Protein AF-A0A6J4PG79-F1 (afdb_monomer)

Structure (mmCIF, N/CA/C/O backbone):
data_AF-A0A6J4PG79-F1
#
_entry.id   AF-A0A6J4PG79-F1
#
loop_
_atom_site.group_PDB
_atom_site.id
_atom_site.type_symbol
_atom_site.label_atom_id
_atom_site.label_alt_id
_atom_site.label_comp_id
_atom_site.label_asym_id
_atom_site.label_entity_id
_atom_site.label_seq_id
_atom_site.pdbx_PDB_ins_code
_atom_site.Cartn_x
_atom_site.Cartn_y
_atom_site.Cartn_z
_atom_site.occupancy
_atom_site.B_iso_or_equiv
_atom_site.auth_seq_id
_atom_site.auth_comp_id
_atom_site.auth_asym_id
_atom_site.auth_atom_id
_atom_site.pdbx_PDB_model_num
ATOM 1 N N . GLU A 1 1 ? -14.116 16.304 6.952 1.00 68.00 1 GLU A N 1
ATOM 2 C CA . GLU A 1 1 ? -13.891 16.355 8.417 1.00 68.00 1 GLU A CA 1
ATOM 3 C C . GLU A 1 1 ? -13.817 17.784 8.965 1.00 68.00 1 GLU A C 1
ATOM 5 O O . GLU A 1 1 ? -14.620 18.102 9.831 1.00 68.00 1 GLU A O 1
ATOM 10 N N . VAL A 1 2 ? -12.944 18.665 8.447 1.00 74.56 2 VAL A N 1
ATOM 11 C CA . VAL A 1 2 ? -12.868 20.085 8.880 1.00 74.56 2 VAL A CA 1
ATOM 12 C C . VAL A 1 2 ? -14.231 20.779 8.802 1.00 74.56 2 VAL A C 1
ATOM 14 O O . VAL A 1 2 ? -14.690 21.340 9.788 1.00 74.56 2 VAL A O 1
ATOM 17 N N . VAL A 1 3 ? -14.932 20.634 7.675 1.00 68.50 3 VAL A N 1
ATOM 18 C CA . VAL A 1 3 ? -16.308 21.125 7.494 1.00 68.50 3 VAL A CA 1
ATOM 19 C C . VAL A 1 3 ? -17.244 20.593 8.594 1.00 68.50 3 VAL A C 1
ATOM 21 O O . VAL A 1 3 ? -17.924 21.368 9.254 1.00 68.50 3 VAL A O 1
ATOM 24 N N . CYS A 1 4 ? -17.232 19.287 8.882 1.00 71.94 4 CYS A N 1
ATOM 25 C CA . CYS A 1 4 ? -18.079 18.694 9.925 1.00 71.94 4 CYS A CA 1
ATOM 26 C C . CYS A 1 4 ? -17.757 19.216 11.338 1.00 71.94 4 CYS A C 1
ATOM 28 O O . CYS A 1 4 ? -18.662 19.294 12.168 1.00 71.94 4 CYS A O 1
ATOM 30 N N . LEU A 1 5 ? -16.496 19.572 11.618 1.00 72.19 5 LEU A N 1
ATOM 31 C CA . LEU A 1 5 ? -16.098 20.211 12.878 1.00 72.19 5 LEU A CA 1
ATOM 32 C C . LEU A 1 5 ? -16.609 21.646 12.973 1.00 72.19 5 LEU A C 1
ATOM 34 O O . LEU A 1 5 ? -17.167 22.014 14.003 1.00 72.19 5 LEU A O 1
ATOM 38 N N . VAL A 1 6 ? -16.448 22.423 11.899 1.00 71.69 6 VAL A N 1
ATOM 39 C CA . VAL A 1 6 ? -16.896 23.821 11.825 1.00 71.69 6 VAL A CA 1
ATOM 40 C C . VAL A 1 6 ? -18.415 23.906 11.986 1.00 71.69 6 VAL A C 1
ATOM 42 O O . VAL A 1 6 ? -18.905 24.688 12.793 1.00 71.69 6 VAL A O 1
ATOM 45 N N . PHE A 1 7 ? -19.163 23.041 11.299 1.00 71.75 7 PHE A N 1
ATOM 46 C CA . PHE A 1 7 ? -20.629 23.045 11.324 1.00 71.75 7 PHE A CA 1
ATOM 47 C C . PHE A 1 7 ? -21.247 22.174 12.428 1.00 71.75 7 PHE A C 1
ATOM 49 O O . PHE A 1 7 ? -22.456 21.954 12.419 1.00 71.75 7 PHE A O 1
ATOM 56 N N . ARG A 1 8 ? -20.438 21.658 13.370 1.00 76.00 8 ARG A N 1
ATOM 57 C CA . ARG A 1 8 ? -20.876 20.801 14.493 1.00 76.00 8 ARG A CA 1
ATOM 58 C C . ARG A 1 8 ? -21.843 19.684 14.072 1.00 76.00 8 ARG A C 1
ATOM 60 O O . ARG A 1 8 ? -22.784 19.357 14.790 1.00 76.00 8 ARG A O 1
ATOM 67 N N . GLN A 1 9 ? -21.621 19.075 12.907 1.00 66.81 9 GLN A N 1
ATOM 68 C CA . GLN A 1 9 ? -22.487 17.990 12.454 1.00 66.81 9 GLN A CA 1
ATOM 69 C C . GLN A 1 9 ? -22.227 16.727 13.285 1.00 66.81 9 GLN A C 1
ATOM 71 O O . GLN A 1 9 ? -21.107 16.206 13.345 1.00 66.81 9 GLN A O 1
ATOM 76 N N . HIS A 1 10 ? -23.281 16.229 13.930 1.00 73.94 10 HIS A N 1
ATOM 77 C CA . HIS A 1 10 ? -23.285 14.971 14.671 1.00 73.94 10 HIS A CA 1
ATOM 78 C C . HIS A 1 10 ? -23.882 13.848 13.801 1.00 73.94 10 HIS A C 1
ATOM 80 O O . HIS A 1 10 ? -24.747 14.100 12.968 1.00 73.94 10 HIS A O 1
ATOM 86 N N . GLY A 1 11 ? -23.420 12.602 13.977 1.00 81.88 11 GLY A N 1
ATOM 87 C CA . GLY A 1 11 ? -24.023 11.419 13.340 1.00 81.88 11 GLY A CA 1
ATOM 88 C C . GLY A 1 11 ? -23.209 10.761 12.215 1.00 81.88 11 GLY A C 1
ATOM 89 O O . GLY A 1 11 ? -21.974 10.794 12.209 1.00 81.88 11 GLY A O 1
ATOM 90 N N . SER A 1 12 ? -23.920 10.114 11.283 1.00 77.75 12 SER A N 1
ATOM 91 C CA . SER A 1 12 ? -23.381 9.244 10.220 1.00 77.75 12 SER A CA 1
ATOM 92 C C . SER A 1 12 ? -22.429 9.959 9.257 1.00 77.75 12 SER A C 1
ATOM 94 O O . SER A 1 12 ? -21.429 9.372 8.849 1.00 77.75 12 SER A O 1
ATOM 96 N N . VAL A 1 13 ? -22.669 11.240 8.961 1.00 76.44 13 VAL A N 1
ATOM 97 C CA . VAL A 1 13 ? -21.819 12.056 8.072 1.00 76.44 13 VAL A CA 1
ATOM 98 C C . VAL A 1 13 ? -20.400 12.192 8.625 1.00 76.44 13 VAL A C 1
ATOM 100 O O . VAL A 1 13 ? -19.424 12.009 7.900 1.00 76.44 13 VAL A O 1
ATOM 103 N N . ARG A 1 14 ? -20.257 12.440 9.931 1.00 80.06 14 ARG A N 1
ATOM 104 C CA . ARG A 1 14 ? -18.940 12.535 10.579 1.00 80.06 14 ARG A CA 1
ATOM 105 C C . ARG A 1 14 ? -18.230 11.183 10.612 1.00 80.06 14 ARG A C 1
ATOM 107 O O . ARG A 1 14 ? -17.013 11.118 10.466 1.00 80.06 14 ARG A O 1
ATOM 114 N N . ALA A 1 15 ? -18.975 10.095 10.799 1.00 81.69 15 ALA A N 1
ATOM 115 C CA . ALA A 1 15 ? -18.408 8.753 10.712 1.00 81.69 15 ALA A CA 1
ATOM 116 C C . ALA A 1 15 ? -17.885 8.469 9.295 1.00 81.69 15 ALA A C 1
ATOM 118 O O . ALA A 1 15 ? -16.743 8.035 9.152 1.00 81.69 15 ALA A O 1
ATOM 119 N N . ALA A 1 16 ? -18.671 8.786 8.263 1.00 82.00 16 ALA A N 1
ATOM 120 C CA . ALA A 1 16 ? -18.262 8.659 6.869 1.00 82.00 16 ALA A CA 1
ATOM 121 C C . ALA A 1 16 ? -17.016 9.504 6.566 1.00 82.00 16 ALA A C 1
ATOM 123 O O . ALA A 1 16 ? -16.038 8.976 6.047 1.00 82.00 16 ALA A O 1
ATOM 124 N N . ALA A 1 17 ? -16.990 10.774 6.978 1.00 82.88 17 ALA A N 1
ATOM 125 C CA . ALA A 1 17 ? -15.844 11.659 6.772 1.00 82.88 17 ALA A CA 1
ATOM 126 C C . ALA A 1 17 ? -14.548 11.122 7.410 1.00 82.88 17 ALA A C 1
ATOM 128 O O . ALA A 1 17 ? -13.485 11.193 6.796 1.00 82.88 17 ALA A O 1
ATOM 129 N N . ARG A 1 18 ? -14.621 10.530 8.608 1.00 87.25 18 ARG A N 1
ATOM 130 C CA . ARG A 1 18 ? -13.469 9.872 9.250 1.00 87.25 18 ARG A CA 1
ATOM 131 C C . ARG A 1 18 ? -12.991 8.654 8.473 1.00 87.25 18 ARG A C 1
ATOM 133 O O . ARG A 1 18 ? -11.788 8.469 8.320 1.00 87.25 18 ARG A O 1
ATOM 140 N N . TRP A 1 19 ? -13.919 7.846 7.970 1.00 88.25 19 TRP A N 1
ATOM 141 C CA . TRP A 1 19 ? -13.576 6.710 7.121 1.00 88.25 19 TRP A CA 1
ATOM 142 C C . TRP A 1 19 ? -12.958 7.152 5.797 1.00 88.25 19 TRP A C 1
ATOM 144 O O . TRP A 1 19 ? -11.973 6.558 5.380 1.00 88.25 19 TRP A O 1
ATOM 154 N N . MET A 1 20 ? -13.442 8.236 5.186 1.00 89.94 20 MET A N 1
ATOM 155 C CA . MET A 1 20 ? -12.823 8.809 3.986 1.00 89.94 20 MET A CA 1
ATOM 156 C C . MET A 1 20 ? -11.378 9.251 4.239 1.00 89.94 20 MET A C 1
ATOM 158 O O . MET A 1 20 ? -10.530 9.019 3.389 1.00 89.94 20 MET A O 1
ATOM 162 N N . VAL A 1 21 ? -11.071 9.829 5.406 1.00 89.31 21 VAL A N 1
ATOM 163 C CA . VAL A 1 21 ? -9.686 10.173 5.783 1.00 89.31 21 VAL A CA 1
ATOM 164 C C . VAL A 1 21 ? -8.812 8.921 5.880 1.00 89.31 21 VAL A C 1
ATOM 166 O O . VAL A 1 21 ? -7.706 8.905 5.347 1.00 89.31 21 VAL A O 1
ATOM 169 N N . VAL A 1 22 ? -9.315 7.859 6.517 1.00 88.50 22 VAL A N 1
ATOM 170 C CA . VAL A 1 22 ? -8.603 6.575 6.612 1.00 88.50 22 VAL A CA 1
ATOM 171 C C . VAL A 1 22 ? -8.367 5.982 5.222 1.00 88.50 22 VAL A C 1
ATOM 173 O O . VAL A 1 22 ? -7.238 5.625 4.901 1.00 88.50 22 VAL A O 1
ATOM 176 N N . PHE A 1 23 ? -9.401 5.916 4.380 1.00 87.75 23 PHE A N 1
ATOM 177 C CA . PHE A 1 23 ? -9.288 5.369 3.028 1.00 87.75 23 PHE A CA 1
ATOM 178 C C . PHE A 1 23 ? -8.399 6.215 2.121 1.00 87.75 23 PHE A C 1
ATOM 180 O O . PHE A 1 23 ? -7.628 5.646 1.361 1.00 87.75 23 PHE A O 1
ATOM 187 N N . GLY A 1 24 ? -8.452 7.544 2.222 1.00 88.12 24 GLY A N 1
ATOM 188 C CA . GLY A 1 24 ? -7.584 8.436 1.457 1.00 88.12 24 GLY A CA 1
ATOM 189 C C . GLY A 1 24 ? -6.112 8.264 1.829 1.00 88.12 24 GLY A C 1
ATOM 190 O O . GLY A 1 24 ? -5.278 8.062 0.954 1.00 88.12 24 GLY A O 1
ATOM 191 N N . ALA A 1 25 ? -5.793 8.262 3.128 1.00 91.25 25 ALA A N 1
ATOM 192 C CA . ALA A 1 25 ? -4.419 8.081 3.595 1.00 91.25 25 ALA A CA 1
ATOM 193 C C . ALA A 1 25 ? -3.857 6.696 3.237 1.00 91.25 25 ALA A C 1
ATOM 195 O O . ALA A 1 25 ? -2.733 6.590 2.756 1.00 91.25 25 ALA A O 1
ATOM 196 N N . LEU A 1 26 ? -4.647 5.635 3.423 1.00 87.06 26 LEU A N 1
ATOM 197 C CA . LEU A 1 26 ? -4.241 4.275 3.065 1.00 87.06 26 LEU A CA 1
ATOM 198 C C . LEU A 1 26 ? -4.181 4.061 1.544 1.00 87.06 26 LEU A C 1
ATOM 200 O O . LEU A 1 26 ? -3.287 3.375 1.059 1.00 87.06 26 LEU A O 1
ATOM 204 N N . GLY A 1 27 ? -5.087 4.683 0.786 1.00 88.50 27 GLY A N 1
ATOM 205 C CA . GLY A 1 27 ? -5.088 4.680 -0.679 1.00 88.50 27 GLY A CA 1
ATOM 206 C C . GLY A 1 27 ? -3.874 5.385 -1.291 1.00 88.50 27 GLY A C 1
ATOM 207 O O . GLY A 1 27 ? -3.516 5.099 -2.432 1.00 88.50 27 GLY A O 1
ATOM 208 N N . GLY A 1 28 ? -3.185 6.230 -0.518 1.00 88.44 28 GLY A N 1
ATOM 209 C CA . GLY A 1 28 ? -1.904 6.814 -0.902 1.00 88.44 28 GLY A CA 1
ATOM 210 C C . GLY A 1 28 ? -0.775 5.788 -1.060 1.00 88.44 28 GLY A C 1
ATOM 211 O O . GLY A 1 28 ? 0.146 6.042 -1.825 1.00 88.44 28 GLY A O 1
ATOM 212 N N . LEU A 1 29 ? -0.836 4.621 -0.404 1.00 87.50 29 LEU A N 1
ATOM 213 C CA . LEU A 1 29 ? 0.217 3.598 -0.510 1.00 87.50 29 LEU A CA 1
ATOM 214 C C . LEU A 1 29 ? 0.289 2.948 -1.906 1.00 87.50 29 LEU A C 1
ATOM 216 O O . LEU A 1 29 ? 1.371 2.971 -2.489 1.00 87.50 29 LEU A O 1
ATOM 220 N N . PRO A 1 30 ? -0.813 2.430 -2.498 1.00 84.50 30 PRO A N 1
ATOM 221 C CA . PRO A 1 30 ? -0.811 2.010 -3.901 1.00 84.50 30 PRO A CA 1
ATOM 222 C C . PRO A 1 30 ? -0.305 3.097 -4.852 1.00 84.50 30 PRO A C 1
ATOM 224 O O . PRO A 1 30 ? 0.487 2.804 -5.743 1.00 84.50 30 PRO A O 1
ATOM 227 N N . ALA A 1 31 ? -0.727 4.349 -4.643 1.00 84.31 31 ALA A N 1
ATOM 228 C CA . ALA A 1 31 ? -0.301 5.474 -5.470 1.00 84.31 31 ALA A CA 1
ATOM 229 C C . ALA A 1 31 ? 1.208 5.748 -5.341 1.00 84.31 31 ALA A C 1
ATOM 231 O O . ALA A 1 31 ? 1.876 5.951 -6.349 1.00 84.31 31 ALA A O 1
ATOM 232 N N . ALA A 1 32 ? 1.762 5.688 -4.128 1.00 88.50 32 ALA A N 1
ATOM 233 C CA . ALA A 1 32 ? 3.192 5.842 -3.876 1.00 88.50 32 ALA A CA 1
ATOM 234 C C . ALA A 1 32 ? 4.015 4.734 -4.550 1.00 88.50 32 ALA A C 1
ATOM 236 O O . ALA A 1 32 ? 5.019 5.015 -5.202 1.00 88.50 32 ALA A O 1
ATOM 237 N N . CYS A 1 33 ? 3.567 3.481 -4.437 1.00 85.31 33 CYS A N 1
ATOM 238 C CA . CYS A 1 33 ? 4.206 2.348 -5.099 1.00 85.31 33 CYS A CA 1
ATOM 239 C C . CYS A 1 33 ? 4.164 2.501 -6.631 1.00 85.31 33 CYS A C 1
ATOM 241 O O . CYS A 1 33 ? 5.188 2.335 -7.292 1.00 85.31 33 CYS A O 1
ATOM 243 N N . ALA A 1 34 ? 3.013 2.886 -7.194 1.00 82.62 34 ALA A N 1
ATOM 244 C CA . ALA A 1 34 ? 2.877 3.157 -8.626 1.00 82.62 34 ALA A CA 1
ATOM 245 C C . ALA A 1 34 ? 3.742 4.345 -9.089 1.00 82.62 34 ALA A C 1
ATOM 247 O O . ALA A 1 34 ? 4.310 4.294 -10.175 1.00 82.62 34 ALA A O 1
ATOM 248 N N . GLY A 1 35 ? 3.890 5.385 -8.264 1.00 84.62 35 GLY A N 1
ATOM 249 C CA . GLY A 1 35 ? 4.759 6.530 -8.543 1.00 84.62 35 GLY A CA 1
ATOM 250 C C . GLY A 1 35 ? 6.240 6.153 -8.604 1.00 84.62 35 GLY A C 1
ATOM 251 O O . GLY A 1 35 ? 6.945 6.595 -9.508 1.00 84.62 35 GLY A O 1
ATOM 252 N N . ALA A 1 36 ? 6.707 5.278 -7.706 1.00 86.38 36 ALA A N 1
ATOM 253 C CA . ALA A 1 36 ? 8.071 4.749 -7.767 1.00 86.38 36 ALA A CA 1
ATOM 254 C C . ALA A 1 36 ? 8.318 3.967 -9.069 1.00 86.38 36 ALA A C 1
ATOM 256 O O . ALA A 1 36 ? 9.370 4.112 -9.688 1.00 86.38 36 ALA A O 1
ATOM 257 N N . TYR A 1 37 ? 7.333 3.179 -9.511 1.00 86.12 37 TYR A N 1
ATOM 258 C CA . TYR A 1 37 ? 7.395 2.506 -10.807 1.00 86.12 37 TYR A CA 1
ATOM 259 C C . TYR A 1 37 ? 7.443 3.494 -11.976 1.00 86.12 37 TYR A C 1
ATOM 261 O O . TYR A 1 37 ? 8.314 3.377 -12.835 1.00 86.12 37 TYR A O 1
ATOM 269 N N . ALA A 1 38 ? 6.567 4.500 -11.976 1.00 84.56 38 ALA A N 1
ATOM 270 C CA . ALA A 1 38 ? 6.534 5.519 -13.018 1.00 84.56 38 ALA A CA 1
ATOM 271 C C . ALA A 1 38 ? 7.870 6.276 -13.137 1.00 84.56 38 ALA A C 1
ATOM 273 O O . ALA A 1 38 ? 8.324 6.531 -14.247 1.00 84.56 38 ALA A O 1
ATOM 274 N N . LEU A 1 39 ? 8.532 6.579 -12.014 1.00 88.25 39 LEU A N 1
ATOM 275 C CA . LEU A 1 39 ? 9.869 7.181 -11.998 1.00 88.25 39 LEU A CA 1
ATOM 276 C C . LEU A 1 39 ? 10.901 6.301 -12.723 1.00 88.25 39 LEU A C 1
ATOM 278 O O . LEU A 1 39 ? 11.639 6.791 -13.576 1.00 88.25 39 LEU A O 1
ATOM 282 N N . SER A 1 40 ? 10.940 5.005 -12.397 1.00 88.12 40 SER A N 1
ATOM 283 C CA . SER A 1 40 ? 11.863 4.060 -13.034 1.00 88.12 40 SER A CA 1
ATOM 284 C C . SER A 1 40 ? 11.594 3.922 -14.535 1.00 88.12 40 SER A C 1
ATOM 286 O O . SER A 1 40 ? 12.525 3.981 -15.336 1.00 88.12 40 SER A O 1
ATOM 288 N N . ASP A 1 41 ? 10.322 3.798 -14.922 1.00 86.62 41 ASP A N 1
ATOM 289 C CA . ASP A 1 41 ? 9.898 3.677 -16.321 1.00 86.62 41 ASP A CA 1
ATOM 290 C C . ASP A 1 41 ? 10.266 4.924 -17.137 1.00 86.62 41 ASP A C 1
ATOM 292 O O . ASP A 1 41 ? 10.847 4.807 -18.214 1.00 86.62 41 ASP A O 1
ATOM 296 N N . VAL A 1 42 ? 10.015 6.125 -16.606 1.00 88.56 42 VAL A N 1
ATOM 297 C CA . VAL A 1 42 ? 10.385 7.385 -17.267 1.00 88.56 42 VAL A CA 1
ATOM 298 C C . VAL A 1 42 ? 11.893 7.483 -17.474 1.00 88.56 42 VAL A C 1
ATOM 300 O O . VAL A 1 42 ? 12.321 7.787 -18.582 1.00 88.56 42 VAL A O 1
ATOM 303 N N . ALA A 1 43 ? 12.691 7.201 -16.442 1.00 90.00 43 ALA A N 1
ATOM 304 C CA . ALA A 1 43 ? 14.148 7.284 -16.527 1.00 90.00 43 ALA A CA 1
ATOM 305 C C . ALA A 1 43 ? 14.740 6.304 -17.550 1.00 90.00 43 ALA A C 1
ATOM 307 O O . ALA A 1 43 ? 15.683 6.641 -18.260 1.00 90.00 43 ALA A O 1
ATOM 308 N N . ARG A 1 44 ? 14.179 5.092 -17.642 1.00 88.19 44 ARG A N 1
ATOM 309 C CA . ARG A 1 44 ? 14.612 4.087 -18.622 1.00 88.19 44 ARG A CA 1
ATOM 310 C C . ARG A 1 44 ? 14.198 4.461 -20.041 1.00 88.19 44 ARG A C 1
ATOM 312 O O . ARG A 1 44 ? 14.997 4.323 -20.954 1.00 88.19 44 ARG A O 1
ATOM 319 N N . ARG A 1 45 ? 12.987 4.993 -20.236 1.00 84.94 45 ARG A N 1
ATOM 320 C CA . ARG A 1 45 ? 12.500 5.424 -21.561 1.00 84.94 45 ARG A CA 1
ATOM 321 C C . ARG A 1 45 ? 13.247 6.618 -22.142 1.00 84.94 45 ARG A C 1
ATOM 323 O O . ARG A 1 45 ? 13.187 6.827 -23.348 1.00 84.94 45 ARG A O 1
ATOM 330 N N . THR A 1 46 ? 13.884 7.422 -21.299 1.00 86.62 46 THR A N 1
ATOM 331 C CA . THR A 1 46 ? 14.713 8.553 -21.728 1.00 86.62 46 THR A CA 1
ATOM 332 C C . THR A 1 46 ? 16.193 8.193 -21.830 1.00 86.62 46 THR A C 1
ATOM 334 O O . THR A 1 46 ? 16.984 9.036 -22.246 1.00 86.62 46 THR A O 1
ATOM 337 N N . ALA A 1 47 ? 16.594 6.973 -21.463 1.00 89.81 47 ALA A N 1
ATOM 338 C CA . ALA A 1 47 ? 17.947 6.481 -21.693 1.00 89.81 47 ALA A CA 1
ATOM 339 C C . ALA A 1 47 ? 18.134 6.021 -23.159 1.00 89.81 47 ALA A C 1
ATOM 341 O O . ALA A 1 47 ? 17.152 5.679 -23.823 1.00 89.81 47 ALA A O 1
ATOM 342 N N . PRO A 1 48 ? 19.377 6.011 -23.683 1.00 89.81 48 PRO A N 1
ATOM 343 C CA . PRO A 1 48 ? 19.690 5.485 -25.007 1.00 89.81 48 PRO A CA 1
ATOM 344 C C . PRO A 1 48 ? 19.283 4.017 -25.134 1.00 89.81 48 PRO A C 1
ATOM 346 O O . PRO A 1 48 ? 19.431 3.245 -24.184 1.00 89.81 48 PRO A O 1
ATOM 349 N N . ALA A 1 49 ? 18.812 3.624 -26.318 1.00 85.38 49 ALA A N 1
ATOM 350 C CA . ALA A 1 49 ? 18.345 2.262 -26.585 1.00 85.38 49 ALA A CA 1
ATOM 351 C C . ALA A 1 49 ? 19.467 1.211 -26.493 1.00 85.38 49 ALA A C 1
ATOM 353 O O . ALA A 1 49 ? 19.192 0.025 -26.345 1.00 85.38 49 ALA A O 1
ATOM 354 N N . GLU A 1 50 ? 20.731 1.633 -26.578 1.00 88.56 50 GLU A N 1
ATOM 355 C CA . GLU A 1 50 ? 21.899 0.765 -26.433 1.00 88.56 50 GLU A CA 1
ATOM 356 C C . GLU A 1 50 ? 22.180 0.383 -24.974 1.00 88.56 50 GLU A C 1
ATOM 358 O O . GLU A 1 50 ? 22.985 -0.521 -24.724 1.00 88.56 50 GLU A O 1
ATOM 363 N N . LEU A 1 51 ? 21.565 1.073 -24.005 1.00 85.12 51 LEU A N 1
ATOM 364 C CA . LEU A 1 51 ? 21.749 0.759 -22.597 1.00 85.12 51 LEU A CA 1
ATOM 365 C C . LEU A 1 51 ? 21.058 -0.582 -22.284 1.00 85.12 51 LEU A C 1
ATOM 367 O O . LEU A 1 51 ? 19.860 -0.710 -22.529 1.00 85.12 51 LEU A O 1
ATOM 371 N N . PRO A 1 52 ? 21.774 -1.576 -21.725 1.00 85.25 52 PRO A N 1
ATOM 372 C CA . PRO A 1 52 ? 21.167 -2.851 -21.355 1.00 85.25 52 PRO A CA 1
ATOM 373 C C . PRO A 1 52 ? 19.968 -2.679 -20.407 1.00 85.25 52 PRO A C 1
ATOM 375 O O . PRO A 1 52 ? 20.011 -1.849 -19.498 1.00 85.25 52 PRO A O 1
ATOM 378 N N . ASP A 1 53 ? 18.925 -3.500 -20.559 1.00 74.19 53 ASP A N 1
ATOM 379 C CA . ASP A 1 53 ? 17.727 -3.457 -19.695 1.00 74.19 53 ASP A CA 1
ATOM 380 C C . ASP A 1 53 ? 18.062 -3.689 -18.209 1.00 74.19 53 ASP A C 1
ATOM 382 O O . ASP A 1 53 ? 17.437 -3.136 -17.297 1.00 74.19 53 ASP A O 1
ATOM 386 N N . ASP A 1 54 ? 19.102 -4.480 -17.965 1.00 76.88 54 ASP A N 1
ATOM 387 C CA . ASP A 1 54 ? 19.649 -4.808 -16.654 1.00 76.88 54 ASP A CA 1
ATOM 388 C C . ASP A 1 54 ? 20.730 -3.825 -16.181 1.00 76.88 54 ASP A C 1
ATOM 390 O O . ASP A 1 54 ? 21.415 -4.085 -15.189 1.00 76.88 54 ASP A O 1
ATOM 394 N N . ALA A 1 55 ? 20.898 -2.692 -16.872 1.00 83.06 55 ALA A N 1
ATOM 395 C CA . ALA A 1 55 ? 21.860 -1.688 -16.467 1.00 83.06 55 ALA A CA 1
ATOM 396 C C . ALA A 1 55 ? 21.567 -1.229 -15.029 1.00 83.06 55 ALA A C 1
ATOM 398 O O . ALA A 1 55 ? 20.407 -0.973 -14.668 1.00 83.06 55 ALA A O 1
ATOM 399 N N . PRO A 1 56 ? 22.614 -1.101 -14.194 1.00 86.25 56 PRO A N 1
ATOM 400 C CA . PRO A 1 56 ? 22.442 -0.674 -12.818 1.00 86.25 56 PRO A CA 1
ATOM 401 C C . PRO A 1 56 ? 21.877 0.747 -12.785 1.00 86.25 56 PRO A C 1
ATOM 403 O O . PRO A 1 56 ? 22.183 1.565 -13.655 1.00 86.25 56 PRO A O 1
ATOM 406 N N . TRP A 1 57 ? 21.098 1.072 -11.750 1.00 88.56 57 TRP A N 1
ATOM 407 C CA . TRP A 1 57 ? 20.384 2.353 -11.671 1.00 88.56 57 TRP A CA 1
ATOM 408 C C . TRP A 1 57 ? 21.251 3.581 -11.954 1.00 88.56 57 TRP A C 1
ATOM 410 O O . TRP A 1 57 ? 20.826 4.464 -12.686 1.00 88.56 57 TRP A O 1
ATOM 420 N N . HIS A 1 58 ? 22.482 3.618 -11.432 1.00 87.44 58 HIS A N 1
ATOM 421 C CA . HIS A 1 58 ? 23.388 4.748 -11.646 1.00 87.44 58 HIS A CA 1
ATOM 422 C C . HIS A 1 58 ? 23.723 4.967 -13.133 1.00 87.44 58 HIS A C 1
ATOM 424 O O . HIS A 1 58 ? 23.845 6.112 -13.566 1.00 87.44 58 HIS A O 1
ATOM 430 N N . ALA A 1 59 ? 23.828 3.888 -13.917 1.00 90.12 59 ALA A N 1
ATOM 431 C CA . ALA A 1 59 ? 24.044 3.958 -15.356 1.00 90.12 59 ALA A CA 1
ATOM 432 C C . ALA A 1 59 ? 22.793 4.503 -16.058 1.00 90.12 59 ALA A C 1
ATOM 434 O O . ALA A 1 59 ? 22.912 5.441 -16.842 1.00 90.12 59 ALA A O 1
ATOM 435 N N . VAL A 1 60 ? 21.601 4.008 -15.694 1.00 90.56 60 VAL A N 1
ATOM 436 C CA . VAL A 1 60 ? 20.310 4.505 -16.211 1.00 90.56 60 VAL A CA 1
ATOM 437 C C . VAL A 1 60 ? 20.152 5.998 -15.940 1.00 90.56 60 VAL A C 1
ATOM 439 O O . VAL A 1 60 ? 19.903 6.766 -16.865 1.00 90.56 60 VAL A O 1
ATOM 442 N N . THR A 1 61 ? 20.363 6.437 -14.698 1.00 90.38 61 THR A N 1
ATOM 443 C CA . THR A 1 61 ? 20.246 7.856 -14.340 1.00 90.38 61 THR A CA 1
ATOM 444 C C . THR A 1 61 ? 21.257 8.716 -15.090 1.00 90.38 61 THR A C 1
ATOM 446 O O . THR A 1 61 ? 20.905 9.794 -15.560 1.00 90.38 61 THR A O 1
ATOM 449 N N . SER A 1 62 ? 22.496 8.231 -15.247 1.00 89.69 62 SER A N 1
ATOM 450 C CA . SER A 1 62 ? 23.558 8.973 -15.940 1.00 89.69 62 SER A CA 1
ATOM 451 C C . SER A 1 62 ? 23.360 9.052 -17.452 1.00 89.69 62 SER A C 1
ATOM 453 O O . SER A 1 62 ? 23.791 10.020 -18.071 1.00 89.69 62 SER A O 1
ATOM 455 N N . ALA A 1 63 ? 22.724 8.037 -18.038 1.00 93.00 63 ALA A N 1
ATOM 456 C CA . ALA A 1 63 ? 22.488 7.952 -19.469 1.00 93.00 63 ALA A CA 1
ATOM 457 C C . ALA A 1 63 ? 21.170 8.622 -19.879 1.00 93.00 63 ALA A C 1
ATOM 459 O O . ALA A 1 63 ? 21.031 9.011 -21.033 1.00 93.00 63 ALA A O 1
ATOM 460 N N . SER A 1 64 ? 20.210 8.763 -18.957 1.00 90.69 64 SER A N 1
ATOM 461 C CA . SER A 1 64 ? 18.923 9.398 -19.240 1.00 90.69 64 SER A CA 1
ATOM 462 C C . SER A 1 64 ? 19.090 10.798 -19.840 1.00 90.69 64 SER A C 1
ATOM 464 O O . SER A 1 64 ? 19.903 11.600 -19.382 1.00 90.69 64 SER A O 1
ATOM 466 N N . SER A 1 65 ? 18.265 11.130 -20.830 1.00 92.00 65 SER A N 1
ATOM 467 C CA . SER A 1 65 ? 18.239 12.454 -21.458 1.00 92.00 65 SER A CA 1
ATOM 468 C C . SER A 1 65 ? 17.538 13.521 -20.605 1.00 92.00 65 SER A C 1
ATOM 470 O O . SER A 1 65 ? 17.227 14.603 -21.105 1.00 92.00 65 SER A O 1
ATOM 472 N N . LEU A 1 66 ? 17.207 13.204 -19.350 1.00 89.81 66 LEU A N 1
ATOM 473 C CA . LEU A 1 66 ? 16.557 14.125 -18.427 1.00 89.81 66 LEU A CA 1
ATOM 474 C C . LEU A 1 66 ? 17.576 15.158 -17.947 1.00 89.81 66 LEU A C 1
ATOM 476 O O . LEU A 1 66 ? 18.670 14.814 -17.498 1.00 89.81 66 LEU A O 1
ATOM 480 N N . ASN A 1 67 ? 17.216 16.434 -18.026 1.00 92.44 67 ASN A N 1
ATOM 481 C CA . ASN A 1 67 ? 18.060 17.497 -17.491 1.00 92.44 67 ASN A CA 1
ATOM 482 C C . ASN A 1 67 ? 17.985 17.556 -15.951 1.00 92.44 67 ASN A C 1
ATOM 484 O O . ASN A 1 67 ? 17.159 16.891 -15.322 1.00 92.44 67 ASN A O 1
ATOM 488 N N . ALA A 1 68 ? 18.868 18.351 -15.338 1.00 91.94 68 ALA A N 1
ATOM 489 C CA . ALA A 1 68 ? 18.958 18.468 -13.881 1.00 91.94 68 ALA A CA 1
ATOM 490 C C . ALA A 1 68 ? 17.631 18.914 -13.240 1.00 91.94 68 ALA A C 1
ATOM 492 O O . ALA A 1 68 ? 17.200 18.309 -12.261 1.00 91.94 68 ALA A O 1
ATOM 493 N N . ASP A 1 69 ? 16.951 19.897 -13.836 1.00 91.94 69 ASP A N 1
ATOM 494 C CA . ASP A 1 69 ? 15.669 20.406 -13.335 1.00 91.94 69 ASP A CA 1
ATOM 495 C C . ASP A 1 69 ? 14.581 19.316 -13.359 1.00 91.94 69 ASP A C 1
ATOM 497 O O . ASP A 1 69 ? 13.831 19.149 -12.398 1.00 91.94 69 ASP A O 1
ATOM 501 N N . GLN A 1 70 ? 14.501 18.525 -14.437 1.00 90.62 70 GLN A N 1
ATOM 502 C CA . GLN A 1 70 ? 13.561 17.404 -14.548 1.00 90.62 70 GLN A CA 1
ATOM 503 C C . GLN A 1 70 ? 13.833 16.332 -13.489 1.00 90.62 70 GLN A C 1
ATOM 505 O O . GLN A 1 70 ? 12.885 15.800 -12.907 1.00 90.62 70 GLN A O 1
ATOM 510 N N . TRP A 1 71 ? 15.107 16.031 -13.224 1.00 93.06 71 TRP A N 1
ATOM 511 C CA . TRP A 1 71 ? 15.510 15.100 -12.171 1.00 93.06 71 TRP A CA 1
ATOM 512 C C . TRP A 1 71 ? 15.128 15.598 -10.780 1.00 93.06 71 TRP A C 1
ATOM 514 O O . TRP A 1 71 ? 14.533 14.844 -10.011 1.00 93.06 71 TRP A O 1
ATOM 524 N N . GLU A 1 72 ? 15.399 16.868 -10.478 1.00 91.62 72 GLU A N 1
ATOM 525 C CA . GLU A 1 72 ? 15.030 17.479 -9.201 1.00 91.62 72 GLU A CA 1
ATOM 526 C C . GLU A 1 72 ? 13.510 17.446 -8.985 1.00 91.62 72 GLU A C 1
ATOM 528 O O . GLU A 1 72 ? 13.040 17.115 -7.892 1.00 91.62 72 GLU A O 1
ATOM 533 N N . MET A 1 73 ? 12.720 17.725 -10.027 1.00 91.75 73 MET A N 1
ATOM 534 C CA . MET A 1 73 ? 11.260 17.646 -9.944 1.00 91.75 73 MET A CA 1
ATOM 535 C C . MET A 1 73 ? 10.760 16.211 -9.749 1.00 91.75 73 MET A C 1
ATOM 537 O O . MET A 1 73 ? 9.871 15.991 -8.923 1.00 91.75 73 MET A O 1
ATOM 541 N N . LEU A 1 74 ? 11.331 15.238 -10.466 1.00 90.06 74 LEU A N 1
ATOM 542 C CA . LEU A 1 74 ? 11.015 13.811 -10.324 1.00 90.06 74 LEU A CA 1
ATOM 543 C C . LEU A 1 74 ? 11.297 13.315 -8.903 1.00 90.06 74 LEU A C 1
ATOM 545 O O . LEU A 1 74 ? 10.441 12.680 -8.281 1.00 90.06 74 LEU A O 1
ATOM 549 N N . GLU A 1 75 ? 12.476 13.639 -8.374 1.00 90.00 75 GLU A N 1
ATOM 550 C CA . GLU A 1 75 ? 12.877 13.296 -7.013 1.00 90.00 75 GLU A CA 1
ATOM 551 C C . GLU A 1 75 ? 11.960 13.966 -5.982 1.00 90.00 75 GLU A C 1
ATOM 553 O O . GLU A 1 75 ? 11.426 13.299 -5.087 1.00 90.00 75 GLU A O 1
ATOM 558 N N . SER A 1 76 ? 11.705 15.265 -6.144 1.00 92.50 76 SER A N 1
ATOM 559 C CA . SER A 1 76 ? 10.825 16.029 -5.259 1.00 92.50 76 SER A CA 1
ATOM 560 C C . SER A 1 76 ? 9.405 15.471 -5.261 1.00 92.50 76 SER A C 1
ATOM 562 O O . SER A 1 76 ? 8.821 15.280 -4.192 1.00 92.50 76 SER A O 1
ATOM 564 N N . HIS A 1 77 ? 8.849 15.143 -6.431 1.00 92.19 77 HIS A N 1
ATOM 565 C CA . HIS A 1 77 ? 7.534 14.518 -6.567 1.00 92.19 77 HIS A CA 1
ATOM 566 C C . HIS A 1 77 ? 7.475 13.164 -5.849 1.00 92.19 77 HIS A C 1
ATOM 568 O O . HIS A 1 77 ? 6.539 12.917 -5.079 1.00 92.19 77 HIS A O 1
ATOM 574 N N . ALA A 1 78 ? 8.479 12.307 -6.062 1.00 89.12 78 ALA A N 1
ATOM 575 C CA . ALA A 1 78 ? 8.547 10.983 -5.456 1.00 89.12 78 ALA A CA 1
ATOM 576 C C . ALA A 1 78 ? 8.621 11.060 -3.921 1.00 89.12 78 ALA A C 1
ATOM 578 O O . ALA A 1 78 ? 7.864 10.370 -3.232 1.00 89.12 78 ALA A O 1
ATOM 579 N N . TRP A 1 79 ? 9.461 11.941 -3.370 1.00 89.69 79 TRP A N 1
ATOM 580 C CA . TRP A 1 79 ? 9.587 12.124 -1.922 1.00 89.69 79 TRP A CA 1
ATOM 581 C C . TRP A 1 79 ? 8.340 12.733 -1.286 1.00 89.69 79 TRP A C 1
ATOM 583 O O . TRP A 1 79 ? 7.825 12.209 -0.294 1.00 89.69 79 TRP A O 1
ATOM 593 N N . THR A 1 80 ? 7.839 13.831 -1.852 1.00 91.31 80 THR A N 1
ATOM 594 C CA . THR A 1 80 ? 6.704 14.570 -1.280 1.00 91.31 80 THR A CA 1
ATOM 595 C C . THR A 1 80 ? 5.381 13.830 -1.438 1.00 91.31 80 THR A C 1
ATOM 597 O O . THR A 1 80 ? 4.530 13.937 -0.562 1.00 91.31 80 THR A O 1
ATOM 600 N N . SER A 1 81 ? 5.202 13.031 -2.491 1.00 89.25 81 SER A N 1
ATOM 601 C CA . SER A 1 81 ? 3.987 12.226 -2.669 1.00 89.25 81 SER A CA 1
ATOM 602 C C . SER A 1 81 ? 4.107 10.878 -1.958 1.00 89.25 81 SER A C 1
ATOM 604 O O . SER A 1 81 ? 3.232 10.503 -1.176 1.00 89.25 81 SER A O 1
ATOM 606 N N . GLY A 1 82 ? 5.211 10.158 -2.180 1.00 89.75 82 GLY A N 1
ATOM 607 C CA . GLY A 1 82 ? 5.416 8.811 -1.654 1.00 89.75 82 GLY A CA 1
ATOM 608 C C . GLY A 1 82 ? 5.713 8.781 -0.156 1.00 89.75 82 GLY A C 1
ATOM 609 O O . GLY A 1 82 ? 5.033 8.086 0.601 1.00 89.75 82 GLY A O 1
ATOM 610 N N . GLY A 1 83 ? 6.684 9.577 0.301 1.00 90.44 83 GLY A N 1
ATOM 611 C CA . GLY A 1 83 ? 7.066 9.633 1.715 1.00 90.44 83 GLY A CA 1
ATOM 612 C C . GLY A 1 83 ? 5.922 10.117 2.609 1.00 90.44 83 GLY A C 1
ATOM 613 O O . GLY A 1 83 ? 5.641 9.531 3.657 1.00 90.44 83 GLY A O 1
ATOM 614 N N . ILE A 1 84 ? 5.190 11.138 2.162 1.00 94.44 84 ILE A N 1
ATOM 615 C CA . ILE A 1 84 ? 4.059 11.694 2.916 1.00 94.44 84 ILE A CA 1
ATOM 616 C C . ILE A 1 84 ? 2.858 10.746 2.924 1.00 94.44 84 ILE A C 1
ATOM 618 O O . ILE A 1 84 ? 2.160 10.678 3.936 1.00 94.44 84 ILE A O 1
ATOM 622 N N . ALA A 1 85 ? 2.634 9.961 1.863 1.00 92.44 85 ALA A N 1
ATOM 623 C CA . ALA A 1 85 ? 1.622 8.904 1.877 1.00 92.44 85 ALA A CA 1
ATOM 624 C C . ALA A 1 85 ? 1.894 7.860 2.967 1.00 92.44 85 ALA A C 1
ATOM 626 O O . ALA A 1 85 ? 0.976 7.491 3.702 1.00 92.44 85 ALA A O 1
ATOM 627 N N . VAL A 1 86 ? 3.154 7.445 3.140 1.00 92.06 86 VAL A N 1
ATOM 628 C CA . VAL A 1 86 ? 3.546 6.524 4.220 1.00 92.06 86 VAL A CA 1
ATOM 629 C C . VAL A 1 86 ? 3.289 7.148 5.593 1.00 92.06 86 VAL A C 1
ATOM 631 O O . VAL A 1 86 ? 2.680 6.509 6.453 1.00 92.06 86 VAL A O 1
ATOM 634 N N . ILE A 1 87 ? 3.684 8.408 5.800 1.00 94.94 87 ILE A N 1
ATOM 635 C CA . ILE A 1 87 ? 3.445 9.117 7.068 1.00 94.94 87 ILE A CA 1
ATOM 636 C C . ILE A 1 87 ? 1.941 9.221 7.356 1.00 94.94 87 ILE A C 1
ATOM 638 O O . ILE A 1 87 ? 1.502 8.889 8.459 1.00 94.94 87 ILE A O 1
ATOM 642 N N . ALA A 1 88 ? 1.133 9.613 6.368 1.00 93.94 88 ALA A N 1
ATOM 643 C CA . ALA A 1 88 ? -0.317 9.701 6.504 1.00 93.94 88 ALA A CA 1
ATOM 644 C C . ALA A 1 88 ? -0.936 8.341 6.865 1.00 93.94 88 ALA A C 1
ATOM 646 O O . ALA A 1 88 ? -1.756 8.268 7.784 1.00 93.94 88 ALA A O 1
ATOM 647 N N . ALA A 1 89 ? -0.511 7.259 6.202 1.00 92.75 89 ALA A N 1
ATOM 648 C CA . ALA A 1 89 ? -0.960 5.896 6.477 1.00 92.75 89 ALA A CA 1
ATOM 649 C C . ALA A 1 89 ? -0.628 5.449 7.915 1.00 92.75 89 ALA A C 1
ATOM 651 O O . ALA A 1 89 ? -1.480 4.879 8.609 1.00 92.75 89 ALA A O 1
ATOM 652 N N . VAL A 1 90 ? 0.581 5.752 8.404 1.00 93.69 90 VAL A N 1
ATOM 653 C CA . VAL A 1 90 ? 0.985 5.478 9.794 1.00 93.69 90 VAL A CA 1
ATOM 654 C C . VAL A 1 90 ? 0.118 6.270 10.770 1.00 93.69 90 VAL A C 1
ATOM 656 O O . VAL A 1 90 ? -0.429 5.690 11.711 1.00 93.69 90 VAL A O 1
ATOM 659 N N . LEU A 1 91 ? -0.079 7.568 10.526 1.00 94.62 91 LEU A N 1
ATOM 660 C CA . LEU A 1 91 ? -0.887 8.434 11.386 1.00 94.62 91 LEU A CA 1
ATOM 661 C C . LEU A 1 91 ? -2.331 7.947 11.509 1.00 94.62 91 LEU A C 1
ATOM 663 O O . LEU A 1 91 ? -2.838 7.837 12.628 1.00 94.62 91 LEU A O 1
ATOM 667 N N . VAL A 1 92 ? -2.995 7.610 10.397 1.00 93.69 92 VAL A N 1
ATOM 668 C CA . VAL A 1 92 ? -4.375 7.101 10.464 1.00 93.69 92 VAL A CA 1
ATOM 669 C C . VAL A 1 92 ? -4.447 5.737 11.142 1.00 93.69 92 VAL A C 1
ATOM 671 O O . VAL A 1 92 ? -5.399 5.473 11.873 1.00 93.69 92 VAL A O 1
ATOM 674 N N . THR A 1 93 ? -3.431 4.890 10.976 1.00 90.88 93 THR A N 1
ATOM 675 C CA . THR A 1 93 ? -3.373 3.576 11.630 1.00 90.88 93 THR A CA 1
ATOM 676 C C . THR A 1 93 ? -3.264 3.717 13.142 1.00 90.88 93 THR A C 1
ATOM 678 O O . THR A 1 93 ? -4.014 3.071 13.878 1.00 90.88 93 THR A O 1
ATOM 681 N N . LEU A 1 94 ? -2.398 4.618 13.615 1.00 92.00 94 LEU A N 1
ATOM 682 C CA . LEU A 1 94 ? -2.292 4.960 15.032 1.00 92.00 94 LEU A CA 1
ATOM 683 C C . LEU A 1 94 ? -3.602 5.563 15.555 1.00 92.00 94 LEU A C 1
ATOM 685 O O . LEU A 1 94 ? -4.095 5.140 16.599 1.00 92.00 94 LEU A O 1
ATOM 689 N N . ALA A 1 95 ? -4.219 6.479 14.804 1.00 90.69 95 ALA A N 1
ATOM 690 C CA . ALA A 1 95 ? -5.492 7.087 15.184 1.00 90.69 95 ALA A CA 1
ATOM 691 C C . ALA A 1 95 ? -6.638 6.059 15.297 1.00 90.69 95 ALA A C 1
ATOM 693 O O . ALA A 1 95 ? -7.486 6.179 16.187 1.00 90.69 95 ALA A O 1
ATOM 694 N N . VAL A 1 96 ? -6.660 5.038 14.429 1.00 90.75 96 VAL A N 1
ATOM 695 C CA . VAL A 1 96 ? -7.605 3.908 14.504 1.00 90.75 96 VAL A CA 1
ATOM 696 C C . VAL A 1 96 ? -7.290 2.998 15.694 1.00 90.75 96 VAL A C 1
ATOM 698 O O . VAL A 1 96 ? -8.221 2.538 16.357 1.00 90.75 96 VAL A O 1
ATOM 701 N N . ALA A 1 97 ? -6.007 2.762 15.986 1.00 88.94 97 ALA A N 1
ATOM 702 C CA . ALA A 1 97 ? -5.554 1.929 17.099 1.00 88.94 97 ALA A CA 1
ATOM 703 C C . ALA A 1 97 ? -5.831 2.550 18.480 1.00 88.94 97 ALA A C 1
ATOM 705 O O . ALA A 1 97 ? -6.002 1.822 19.462 1.00 88.94 97 ALA A O 1
ATOM 706 N N . CYS A 1 98 ? -5.871 3.883 18.579 1.00 89.81 98 CYS A N 1
ATOM 707 C CA . CYS A 1 98 ? -6.114 4.584 19.835 1.00 89.81 98 CYS A CA 1
ATOM 708 C C . CYS A 1 98 ? -7.498 4.272 20.433 1.00 89.81 98 CYS A C 1
ATOM 710 O O . CYS A 1 98 ? -8.528 4.320 19.756 1.00 89.81 98 CYS A O 1
ATOM 712 N N . SER A 1 99 ? -7.533 4.073 21.757 1.00 86.62 99 SER A N 1
ATOM 713 C CA . SER A 1 99 ? -8.788 4.036 22.524 1.00 86.62 99 SER A CA 1
ATOM 714 C C . SER A 1 99 ? -9.582 5.337 22.361 1.00 86.62 99 SER A C 1
ATOM 716 O O . SER A 1 99 ? -8.992 6.396 22.138 1.00 86.62 99 SER A O 1
ATOM 718 N N . ASP A 1 100 ? -10.898 5.301 22.574 1.00 83.25 100 ASP A N 1
ATOM 719 C CA . ASP A 1 100 ? -11.758 6.477 22.380 1.00 83.25 100 ASP A CA 1
ATOM 720 C C . ASP A 1 100 ? -11.344 7.690 23.233 1.00 83.25 100 ASP A C 1
ATOM 722 O O . ASP A 1 100 ? -11.423 8.821 22.756 1.00 83.25 100 ASP A O 1
ATOM 726 N N . ARG A 1 101 ? -10.825 7.467 24.453 1.00 85.44 101 ARG A N 1
ATOM 727 C CA . ARG A 1 101 ? -10.316 8.535 25.338 1.00 85.44 101 ARG A CA 1
ATOM 728 C C . ARG A 1 101 ? -9.104 9.238 24.731 1.00 85.44 101 ARG A C 1
ATOM 730 O O . ARG A 1 101 ? -9.090 10.460 24.621 1.00 85.44 101 ARG A O 1
ATOM 737 N N . TRP A 1 102 ? -8.099 8.459 24.334 1.00 89.12 102 TRP A N 1
ATOM 738 C CA . TRP A 1 102 ? -6.894 8.987 23.692 1.00 89.12 102 TRP A CA 1
ATOM 739 C C . TRP A 1 102 ? -7.223 9.633 22.354 1.00 89.12 102 TRP A C 1
ATOM 741 O O . TRP A 1 102 ? -6.739 10.721 22.074 1.00 89.12 102 TRP A O 1
ATOM 751 N N . ARG A 1 103 ? -8.106 9.015 21.562 1.00 86.88 103 ARG A N 1
ATOM 752 C CA . ARG A 1 103 ? -8.548 9.574 20.289 1.00 86.88 103 ARG A CA 1
ATOM 753 C C . ARG A 1 103 ? -9.229 10.920 20.491 1.00 86.88 103 ARG A C 1
ATOM 755 O O . ARG A 1 103 ? -8.918 11.828 19.745 1.00 86.88 103 ARG A O 1
ATOM 762 N N . ALA A 1 104 ? -10.102 11.080 21.486 1.00 87.06 104 ALA A N 1
ATOM 763 C CA . ALA A 1 104 ? -10.745 12.366 21.761 1.00 87.06 104 ALA A CA 1
ATOM 764 C C . ALA A 1 104 ? -9.730 13.469 22.115 1.00 87.06 104 ALA A C 1
ATOM 766 O O . ALA A 1 104 ? -9.853 14.578 21.604 1.00 87.06 104 ALA A O 1
ATOM 767 N N . GLY A 1 105 ? -8.715 13.154 22.929 1.00 90.50 105 GLY A N 1
ATOM 768 C CA . GLY A 1 105 ? -7.674 14.113 23.319 1.00 90.50 105 GLY A CA 1
ATOM 769 C C . GLY A 1 105 ? -6.655 14.422 22.216 1.00 90.50 105 GLY A C 1
ATOM 770 O O . GLY A 1 105 ? -6.263 15.571 22.048 1.00 90.50 105 GLY A O 1
ATOM 771 N N . LEU A 1 106 ? -6.250 13.416 21.436 1.00 92.81 106 LEU A N 1
ATOM 772 C CA . LEU A 1 106 ? -5.250 13.545 20.367 1.00 92.81 106 LEU A CA 1
ATOM 773 C C . LEU A 1 106 ? -5.849 13.920 19.010 1.00 92.81 106 LEU A C 1
ATOM 775 O O . LEU A 1 106 ? -5.112 14.212 18.073 1.00 92.81 106 LEU A O 1
ATOM 779 N N . TYR A 1 107 ? -7.174 13.922 18.877 1.00 90.81 107 TYR A N 1
ATOM 780 C CA . TYR A 1 107 ? -7.854 14.239 17.626 1.00 90.81 107 TYR A CA 1
ATOM 781 C C . TYR A 1 107 ? -7.382 15.545 16.958 1.00 90.81 107 TYR A C 1
ATOM 783 O O . TYR A 1 107 ? -7.087 15.483 15.764 1.00 90.81 107 TYR A O 1
ATOM 791 N N . PRO A 1 108 ? -7.271 16.703 17.650 1.00 92.31 108 PRO A N 1
ATOM 792 C CA . PRO A 1 108 ? -6.792 17.925 17.000 1.00 92.31 108 PRO A CA 1
ATOM 793 C C . PRO A 1 108 ? -5.347 17.795 16.500 1.00 92.31 108 PRO A C 1
ATOM 795 O O . PRO A 1 108 ? -5.030 18.325 15.440 1.00 92.31 108 PRO A O 1
ATOM 798 N N . VAL A 1 109 ? -4.498 17.040 17.207 1.00 94.75 109 VAL A N 1
ATOM 799 C CA . VAL A 1 109 ? -3.113 16.771 16.792 1.00 94.75 109 VAL A CA 1
ATOM 800 C C . VAL A 1 109 ? -3.097 15.912 15.529 1.00 94.75 109 VAL A C 1
ATOM 802 O O . VAL A 1 109 ? -2.506 16.315 14.532 1.00 94.75 109 VAL A O 1
ATOM 805 N N . PHE A 1 110 ? -3.805 14.776 15.527 1.00 92.75 110 PHE A N 1
ATOM 806 C CA . PHE A 1 110 ? -3.898 13.912 14.346 1.00 92.75 110 PHE A CA 1
ATOM 807 C C . PHE A 1 110 ? -4.459 14.658 13.137 1.00 92.75 110 PHE A C 1
ATOM 809 O O . PHE A 1 110 ? -3.928 14.533 12.038 1.00 92.75 110 PHE A O 1
ATOM 816 N N . LEU A 1 111 ? -5.510 15.457 13.334 1.00 92.31 111 LEU A N 1
ATOM 817 C CA . LEU A 1 111 ? -6.093 16.247 12.260 1.00 92.31 111 LEU A CA 1
ATOM 818 C C . LEU A 1 111 ? -5.106 17.288 11.724 1.00 92.31 111 LEU A C 1
ATOM 820 O O . LEU A 1 111 ? -4.970 17.403 10.511 1.00 92.31 111 LEU A O 1
ATOM 824 N N . GLY A 1 112 ? -4.403 18.012 12.599 1.00 94.88 112 GLY A N 1
ATOM 825 C CA . GLY A 1 112 ? -3.379 18.977 12.195 1.00 94.88 112 GLY A CA 1
ATOM 826 C C . GLY A 1 112 ? -2.258 18.327 11.382 1.00 94.88 112 GLY A C 1
ATOM 827 O O . GLY A 1 112 ? -1.909 18.822 10.313 1.00 94.88 112 GLY A O 1
ATOM 828 N N . MET A 1 113 ? -1.757 17.170 11.824 1.00 96.38 113 MET A N 1
ATOM 829 C CA . MET A 1 113 ? -0.734 16.419 11.089 1.00 96.38 113 MET A CA 1
ATOM 830 C C . MET A 1 113 ? -1.242 15.922 9.729 1.00 96.38 113 MET A C 1
ATOM 832 O O . MET A 1 113 ? -0.515 16.005 8.742 1.00 96.38 113 MET A O 1
ATOM 836 N N . LEU A 1 114 ? -2.489 15.446 9.645 1.00 93.06 114 LEU A N 1
ATOM 837 C CA . LEU A 1 114 ? -3.093 15.002 8.383 1.00 93.06 114 LEU A CA 1
ATOM 838 C C . LEU A 1 114 ? -3.343 16.159 7.410 1.00 93.06 114 LEU A C 1
ATOM 840 O O . LEU A 1 114 ? -3.168 15.982 6.209 1.00 93.06 114 LEU A O 1
ATOM 844 N N . LEU A 1 115 ? -3.707 17.343 7.909 1.00 93.50 115 LEU A N 1
ATOM 845 C CA . LEU A 1 115 ? -3.783 18.555 7.091 1.00 93.50 115 LEU A CA 1
ATOM 846 C C . LEU A 1 115 ? -2.401 18.963 6.573 1.00 93.50 115 LEU A C 1
ATOM 848 O O . LEU A 1 115 ? -2.276 19.306 5.401 1.00 93.50 115 LEU A O 1
ATOM 852 N N . GLY A 1 116 ? -1.363 18.849 7.407 1.00 95.44 116 GLY A N 1
ATOM 853 C CA . GLY A 1 116 ? 0.026 19.007 6.976 1.00 95.44 116 GLY A CA 1
ATOM 854 C C . GLY A 1 116 ? 0.392 18.025 5.860 1.00 95.44 116 GLY A C 1
ATOM 855 O O . GLY A 1 116 ? 0.897 18.443 4.822 1.00 95.44 116 GLY A O 1
ATOM 856 N N . CYS A 1 117 ? 0.053 16.741 6.022 1.00 94.75 117 CYS A N 1
ATOM 857 C CA . CYS A 1 117 ? 0.266 15.724 4.986 1.00 94.75 117 CYS A CA 1
ATOM 858 C C . CYS A 1 117 ? -0.466 16.077 3.684 1.00 94.75 117 CYS A C 1
ATOM 860 O O . CYS A 1 117 ? 0.126 16.001 2.615 1.00 94.75 117 CYS A O 1
ATOM 862 N N . ALA A 1 118 ? -1.728 16.510 3.759 1.00 91.06 118 ALA A N 1
ATOM 863 C CA . ALA A 1 118 ? -2.486 16.931 2.582 1.00 91.06 118 ALA A CA 1
ATOM 864 C C . ALA A 1 118 ? -1.846 18.142 1.878 1.00 91.06 118 ALA A C 1
ATOM 866 O O . ALA A 1 118 ? -1.776 18.175 0.650 1.00 91.06 118 ALA A O 1
ATOM 867 N N . GLY A 1 119 ? -1.337 19.114 2.643 1.00 93.69 119 GLY A N 1
ATOM 868 C CA . GLY A 1 119 ? -0.568 20.239 2.109 1.00 93.69 119 GLY A CA 1
ATOM 869 C C . GLY A 1 119 ? 0.690 19.791 1.360 1.00 93.69 119 GLY A C 1
ATOM 870 O O . GLY A 1 119 ? 0.876 20.162 0.205 1.00 93.69 119 GLY A O 1
ATOM 871 N N . PHE A 1 120 ? 1.511 18.927 1.964 1.00 94.44 120 PHE A N 1
ATOM 872 C CA . PHE A 1 120 ? 2.708 18.391 1.305 1.00 94.44 120 PHE A CA 1
ATOM 873 C C . PHE A 1 120 ? 2.391 17.513 0.083 1.00 94.44 120 PHE A C 1
ATOM 875 O O . PHE A 1 120 ? 3.080 17.616 -0.927 1.00 94.44 120 PHE A O 1
ATOM 882 N N . MET A 1 121 ? 1.324 16.708 0.118 1.00 91.62 121 MET A N 1
ATOM 883 C CA . MET A 1 121 ? 0.858 15.968 -1.065 1.00 91.62 121 MET A CA 1
ATOM 884 C C . MET A 1 121 ? 0.438 16.908 -2.200 1.00 91.62 121 MET A C 1
ATOM 886 O O . MET A 1 121 ? 0.620 16.579 -3.367 1.00 91.62 121 MET A O 1
ATOM 890 N N . SER A 1 122 ? -0.102 18.085 -1.871 1.00 91.44 122 SER A N 1
ATOM 891 C CA . SER A 1 122 ? -0.481 19.089 -2.870 1.00 91.44 122 SER A CA 1
ATOM 892 C C . SER A 1 122 ? 0.753 19.702 -3.541 1.00 91.44 122 SER A C 1
ATOM 894 O O . SER A 1 122 ? 0.737 19.940 -4.745 1.00 91.44 122 SER A O 1
ATOM 896 N N . VAL A 1 123 ? 1.846 19.884 -2.791 1.00 94.50 123 VAL A N 1
ATOM 897 C CA . VAL A 1 123 ? 3.162 20.263 -3.339 1.00 94.50 123 VAL A CA 1
ATOM 898 C C . VAL A 1 123 ? 3.706 19.165 -4.260 1.00 94.50 123 VAL A C 1
ATOM 900 O O . VAL A 1 123 ? 4.146 19.460 -5.367 1.00 94.50 123 VAL A O 1
ATOM 903 N N . GLY A 1 124 ? 3.608 17.893 -3.862 1.00 91.75 124 GLY A N 1
ATOM 904 C CA . GLY A 1 124 ? 3.978 16.772 -4.730 1.00 91.75 124 GLY A CA 1
ATOM 905 C C . GLY A 1 124 ? 3.169 16.726 -6.023 1.00 91.75 124 GLY A C 1
ATOM 906 O O . GLY A 1 124 ? 3.738 16.568 -7.103 1.00 91.75 124 GLY A O 1
ATOM 907 N N . ALA A 1 125 ? 1.857 16.949 -5.945 1.00 90.06 125 ALA A N 1
ATOM 908 C CA . ALA A 1 125 ? 0.999 17.056 -7.122 1.00 90.06 125 ALA A CA 1
ATOM 909 C C . ALA A 1 125 ? 1.395 18.232 -8.032 1.00 90.06 125 ALA A C 1
ATOM 911 O O . ALA A 1 125 ? 1.349 18.089 -9.252 1.00 90.06 125 ALA A O 1
ATOM 912 N N . TRP A 1 126 ? 1.828 19.361 -7.459 1.00 95.25 126 TRP A N 1
ATOM 913 C CA . TRP A 1 126 ? 2.353 20.491 -8.227 1.00 95.25 126 TRP A CA 1
ATOM 914 C C . TRP A 1 126 ? 3.627 20.118 -9.000 1.00 95.25 126 TRP A C 1
ATOM 916 O O . TRP A 1 126 ? 3.658 20.331 -10.209 1.00 95.25 126 TRP A O 1
ATOM 926 N N . TYR A 1 127 ? 4.613 19.469 -8.363 1.00 92.75 127 TYR A N 1
ATOM 927 C CA . TYR A 1 127 ? 5.816 18.979 -9.059 1.00 92.75 127 TYR A CA 1
ATOM 928 C C . TYR A 1 127 ? 5.475 18.013 -10.200 1.00 92.75 127 TYR A C 1
ATOM 930 O O . TYR A 1 127 ? 5.984 18.158 -11.309 1.00 92.75 127 TYR A O 1
ATOM 938 N N . GLY A 1 128 ? 4.561 17.067 -9.956 1.00 88.19 128 GLY A N 1
ATOM 939 C CA . GLY A 1 128 ? 4.101 16.140 -10.994 1.00 88.19 128 GLY A CA 1
ATOM 940 C C . GLY A 1 128 ? 3.400 16.856 -12.155 1.00 88.19 128 GLY A C 1
ATOM 941 O O . GLY A 1 128 ? 3.588 16.490 -13.313 1.00 88.19 128 GLY A O 1
ATOM 942 N N . GLY A 1 129 ? 2.634 17.910 -11.860 1.00 85.31 129 GLY A N 1
ATOM 943 C CA . GLY A 1 129 ? 2.013 18.772 -12.863 1.00 85.31 129 GLY A CA 1
ATOM 944 C C . GLY A 1 129 ? 3.037 19.530 -13.709 1.00 85.31 129 GLY A C 1
ATOM 945 O O . GLY A 1 129 ? 2.959 19.475 -14.934 1.00 85.31 129 GLY A O 1
ATOM 946 N N . GLU A 1 130 ? 4.018 20.191 -13.088 1.00 91.06 130 GLU A N 1
ATOM 947 C CA . GLU A 1 130 ? 5.087 20.903 -13.808 1.00 91.06 130 GLU A CA 1
ATOM 948 C C . GLU A 1 130 ? 5.891 19.950 -14.705 1.00 91.06 130 GLU A C 1
ATOM 950 O O . GLU A 1 130 ? 6.126 20.253 -15.875 1.00 91.06 130 GLU A O 1
ATOM 955 N N . MET A 1 131 ? 6.239 18.758 -14.212 1.00 90.38 131 MET A N 1
ATOM 956 C CA . MET A 1 131 ? 6.932 17.746 -15.012 1.00 90.38 131 MET A CA 1
ATOM 957 C C . MET A 1 131 ? 6.181 17.408 -16.306 1.00 90.38 131 MET A C 1
ATOM 959 O O . MET A 1 131 ? 6.787 17.357 -17.376 1.00 90.38 131 MET A O 1
ATOM 963 N N . VAL A 1 132 ? 4.864 17.201 -16.225 1.00 85.50 132 VAL A N 1
ATOM 964 C CA . VAL A 1 132 ? 4.044 16.837 -17.388 1.00 85.50 132 VAL A CA 1
ATOM 965 C C . VAL A 1 132 ? 3.803 18.043 -18.296 1.00 85.50 132 VAL A C 1
ATOM 967 O O . VAL A 1 132 ? 4.062 17.971 -19.495 1.00 85.50 132 VAL A O 1
ATOM 970 N N . TYR A 1 133 ? 3.315 19.158 -17.748 1.00 86.25 133 TYR A N 1
ATOM 971 C CA . TYR A 1 133 ? 2.829 20.282 -18.553 1.00 86.25 133 TYR A CA 1
ATOM 972 C C . TYR A 1 133 ? 3.937 21.207 -19.049 1.00 86.25 133 TYR A C 1
ATOM 974 O O . TYR A 1 133 ? 3.838 21.727 -20.159 1.00 86.25 133 TYR A O 1
ATOM 982 N N . ARG A 1 134 ? 4.981 21.429 -18.246 1.00 86.25 134 ARG A N 1
ATOM 983 C CA . ARG A 1 134 ? 6.082 22.330 -18.603 1.00 86.25 134 ARG A CA 1
ATOM 984 C C . ARG A 1 134 ? 7.236 21.589 -19.259 1.00 86.25 134 ARG A C 1
ATOM 986 O O . ARG A 1 134 ? 7.828 22.107 -20.200 1.00 86.25 134 ARG A O 1
ATOM 993 N N . HIS A 1 135 ? 7.550 20.394 -18.764 1.00 83.81 135 HIS A N 1
ATOM 994 C CA . HIS A 1 135 ? 8.729 19.645 -19.196 1.00 83.81 135 HIS A CA 1
ATOM 995 C C . HIS A 1 135 ? 8.421 18.466 -20.126 1.00 83.81 135 HIS A C 1
ATOM 997 O O . HIS A 1 135 ? 9.360 17.814 -20.581 1.00 83.81 135 HIS A O 1
ATOM 1003 N N . GLY A 1 136 ? 7.144 18.178 -20.409 1.00 85.25 136 GLY A N 1
ATOM 1004 C CA . GLY A 1 136 ? 6.741 17.078 -21.291 1.00 85.25 136 GLY A CA 1
ATOM 1005 C C . GLY A 1 136 ? 7.179 15.697 -20.795 1.00 85.25 136 GLY A C 1
ATOM 1006 O O . GLY A 1 136 ? 7.233 14.748 -21.576 1.00 85.25 136 GLY A O 1
ATOM 1007 N N . VAL A 1 137 ? 7.519 15.560 -19.511 1.00 84.62 137 VAL A N 1
ATOM 1008 C CA . VAL A 1 137 ? 7.983 14.294 -18.938 1.00 84.62 137 VAL A CA 1
ATOM 1009 C C . VAL A 1 137 ? 6.840 13.285 -18.990 1.00 84.62 137 VAL A C 1
ATOM 1011 O O . VAL A 1 137 ? 5.703 13.602 -18.645 1.00 84.62 137 VAL A O 1
ATOM 1014 N N . ALA A 1 138 ? 7.147 12.064 -19.434 1.00 77.44 138 ALA A N 1
ATOM 1015 C CA . ALA A 1 138 ? 6.186 10.981 -19.658 1.00 77.44 138 ALA A CA 1
ATOM 1016 C C . ALA A 1 138 ? 5.115 11.254 -20.737 1.00 77.44 138 ALA A C 1
ATOM 1018 O O . ALA A 1 138 ? 4.258 10.400 -20.977 1.00 77.44 138 ALA A O 1
ATOM 1019 N N . VAL A 1 139 ? 5.178 12.390 -21.438 1.00 79.69 139 VAL A N 1
ATOM 1020 C CA . VAL A 1 139 ? 4.371 12.623 -22.634 1.00 79.69 139 VAL A CA 1
ATOM 1021 C C . VAL A 1 139 ? 5.098 11.952 -23.791 1.00 79.69 139 VAL A C 1
ATOM 1023 O O . VAL A 1 139 ? 6.195 12.361 -24.166 1.00 79.69 139 VAL A O 1
ATOM 1026 N N . ARG A 1 140 ? 4.499 10.903 -24.370 1.00 59.25 140 ARG A N 1
ATOM 1027 C CA . ARG A 1 140 ? 4.941 10.412 -25.680 1.00 59.25 140 ARG A CA 1
ATOM 1028 C C . ARG A 1 140 ? 4.716 11.546 -26.669 1.00 59.25 140 ARG A C 1
ATOM 1030 O O . ARG A 1 140 ? 3.591 11.745 -27.124 1.00 59.25 140 ARG A O 1
ATOM 1037 N N . LEU A 1 141 ? 5.771 12.294 -26.974 1.00 48.72 141 LEU A N 1
ATOM 1038 C CA . LEU A 1 141 ? 5.763 13.134 -28.155 1.00 48.72 141 LEU A CA 1
ATOM 1039 C C . LEU A 1 141 ? 5.539 12.170 -29.327 1.00 48.72 141 LEU A C 1
ATOM 1041 O O . LEU A 1 141 ? 6.290 11.194 -29.436 1.00 48.72 141 LEU A O 1
ATOM 1045 N N . PRO A 1 142 ? 4.478 12.343 -30.138 1.00 48.78 142 PRO A N 1
ATOM 1046 C CA . PRO A 1 142 ? 4.394 11.624 -31.396 1.00 48.78 142 PRO A CA 1
ATOM 1047 C C . PRO A 1 142 ? 5.711 11.915 -32.096 1.00 48.78 142 PRO A C 1
ATOM 1049 O O . PRO A 1 142 ? 6.064 13.086 -32.243 1.00 48.78 142 PRO A O 1
ATOM 1052 N N . TYR A 1 143 ? 6.475 10.853 -32.366 1.00 51.28 143 TYR A N 1
ATOM 1053 C CA . TYR A 1 143 ? 7.761 10.939 -33.038 1.00 51.28 143 TYR A CA 1
ATOM 1054 C C . TYR A 1 143 ? 7.599 11.957 -34.159 1.00 51.28 143 TYR A C 1
ATOM 1056 O O . TYR A 1 143 ? 6.773 11.757 -35.050 1.00 51.28 143 TYR A O 1
ATOM 1064 N N . ALA A 1 144 ? 8.332 13.069 -34.066 1.00 45.06 144 ALA A N 1
ATOM 1065 C CA . ALA A 1 144 ? 8.650 13.818 -35.259 1.00 45.06 144 ALA A CA 1
ATOM 1066 C C . ALA A 1 144 ? 9.269 12.762 -36.166 1.00 45.06 144 ALA A C 1
ATOM 1068 O O . ALA A 1 144 ? 10.306 12.193 -35.808 1.00 45.06 144 ALA A O 1
ATOM 1069 N N . GLU A 1 145 ? 8.538 12.386 -37.218 1.00 51.78 145 GLU A N 1
ATOM 1070 C CA . GLU A 1 145 ? 9.065 11.563 -38.291 1.00 51.78 145 GLU A CA 1
ATOM 1071 C C . GLU A 1 145 ? 10.445 12.120 -38.565 1.00 51.78 145 GLU A C 1
ATOM 1073 O O . GLU A 1 145 ? 10.591 13.305 -38.872 1.00 51.78 145 GLU A O 1
ATOM 1078 N N . VAL A 1 146 ? 11.453 11.298 -38.276 1.00 49.38 146 VAL A N 1
ATOM 1079 C CA . VAL A 1 146 ? 12.832 11.631 -38.563 1.00 49.38 146 VAL A CA 1
ATOM 1080 C C . VAL A 1 146 ? 12.811 12.026 -40.022 1.00 49.38 146 VAL A C 1
ATOM 1082 O O . VAL A 1 146 ? 12.497 11.206 -40.882 1.00 49.38 146 VAL A O 1
ATOM 1085 N N . GLU A 1 147 ? 13.052 13.315 -40.241 1.00 48.50 147 GLU A N 1
ATOM 1086 C CA . GLU A 1 147 ? 13.134 14.017 -41.513 1.00 48.50 147 GLU A CA 1
ATOM 1087 C C . GLU A 1 147 ? 14.401 13.517 -42.227 1.00 48.50 147 GLU A C 1
ATOM 1089 O O . GLU A 1 147 ? 15.345 14.245 -42.513 1.00 48.50 147 GLU A O 1
ATOM 1094 N N . GLY A 1 148 ? 14.469 12.204 -42.422 1.00 59.22 148 GLY A N 1
ATOM 1095 C CA . GLY A 1 148 ? 15.349 11.552 -43.350 1.00 59.22 148 GLY A CA 1
ATOM 1096 C C . GLY A 1 148 ? 14.700 11.725 -44.703 1.00 59.22 148 GLY A C 1
ATOM 1097 O O . GLY A 1 148 ? 13.718 11.055 -45.001 1.00 59.22 148 GLY A O 1
ATOM 1098 N N . GLU A 1 149 ? 15.289 12.631 -45.481 1.00 52.41 149 GLU A N 1
ATOM 1099 C CA . GLU A 1 149 ? 15.130 12.775 -46.929 1.00 52.41 149 GLU A CA 1
ATOM 1100 C C . GLU A 1 149 ? 14.243 13.942 -47.390 1.00 52.41 149 GLU A C 1
ATOM 1102 O O . GLU A 1 149 ? 13.186 13.793 -48.001 1.00 52.41 149 GLU A O 1
ATOM 1107 N N . ARG A 1 150 ? 14.775 15.160 -47.213 1.00 50.66 150 ARG A N 1
ATOM 1108 C CA . ARG A 1 150 ? 14.598 16.204 -48.227 1.00 50.66 150 ARG A CA 1
ATOM 1109 C C . ARG A 1 150 ? 15.969 16.618 -48.780 1.00 50.66 150 ARG A C 1
ATOM 1111 O O . ARG A 1 150 ? 16.710 17.301 -48.076 1.00 50.66 150 ARG A O 1
ATOM 1118 N N . PRO A 1 151 ? 16.331 16.204 -50.007 1.00 56.12 151 PRO A N 1
ATOM 1119 C CA . PRO A 1 151 ? 17.538 16.680 -50.668 1.00 56.12 151 PRO A CA 1
ATOM 1120 C C . PRO A 1 151 ? 17.369 18.164 -51.036 1.00 56.12 151 PRO A C 1
ATOM 1122 O O . PRO A 1 151 ? 16.398 18.548 -51.686 1.00 56.12 151 PRO A O 1
ATOM 1125 N N . ASP A 1 152 ? 18.304 18.995 -50.576 1.00 59.88 152 ASP A N 1
ATOM 1126 C CA . ASP A 1 152 ? 18.706 20.280 -51.170 1.00 59.88 152 ASP A CA 1
ATOM 1127 C C . ASP A 1 152 ? 17.615 21.334 -51.467 1.00 59.88 152 ASP A C 1
ATOM 1129 O O . ASP A 1 152 ? 17.632 22.005 -52.501 1.00 59.88 152 ASP A O 1
ATOM 1133 N N . GLY A 1 153 ? 16.676 21.552 -50.542 1.00 59.28 153 GLY A N 1
ATOM 1134 C CA . GLY A 1 153 ? 15.759 22.698 -50.608 1.00 59.28 153 GLY A CA 1
ATOM 1135 C C . GLY A 1 153 ? 16.341 23.959 -49.941 1.00 59.28 153 GLY A C 1
ATOM 1136 O O . GLY A 1 153 ? 16.762 23.871 -48.787 1.00 59.28 153 GLY A O 1
ATOM 1137 N N . PRO A 1 154 ? 16.347 25.144 -50.590 1.00 61.34 154 PRO A N 1
ATOM 1138 C CA . PRO A 1 154 ? 16.860 26.371 -49.982 1.00 61.34 154 PRO A CA 1
ATOM 1139 C C . PRO A 1 154 ? 16.047 26.761 -48.740 1.00 61.34 154 PRO A C 1
ATOM 1141 O O . PRO A 1 154 ? 14.816 26.747 -48.754 1.00 61.34 154 PRO A O 1
ATOM 1144 N N . ALA A 1 155 ? 16.757 27.131 -47.671 1.00 49.47 155 ALA A N 1
ATOM 1145 C CA . ALA A 1 155 ? 16.192 27.554 -46.395 1.00 49.47 155 ALA A CA 1
ATOM 1146 C C . ALA A 1 155 ? 15.202 28.718 -46.582 1.00 49.47 155 ALA A C 1
ATOM 1148 O O . ALA A 1 155 ? 15.597 29.848 -46.872 1.00 49.47 155 ALA A O 1
ATOM 1149 N N . VAL A 1 156 ? 13.906 28.450 -46.405 1.00 52.66 156 VAL A N 1
ATOM 1150 C CA . VAL A 1 156 ? 12.877 29.496 -46.397 1.00 52.66 156 VAL A CA 1
ATOM 1151 C C . VAL A 1 156 ? 12.764 30.058 -44.971 1.00 52.66 156 VAL A C 1
ATOM 1153 O O . VAL A 1 156 ? 12.511 29.285 -44.044 1.00 52.66 156 VAL A O 1
ATOM 1156 N N . PRO A 1 157 ? 12.930 31.377 -44.757 1.00 53.44 157 PRO A N 1
ATOM 1157 C CA . PRO A 1 157 ? 12.821 31.986 -43.434 1.00 53.44 157 PRO A CA 1
ATOM 1158 C C . PRO A 1 157 ? 11.401 31.838 -42.861 1.00 53.44 157 PRO A C 1
ATOM 1160 O O . PRO A 1 157 ? 10.407 32.189 -43.498 1.00 53.44 157 PRO A O 1
ATOM 1163 N N . SER A 1 158 ? 11.311 31.296 -41.645 1.00 47.66 158 SER A N 1
ATOM 1164 C CA . SER A 1 158 ? 10.067 30.961 -40.951 1.00 47.66 158 SER A CA 1
ATOM 1165 C C . SER A 1 158 ? 9.509 32.151 -40.162 1.00 47.66 158 SER A C 1
ATOM 1167 O O . SER A 1 158 ? 9.956 32.473 -39.066 1.00 47.66 158 SER A O 1
ATOM 1169 N N . SER A 1 159 ? 8.473 32.795 -40.700 1.00 44.94 159 SER A N 1
ATOM 1170 C CA . SER A 1 159 ? 7.677 33.798 -39.971 1.00 44.94 159 SER A CA 1
ATOM 1171 C C . SER A 1 159 ? 6.170 33.509 -39.966 1.00 44.94 159 SER A C 1
ATOM 1173 O O . SER A 1 159 ? 5.382 34.364 -39.567 1.00 44.94 159 SER A O 1
ATOM 1175 N N . GLN A 1 160 ? 5.739 32.306 -40.366 1.00 45.00 160 GLN A N 1
ATOM 1176 C CA . GLN A 1 160 ? 4.316 31.946 -40.385 1.00 45.00 160 GLN A CA 1
ATOM 1177 C C . GLN A 1 160 ? 3.862 31.157 -39.138 1.00 45.00 160 GLN A C 1
ATOM 1179 O O . GLN A 1 160 ? 4.560 30.236 -38.709 1.00 45.00 160 GLN A O 1
ATOM 1184 N N . PRO A 1 161 ? 2.679 31.478 -38.572 1.00 51.69 161 PRO A N 1
ATOM 1185 C CA . PRO A 1 161 ? 2.140 30.838 -37.373 1.00 51.69 161 PRO A CA 1
ATOM 1186 C C . PRO A 1 161 ? 1.692 29.385 -37.618 1.00 51.69 161 PRO A C 1
ATOM 1188 O O . PRO A 1 161 ? 1.018 29.070 -38.599 1.00 51.69 161 PRO A O 1
ATOM 1191 N N . ALA A 1 162 ? 2.035 28.509 -36.667 1.00 54.25 162 ALA A N 1
ATOM 1192 C CA . ALA A 1 162 ? 1.944 27.045 -36.744 1.00 54.25 162 ALA A CA 1
ATOM 1193 C C . ALA A 1 162 ? 0.537 26.462 -36.999 1.00 54.25 162 ALA A C 1
ATOM 1195 O O . ALA A 1 162 ? 0.420 25.330 -37.460 1.00 54.25 162 ALA A O 1
ATOM 1196 N N . ALA A 1 163 ? -0.533 27.218 -36.743 1.00 53.03 163 ALA A N 1
ATOM 1197 C CA . ALA A 1 163 ? -1.905 26.718 -36.847 1.00 53.03 163 ALA A CA 1
ATOM 1198 C C . ALA A 1 163 ? -2.409 26.543 -38.295 1.00 53.03 163 ALA A C 1
ATOM 1200 O O . ALA A 1 163 ? -3.298 25.730 -38.523 1.00 53.03 163 ALA A O 1
ATOM 1201 N N . ALA A 1 164 ? -1.840 27.255 -39.276 1.00 49.38 164 ALA A N 1
ATOM 1202 C CA . ALA A 1 164 ? -2.274 27.151 -40.675 1.00 49.38 164 ALA A CA 1
ATOM 1203 C C . ALA A 1 164 ? -1.627 25.970 -41.428 1.00 49.38 164 ALA A C 1
ATOM 1205 O O . ALA A 1 164 ? -2.223 25.445 -42.361 1.00 49.38 164 ALA A O 1
ATOM 1206 N N . ARG A 1 165 ? -0.448 25.495 -40.995 1.00 52.94 165 ARG A N 1
ATOM 1207 C CA . ARG A 1 165 ? 0.241 24.362 -41.646 1.00 52.94 165 ARG A CA 1
ATOM 1208 C C . ARG A 1 165 ? -0.391 23.007 -41.353 1.00 52.94 165 ARG A C 1
ATOM 1210 O O . ARG A 1 165 ? -0.311 22.130 -42.196 1.00 52.94 165 ARG A O 1
ATOM 1217 N N . ALA A 1 166 ? -1.041 22.831 -40.203 1.00 54.88 166 ALA A N 1
ATOM 1218 C CA . ALA A 1 166 ? -1.616 21.535 -39.832 1.00 54.88 166 ALA A CA 1
ATOM 1219 C C . ALA A 1 166 ? -2.765 21.081 -40.758 1.00 54.88 166 ALA A C 1
ATOM 1221 O O . ALA A 1 166 ? -3.068 19.893 -40.804 1.00 54.88 166 ALA A O 1
ATOM 1222 N N . ALA A 1 167 ? -3.390 22.006 -41.496 1.00 51.47 167 ALA A N 1
ATOM 1223 C CA . ALA A 1 167 ? -4.495 21.699 -42.401 1.00 51.47 167 ALA A CA 1
ATOM 1224 C C . ALA A 1 167 ? -4.042 21.320 -43.824 1.00 51.47 167 ALA A C 1
ATOM 1226 O O . ALA A 1 167 ? -4.755 20.593 -44.504 1.00 51.47 167 ALA A O 1
ATOM 1227 N N . GLU A 1 168 ? -2.865 21.770 -44.270 1.00 52.28 168 GLU A N 1
ATOM 1228 C CA . GLU A 1 168 ? -2.413 21.593 -45.662 1.00 52.28 168 GLU A CA 1
ATOM 1229 C C . GLU A 1 168 ? -1.555 20.328 -45.856 1.00 52.28 168 GLU A C 1
ATOM 1231 O O . GLU A 1 168 ? -1.516 19.756 -46.942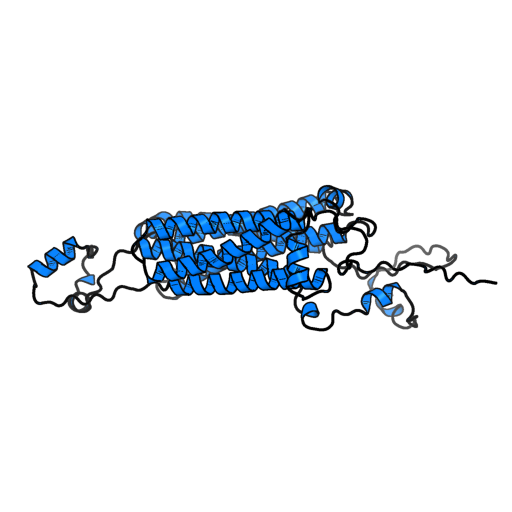 1.00 52.28 168 GLU A O 1
ATOM 1236 N N . THR A 1 169 ? -0.919 19.813 -44.797 1.00 55.62 169 THR A N 1
ATOM 1237 C CA . THR A 1 169 ? -0.109 18.579 -44.864 1.00 55.62 169 THR A CA 1
ATOM 1238 C C . THR A 1 169 ? -0.931 17.284 -44.828 1.00 55.62 169 THR A C 1
ATOM 1240 O O . THR A 1 169 ? -0.370 16.208 -45.014 1.00 55.62 169 THR A O 1
ATOM 1243 N N . ALA A 1 170 ? -2.247 17.355 -44.597 1.00 52.62 170 ALA A N 1
ATOM 1244 C CA . ALA A 1 170 ? -3.096 16.174 -44.412 1.00 52.62 170 ALA A CA 1
ATOM 1245 C C . ALA A 1 170 ? -3.593 15.528 -45.725 1.00 52.62 170 ALA A C 1
ATOM 1247 O O . ALA A 1 170 ? -4.054 14.391 -45.692 1.00 52.62 170 ALA A O 1
ATOM 1248 N N . GLU A 1 171 ? -3.489 16.207 -46.875 1.00 50.75 171 GLU A N 1
ATOM 1249 C CA . GLU A 1 171 ? -4.095 15.740 -48.139 1.00 50.75 171 GLU A CA 1
ATOM 1250 C C . GLU A 1 171 ? -3.117 15.083 -49.137 1.00 50.75 171 GLU A C 1
ATOM 1252 O O . GLU A 1 171 ? -3.560 14.505 -50.127 1.00 50.75 171 GLU A O 1
ATOM 1257 N N . GLY A 1 172 ? -1.798 15.117 -48.895 1.00 49.03 172 GLY A N 1
ATOM 1258 C CA . GLY A 1 172 ? -0.792 14.698 -49.892 1.00 49.03 172 GLY A CA 1
ATOM 1259 C C . GLY A 1 172 ? 0.078 13.481 -49.552 1.00 49.03 172 GLY A C 1
ATOM 1260 O O . GLY A 1 172 ? 0.799 12.992 -50.421 1.00 49.03 172 GLY A O 1
ATOM 1261 N N . ALA A 1 173 ? 0.052 12.980 -48.316 1.00 50.09 173 ALA A N 1
ATOM 1262 C CA . ALA A 1 173 ? 0.961 11.921 -47.878 1.00 50.09 173 ALA A CA 1
ATOM 1263 C C . ALA A 1 173 ? 0.370 10.526 -48.143 1.00 50.09 173 ALA A C 1
ATOM 1265 O O . ALA A 1 173 ? -0.311 9.939 -47.302 1.00 50.09 173 ALA A O 1
ATOM 1266 N N . GLY A 1 174 ? 0.639 9.982 -49.332 1.00 51.72 174 GLY A N 1
ATOM 1267 C CA . GLY A 1 174 ? 0.478 8.555 -49.604 1.00 51.72 174 GLY A CA 1
ATOM 1268 C C . GLY A 1 174 ? 1.394 7.752 -48.681 1.00 51.72 174 GLY A C 1
ATOM 1269 O O . GLY A 1 174 ? 2.602 7.700 -48.896 1.00 51.72 174 GLY A O 1
ATOM 1270 N N . ALA A 1 175 ? 0.815 7.169 -47.634 1.00 47.06 175 ALA A N 1
ATOM 1271 C CA . ALA A 1 175 ? 1.515 6.388 -46.624 1.00 47.06 175 ALA A CA 1
ATOM 1272 C C . ALA A 1 175 ? 2.251 5.194 -47.256 1.00 47.06 175 ALA A C 1
ATOM 1274 O O . ALA A 1 175 ? 1.634 4.203 -47.650 1.00 47.06 175 ALA A O 1
ATOM 1275 N N . SER A 1 176 ? 3.580 5.279 -47.328 1.00 48.88 176 SER A N 1
ATOM 1276 C CA . SER A 1 176 ? 4.436 4.107 -47.504 1.00 48.88 176 SER A CA 1
ATOM 1277 C C . SER A 1 176 ? 4.268 3.211 -46.273 1.00 48.88 176 SER A C 1
ATOM 1279 O O . SER A 1 176 ? 4.602 3.599 -45.154 1.00 48.88 176 SER A O 1
ATOM 1281 N N . LEU A 1 177 ? 3.680 2.030 -46.471 1.00 47.97 177 LEU A N 1
ATOM 1282 C CA . LEU A 1 177 ? 3.305 1.077 -45.420 1.00 47.97 177 LEU A CA 1
ATOM 1283 C C . LEU A 1 177 ? 4.484 0.269 -44.847 1.00 47.97 177 LEU A C 1
ATOM 1285 O O . LEU A 1 177 ? 4.258 -0.533 -43.936 1.00 47.97 177 LEU A O 1
ATOM 1289 N N . ASP A 1 178 ? 5.704 0.513 -45.332 1.00 46.12 178 ASP A N 1
ATOM 1290 C CA . ASP A 1 178 ? 6.878 -0.343 -45.124 1.00 46.12 178 ASP A CA 1
ATOM 1291 C C . ASP A 1 178 ? 8.010 0.376 -44.367 1.00 46.12 178 ASP A C 1
ATOM 1293 O O . ASP A 1 178 ? 9.194 0.172 -44.631 1.00 46.12 178 ASP A O 1
ATOM 1297 N N . SER A 1 179 ? 7.667 1.247 -43.413 1.00 41.84 179 SER A N 1
ATOM 1298 C CA . SER A 1 179 ? 8.661 1.738 -42.452 1.00 41.84 179 SER A CA 1
ATOM 1299 C C . SER A 1 179 ? 8.876 0.688 -41.349 1.00 41.84 179 SER A C 1
ATOM 1301 O O . SER A 1 179 ? 7.907 0.331 -40.671 1.00 41.84 179 SER A O 1
ATOM 1303 N N . PRO A 1 180 ? 10.113 0.224 -41.083 1.00 45.69 180 PRO A N 1
ATOM 1304 C CA . PRO A 1 180 ? 10.402 -0.711 -39.987 1.00 45.69 180 PRO A CA 1
ATOM 1305 C C . PRO A 1 180 ? 10.056 -0.132 -38.599 1.00 45.69 180 PRO A C 1
ATOM 1307 O O . PRO A 1 180 ? 9.832 -0.880 -37.646 1.00 45.69 180 PRO A O 1
ATOM 1310 N N . ALA A 1 181 ? 9.916 1.196 -38.489 1.00 38.38 181 ALA A N 1
ATOM 1311 C CA . ALA A 1 181 ? 9.403 1.872 -37.295 1.00 38.38 181 ALA A CA 1
ATOM 1312 C C . ALA A 1 181 ? 7.867 1.767 -37.142 1.00 38.38 181 ALA A C 1
ATOM 1314 O O . ALA A 1 181 ? 7.342 1.839 -36.031 1.00 38.38 181 ALA A O 1
ATOM 1315 N N . ALA A 1 182 ? 7.129 1.556 -38.239 1.00 40.84 182 ALA A N 1
ATOM 1316 C CA . ALA A 1 182 ? 5.697 1.244 -38.208 1.00 40.84 182 ALA A CA 1
ATOM 1317 C C . ALA A 1 182 ? 5.440 -0.236 -37.862 1.00 40.84 182 ALA A C 1
ATOM 1319 O O . ALA A 1 182 ? 4.380 -0.578 -37.335 1.00 40.84 182 ALA A O 1
ATOM 1320 N N . GLU A 1 183 ? 6.415 -1.115 -38.103 1.00 42.38 183 GLU A N 1
ATOM 1321 C CA . GLU A 1 183 ? 6.341 -2.538 -37.763 1.00 42.38 183 GLU A CA 1
ATOM 1322 C C . GLU A 1 183 ? 6.508 -2.780 -36.252 1.00 42.38 183 GLU A C 1
ATOM 1324 O O . GLU A 1 183 ? 5.806 -3.610 -35.673 1.00 42.38 183 GLU A O 1
ATOM 1329 N N . THR A 1 184 ? 7.304 -1.951 -35.567 1.00 44.12 184 THR A N 1
ATOM 1330 C CA . THR A 1 184 ? 7.462 -1.988 -34.099 1.00 44.12 184 THR A CA 1
ATOM 1331 C C . THR A 1 184 ? 6.216 -1.539 -33.330 1.00 44.12 184 THR A C 1
ATOM 1333 O O . THR A 1 184 ? 6.078 -1.842 -32.148 1.00 44.12 184 THR A O 1
ATOM 1336 N N . GLN A 1 185 ? 5.278 -0.845 -33.986 1.00 45.16 185 GLN A N 1
ATOM 1337 C CA . GLN A 1 185 ? 3.982 -0.476 -33.404 1.00 45.16 185 GLN A CA 1
ATOM 1338 C C . GLN A 1 185 ? 2.863 -1.499 -33.692 1.00 45.16 185 GLN A C 1
ATOM 1340 O O . GLN A 1 185 ? 1.741 -1.320 -33.209 1.00 45.16 185 GLN A O 1
ATOM 1345 N N . ARG A 1 186 ? 3.123 -2.567 -34.470 1.00 42.03 186 ARG A N 1
ATOM 1346 C CA . ARG A 1 186 ? 2.082 -3.513 -34.926 1.00 42.03 186 ARG A CA 1
ATOM 1347 C C . ARG A 1 186 ? 1.847 -4.723 -34.032 1.00 42.03 186 ARG A C 1
ATOM 1349 O O . ARG A 1 186 ? 0.753 -5.288 -34.110 1.00 42.03 186 ARG A O 1
ATOM 1356 N N . GLU A 1 187 ? 2.751 -5.074 -33.125 1.00 49.56 187 GLU A N 1
ATOM 1357 C CA . GLU A 1 187 ? 2.402 -6.004 -32.046 1.00 49.56 187 GLU A CA 1
ATOM 1358 C C . GLU A 1 187 ? 1.669 -5.247 -30.943 1.00 49.56 187 GLU A C 1
ATOM 1360 O O . GLU A 1 187 ? 2.145 -5.029 -29.835 1.00 49.56 187 GLU A O 1
ATOM 1365 N N . LYS A 1 188 ? 0.448 -4.815 -31.280 1.00 53.16 188 LYS A N 1
ATOM 1366 C CA . LYS A 1 188 ? -0.561 -4.463 -30.287 1.00 53.16 188 LYS A CA 1
ATOM 1367 C C . LYS A 1 188 ? -0.624 -5.653 -29.322 1.00 53.16 188 LYS A C 1
ATOM 1369 O O . LYS A 1 188 ? -0.991 -6.734 -29.799 1.00 53.16 188 LYS A O 1
ATOM 1374 N N . PRO A 1 189 ? -0.283 -5.498 -28.029 1.00 57.06 189 PRO A N 1
ATOM 1375 C CA . PRO A 1 189 ? -0.396 -6.596 -27.081 1.00 57.06 189 PRO A CA 1
ATOM 1376 C C . PRO A 1 189 ? -1.814 -7.156 -27.194 1.00 57.06 189 PRO A C 1
ATOM 1378 O O . PRO A 1 189 ? -2.799 -6.415 -27.136 1.00 57.06 189 PRO A O 1
ATOM 1381 N N . ARG A 1 190 ? -1.929 -8.445 -27.516 1.00 63.06 190 ARG A N 1
ATOM 1382 C CA . ARG A 1 190 ? -3.225 -9.092 -27.738 1.00 63.06 190 ARG A CA 1
ATOM 1383 C C . ARG A 1 190 ? -3.720 -9.606 -26.390 1.00 63.06 190 ARG A C 1
ATOM 1385 O O . ARG A 1 190 ? -3.064 -10.426 -25.768 1.00 63.06 190 ARG A O 1
ATOM 1392 N N . GLY A 1 191 ? -4.900 -9.166 -25.954 1.00 79.56 191 GLY A N 1
ATOM 1393 C CA . GLY A 1 191 ? -5.561 -9.699 -24.757 1.00 79.56 191 GLY A CA 1
ATOM 1394 C C . GLY A 1 191 ? -5.521 -8.766 -23.545 1.00 79.56 191 GLY A C 1
ATOM 1395 O O . GLY A 1 191 ? -5.643 -7.552 -23.683 1.00 79.56 191 GLY A O 1
ATOM 1396 N N . VAL A 1 192 ? -5.431 -9.339 -22.341 1.00 79.31 192 VAL A N 1
ATOM 1397 C CA . VAL A 1 192 ? -5.586 -8.606 -21.065 1.00 79.31 192 VAL A CA 1
ATOM 1398 C C . VAL A 1 192 ? -4.427 -7.637 -20.806 1.00 79.31 192 VAL A C 1
ATOM 1400 O O . VAL A 1 192 ? -4.640 -6.580 -20.218 1.00 79.31 192 VAL A O 1
ATOM 1403 N N . GLU A 1 193 ? -3.233 -7.945 -21.311 1.00 73.31 193 GLU A N 1
ATOM 1404 C CA . GLU A 1 193 ? -2.018 -7.120 -21.189 1.00 73.31 193 GLU A CA 1
ATOM 1405 C C . GLU A 1 193 ? -2.174 -5.739 -21.835 1.00 73.31 193 GLU A C 1
ATOM 1407 O O . GLU A 1 193 ? -1.559 -4.770 -21.396 1.00 73.31 193 GLU A O 1
ATOM 1412 N N . TYR A 1 194 ? -3.064 -5.620 -22.829 1.00 75.62 194 TYR A N 1
ATOM 1413 C CA . TYR A 1 194 ? -3.438 -4.332 -23.409 1.00 75.62 194 TYR A CA 1
ATOM 1414 C C . TYR A 1 194 ? -4.135 -3.415 -22.397 1.00 75.62 194 TYR A C 1
ATOM 1416 O O . TYR A 1 194 ? -3.966 -2.198 -22.430 1.00 75.62 194 TYR A O 1
ATOM 1424 N N . PHE A 1 195 ? -4.940 -3.997 -21.507 1.00 79.88 195 PHE A N 1
ATOM 1425 C CA . PHE A 1 195 ? -5.751 -3.253 -20.547 1.00 79.88 195 PHE A CA 1
ATOM 1426 C C . PHE A 1 195 ? -5.040 -3.054 -19.211 1.00 79.88 195 PHE A C 1
ATOM 1428 O O . PHE A 1 195 ? -5.344 -2.102 -18.495 1.00 79.88 195 PHE A O 1
ATOM 1435 N N . VAL A 1 196 ? -4.127 -3.960 -18.856 1.00 83.38 196 VAL A N 1
ATOM 1436 C CA . VAL A 1 196 ? -3.467 -3.971 -17.554 1.00 83.38 196 VAL A CA 1
ATOM 1437 C C . VAL A 1 196 ? -2.007 -4.379 -17.722 1.00 83.38 196 VAL A C 1
ATOM 1439 O O . VAL A 1 196 ? -1.713 -5.540 -17.994 1.00 83.38 196 VAL A O 1
ATOM 1442 N N . ASN A 1 197 ? -1.090 -3.437 -17.492 1.00 84.81 197 ASN A N 1
ATOM 1443 C CA . ASN A 1 197 ? 0.333 -3.745 -17.385 1.00 84.81 197 ASN A CA 1
ATOM 1444 C C . ASN A 1 197 ? 0.559 -4.662 -16.156 1.00 84.81 197 ASN A C 1
ATOM 1446 O O . ASN A 1 197 ? 0.211 -4.252 -15.039 1.00 84.81 197 ASN A O 1
ATOM 1450 N N . PRO A 1 198 ? 1.124 -5.878 -16.320 1.00 87.00 198 PRO A N 1
ATOM 1451 C CA . PRO A 1 198 ? 1.273 -6.840 -15.224 1.00 87.00 198 PRO A CA 1
ATOM 1452 C C . PRO A 1 198 ? 2.083 -6.296 -14.041 1.00 87.00 198 PRO A C 1
ATOM 1454 O O . PRO A 1 198 ? 1.715 -6.508 -12.883 1.00 87.00 198 PRO A O 1
ATOM 1457 N N . LEU A 1 199 ? 3.149 -5.538 -14.318 1.00 86.25 199 LEU A N 1
ATOM 1458 C CA . LEU A 1 199 ? 4.018 -4.966 -13.291 1.00 86.25 199 LEU A CA 1
ATOM 1459 C C . LEU A 1 199 ? 3.299 -3.861 -12.517 1.00 86.25 199 LEU A C 1
ATOM 1461 O O . LEU A 1 199 ? 3.301 -3.865 -11.285 1.00 86.25 199 LEU A O 1
ATOM 1465 N N . GLN A 1 200 ? 2.590 -2.973 -13.215 1.00 85.19 200 GLN A N 1
ATOM 1466 C CA . GLN A 1 200 ? 1.751 -1.964 -12.569 1.00 85.19 200 GLN A CA 1
ATOM 1467 C C . GLN A 1 200 ? 0.665 -2.608 -11.695 1.00 85.19 200 GLN A C 1
ATOM 1469 O O . GLN A 1 200 ? 0.422 -2.148 -10.575 1.00 85.19 200 GLN A O 1
ATOM 1474 N N . ALA A 1 201 ? 0.024 -3.681 -12.171 1.00 89.00 201 ALA A N 1
ATOM 1475 C CA . ALA A 1 201 ? -0.967 -4.419 -11.394 1.00 89.00 201 ALA A CA 1
ATOM 1476 C C . ALA A 1 201 ? -0.358 -5.029 -10.128 1.00 89.00 201 ALA A C 1
ATOM 1478 O O . ALA A 1 201 ? -0.917 -4.853 -9.044 1.00 89.00 201 ALA A O 1
ATOM 1479 N N . HIS A 1 202 ? 0.801 -5.684 -10.244 1.00 93.25 202 HIS A N 1
ATOM 1480 C CA . HIS A 1 202 ? 1.530 -6.242 -9.106 1.00 93.25 202 HIS A CA 1
ATOM 1481 C C . HIS A 1 202 ? 1.843 -5.171 -8.054 1.00 93.25 202 HIS A C 1
ATOM 1483 O O . HIS A 1 202 ? 1.467 -5.320 -6.890 1.00 93.25 202 HIS A O 1
ATOM 1489 N N . VAL A 1 203 ? 2.456 -4.059 -8.468 1.00 88.75 203 VAL A N 1
ATOM 1490 C CA . VAL A 1 203 ? 2.856 -2.957 -7.579 1.00 88.75 203 VAL A CA 1
ATOM 1491 C C . VAL A 1 203 ? 1.639 -2.295 -6.917 1.00 88.75 203 VAL A C 1
ATOM 1493 O O . VAL A 1 203 ? 1.652 -2.021 -5.714 1.00 88.75 203 VAL A O 1
ATOM 1496 N N . THR A 1 204 ? 0.548 -2.102 -7.663 1.00 86.44 204 THR A N 1
ATOM 1497 C CA . THR A 1 204 ? -0.703 -1.527 -7.136 1.00 86.44 204 THR A CA 1
ATOM 1498 C C . THR A 1 204 ? -1.354 -2.454 -6.106 1.00 86.44 204 THR A C 1
ATOM 1500 O O . THR A 1 204 ? -1.747 -2.007 -5.025 1.00 86.44 204 THR A O 1
ATOM 1503 N N . LEU A 1 205 ? -1.442 -3.755 -6.406 1.00 91.44 205 LEU A N 1
ATOM 1504 C CA . LEU A 1 205 ? -1.988 -4.757 -5.488 1.00 91.44 205 LEU A CA 1
ATOM 1505 C C . LEU A 1 205 ? -1.115 -4.918 -4.238 1.00 91.44 205 LEU A C 1
ATOM 1507 O O . LEU A 1 205 ? -1.656 -5.066 -3.143 1.00 91.44 205 LEU A O 1
ATOM 1511 N N . ALA A 1 206 ? 0.211 -4.834 -4.370 1.00 91.88 206 ALA A N 1
ATOM 1512 C CA . ALA A 1 206 ? 1.133 -4.867 -3.238 1.00 91.88 206 ALA A CA 1
ATOM 1513 C C . ALA A 1 206 ? 0.923 -3.663 -2.301 1.00 91.88 206 ALA A C 1
ATOM 1515 O O . ALA A 1 206 ? 0.795 -3.839 -1.086 1.00 91.88 206 ALA A O 1
ATOM 1516 N N . GLY A 1 207 ? 0.795 -2.450 -2.851 1.00 87.12 207 GLY A N 1
ATOM 1517 C CA . GLY A 1 207 ? 0.459 -1.259 -2.065 1.00 87.12 207 GLY A CA 1
ATOM 1518 C C . GLY A 1 207 ? -0.913 -1.363 -1.387 1.00 87.12 207 GLY A C 1
ATOM 1519 O O . GLY A 1 207 ? -1.067 -0.975 -0.226 1.00 87.12 207 GLY A O 1
ATOM 1520 N N . LEU A 1 208 ? -1.906 -1.958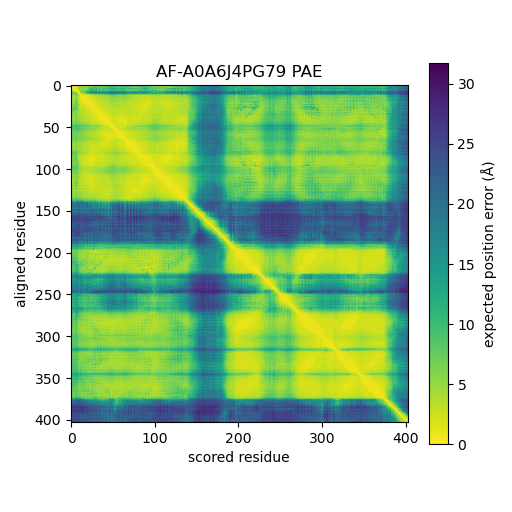 -2.061 1.00 91.38 208 LEU A N 1
ATOM 1521 C CA . LEU A 1 208 ? -3.237 -2.193 -1.490 1.00 91.38 208 LEU A CA 1
ATOM 1522 C C . LEU A 1 208 ? -3.203 -3.230 -0.357 1.00 91.38 208 LEU A C 1
ATOM 1524 O O . LEU A 1 208 ? -3.859 -3.045 0.670 1.00 91.38 208 LEU A O 1
ATOM 1528 N N . ALA A 1 209 ? -2.419 -4.298 -0.509 1.00 94.19 209 ALA A N 1
ATOM 1529 C CA . ALA A 1 209 ? -2.202 -5.290 0.538 1.00 94.19 209 ALA A CA 1
ATOM 1530 C C . ALA A 1 209 ? -1.573 -4.654 1.788 1.00 94.19 209 ALA A C 1
ATOM 1532 O O . ALA A 1 209 ? -2.054 -4.880 2.901 1.00 94.19 209 ALA A O 1
ATOM 1533 N N . ALA A 1 210 ? -0.557 -3.800 1.613 1.00 91.44 210 ALA A N 1
ATOM 1534 C CA . ALA A 1 210 ? 0.061 -3.054 2.709 1.00 91.44 210 ALA A CA 1
ATOM 1535 C C . ALA A 1 210 ? -0.957 -2.150 3.429 1.00 91.44 210 ALA A C 1
ATOM 1537 O O . ALA A 1 210 ? -1.074 -2.201 4.655 1.00 91.44 210 ALA A O 1
ATOM 1538 N N . ALA A 1 211 ? -1.758 -1.395 2.671 1.00 90.12 211 ALA A N 1
ATOM 1539 C CA . ALA A 1 211 ? -2.829 -0.545 3.189 1.00 90.12 211 ALA A CA 1
ATOM 1540 C C . ALA A 1 211 ? -3.859 -1.317 4.033 1.00 90.12 211 ALA A C 1
ATOM 1542 O O . ALA A 1 211 ? -4.184 -0.925 5.160 1.00 90.12 211 ALA A O 1
ATOM 1543 N N . LEU A 1 212 ? -4.348 -2.449 3.520 1.00 91.12 212 LEU A N 1
ATOM 1544 C CA . LEU A 1 212 ? -5.278 -3.323 4.238 1.00 91.12 212 LEU A CA 1
ATOM 1545 C C . LEU A 1 212 ? -4.632 -3.961 5.472 1.00 91.12 212 LEU A C 1
ATOM 1547 O O . LEU A 1 212 ? -5.289 -4.102 6.504 1.00 91.12 212 LEU A O 1
ATOM 1551 N N . GLY A 1 213 ? -3.348 -4.314 5.394 1.00 92.69 213 GLY A N 1
ATOM 1552 C CA . GLY A 1 213 ? -2.558 -4.779 6.531 1.00 92.69 213 GLY A CA 1
ATOM 1553 C C . GLY A 1 213 ? -2.518 -3.743 7.651 1.00 92.69 213 GLY A C 1
ATOM 1554 O O . GLY A 1 213 ? -2.882 -4.057 8.782 1.00 92.69 213 GLY A O 1
ATOM 1555 N N . MET A 1 214 ? -2.177 -2.492 7.335 1.00 91.19 214 MET A N 1
ATOM 1556 C CA . MET A 1 214 ? -2.154 -1.390 8.303 1.00 91.19 214 MET A CA 1
ATOM 1557 C C . MET A 1 214 ? -3.528 -1.150 8.945 1.00 91.19 214 MET A C 1
ATOM 1559 O O . MET A 1 214 ? -3.633 -1.060 10.172 1.00 91.19 214 MET A O 1
ATOM 1563 N N . LEU A 1 215 ? -4.603 -1.155 8.150 1.00 90.88 215 LEU A N 1
ATOM 1564 C CA . LEU A 1 215 ? -5.968 -1.086 8.679 1.00 90.88 215 LEU A CA 1
ATOM 1565 C C . LEU A 1 215 ? -6.279 -2.261 9.620 1.00 90.88 215 LEU A C 1
ATOM 1567 O O . LEU A 1 215 ? -6.828 -2.059 10.706 1.00 90.88 215 LEU A O 1
ATOM 1571 N N . GLY A 1 216 ? -5.901 -3.480 9.229 1.00 91.88 216 GLY A N 1
ATOM 1572 C CA . GLY A 1 216 ? -6.039 -4.690 10.037 1.00 91.88 216 GLY A CA 1
ATOM 1573 C C . GLY A 1 216 ? -5.327 -4.581 11.387 1.00 91.88 216 GLY A C 1
ATOM 1574 O O . GLY A 1 216 ? -5.909 -4.943 12.414 1.00 91.88 216 GLY A O 1
ATOM 1575 N N . ILE A 1 217 ? -4.116 -4.011 11.419 1.00 92.56 217 ILE A N 1
ATOM 1576 C CA . ILE A 1 217 ? -3.369 -3.729 12.657 1.00 92.56 217 ILE A CA 1
ATOM 1577 C C . ILE A 1 217 ? -4.146 -2.745 13.530 1.00 92.56 217 ILE A C 1
ATOM 1579 O O . ILE A 1 217 ? -4.410 -3.045 14.696 1.00 92.56 217 ILE A O 1
ATOM 1583 N N . GLY A 1 218 ? -4.566 -1.608 12.968 1.00 88.31 218 GLY A N 1
ATOM 1584 C CA . GLY A 1 218 ? -5.328 -0.595 13.698 1.00 88.31 218 GLY A CA 1
ATOM 1585 C C . GLY A 1 218 ? -6.599 -1.172 14.329 1.00 88.31 218 GLY A C 1
ATOM 1586 O O . GLY A 1 218 ? -6.849 -0.992 15.523 1.00 88.31 218 GLY A O 1
ATOM 1587 N N . LEU A 1 219 ? -7.370 -1.944 13.559 1.00 91.75 219 LEU A N 1
ATOM 1588 C CA . LEU A 1 219 ? -8.583 -2.609 14.042 1.00 91.75 219 LEU A CA 1
ATOM 1589 C C . LEU A 1 219 ? -8.291 -3.681 15.100 1.00 91.75 219 LEU A C 1
ATOM 1591 O O . LEU A 1 219 ? -9.058 -3.815 16.054 1.00 91.75 219 LEU A O 1
ATOM 1595 N N . SER A 1 220 ? -7.187 -4.419 14.970 1.00 91.94 220 SER A N 1
ATOM 1596 C CA . SER A 1 220 ? -6.769 -5.436 15.945 1.00 91.94 220 SER A CA 1
ATOM 1597 C C . SER A 1 220 ? -6.387 -4.813 17.286 1.00 91.94 220 SER A C 1
ATOM 1599 O O . SER A 1 220 ? -6.839 -5.272 18.336 1.00 91.94 220 SER A O 1
ATOM 1601 N N . LEU A 1 221 ? -5.605 -3.731 17.262 1.00 89.31 221 LEU A N 1
ATOM 1602 C CA . LEU A 1 221 ? -5.224 -2.977 18.459 1.00 89.31 221 LEU A CA 1
ATOM 1603 C C . LEU A 1 221 ? -6.441 -2.316 19.115 1.00 89.31 221 LEU A C 1
ATOM 1605 O O . LEU A 1 221 ? -6.580 -2.326 20.343 1.00 89.31 221 LEU A O 1
ATOM 1609 N N . ARG A 1 222 ? -7.379 -1.816 18.305 1.00 87.88 222 ARG A N 1
ATOM 1610 C CA . ARG A 1 222 ? -8.650 -1.294 18.807 1.00 87.88 222 ARG A CA 1
ATOM 1611 C C . ARG A 1 222 ? -9.480 -2.381 19.482 1.00 87.88 222 ARG A C 1
ATOM 1613 O O . ARG A 1 222 ? -9.949 -2.182 20.599 1.00 87.88 222 ARG A O 1
ATOM 1620 N N . ALA A 1 223 ? -9.624 -3.546 18.860 1.00 88.62 223 ALA A N 1
ATOM 1621 C CA . ALA A 1 223 ? -10.329 -4.675 19.462 1.00 88.62 223 ALA A CA 1
ATOM 1622 C C . ALA A 1 223 ? -9.669 -5.148 20.764 1.00 88.62 223 ALA A C 1
ATOM 1624 O O . ALA A 1 223 ? -10.364 -5.481 21.718 1.00 88.62 223 ALA A O 1
ATOM 1625 N N . ALA A 1 224 ? -8.338 -5.115 20.841 1.00 86.88 224 ALA A N 1
ATOM 1626 C CA . ALA A 1 224 ? -7.593 -5.472 22.044 1.00 86.88 224 ALA A CA 1
ATOM 1627 C C . ALA A 1 224 ? -7.749 -4.457 23.194 1.00 86.88 224 ALA A C 1
ATOM 1629 O O . ALA A 1 224 ? -7.687 -4.849 24.367 1.00 86.88 224 ALA A O 1
ATOM 1630 N N . SER A 1 225 ? -7.914 -3.170 22.871 1.00 84.00 225 SER A N 1
ATOM 1631 C CA . SER A 1 225 ? -8.033 -2.067 23.837 1.00 84.00 225 SER A CA 1
ATOM 1632 C C . SER A 1 225 ? -9.474 -1.740 24.234 1.00 84.00 225 SER A C 1
ATOM 1634 O O . SER A 1 225 ? -9.693 -1.137 25.285 1.00 84.00 225 SER A O 1
ATOM 1636 N N . THR A 1 226 ? -10.456 -2.159 23.437 1.00 81.69 226 THR A N 1
ATOM 1637 C CA . THR A 1 226 ? -11.872 -1.990 23.765 1.00 81.69 226 THR A CA 1
ATOM 1638 C C . THR A 1 226 ? -12.252 -3.020 24.826 1.00 81.69 226 THR A C 1
ATOM 1640 O O . THR A 1 226 ? -12.372 -4.211 24.544 1.00 81.69 226 THR A O 1
ATOM 1643 N N . SER A 1 227 ? -12.407 -2.575 26.077 1.00 66.12 227 SER A N 1
ATOM 1644 C CA . SER A 1 227 ? -13.008 -3.404 27.127 1.00 66.12 227 SER A CA 1
ATOM 1645 C C . SER A 1 227 ? -14.411 -3.824 26.684 1.00 66.12 227 SER A C 1
ATOM 1647 O O . SER A 1 227 ? -15.100 -2.982 26.103 1.00 66.12 227 SER A O 1
ATOM 1649 N N . PRO A 1 228 ? -14.860 -5.067 26.951 1.00 68.12 228 PRO A N 1
ATOM 1650 C CA . PRO A 1 228 ? -16.229 -5.479 26.659 1.00 68.12 228 PRO A CA 1
ATOM 1651 C C . PRO A 1 228 ? -17.191 -4.463 27.279 1.00 68.12 228 PRO A C 1
ATOM 1653 O O . PRO A 1 228 ? -17.275 -4.363 28.499 1.00 68.12 228 PRO A O 1
ATOM 1656 N N . HIS A 1 229 ? -17.831 -3.641 26.448 1.00 62.28 229 HIS A N 1
ATOM 1657 C CA . HIS A 1 229 ? -18.895 -2.769 26.914 1.00 62.28 229 HIS A CA 1
ATOM 1658 C C . HIS A 1 229 ? -20.121 -3.658 27.007 1.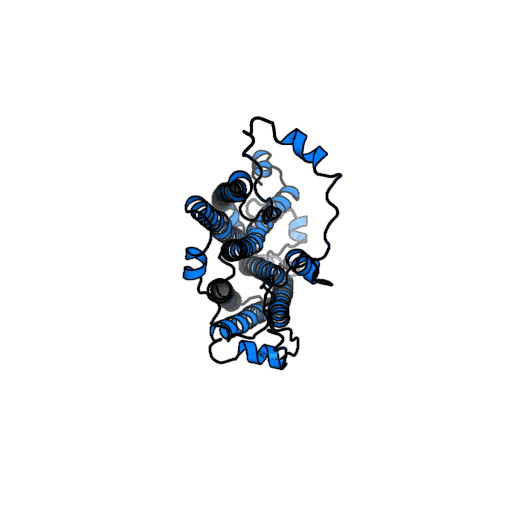00 62.28 229 HIS A C 1
ATOM 1660 O O . HIS A 1 229 ? -20.680 -4.062 25.991 1.00 62.28 229 HIS A O 1
ATOM 1666 N N . TRP A 1 230 ? -20.474 -4.029 28.230 1.00 62.66 230 TRP A N 1
ATOM 1667 C CA . TRP A 1 230 ? -21.735 -4.691 28.504 1.00 62.66 230 TRP A CA 1
ATOM 1668 C C . TRP A 1 230 ? -22.817 -3.627 28.324 1.00 62.66 230 TRP A C 1
ATOM 1670 O O . TRP A 1 230 ? -23.019 -2.791 29.199 1.00 62.66 230 TRP A O 1
ATOM 1680 N N . ARG A 1 231 ? -23.441 -3.589 27.142 1.00 62.16 231 ARG A N 1
ATOM 1681 C CA . ARG A 1 231 ? -24.718 -2.896 26.983 1.00 62.16 231 ARG A CA 1
ATOM 1682 C C . ARG A 1 231 ? -25.778 -3.826 27.526 1.00 62.16 231 ARG A C 1
ATOM 1684 O O . ARG A 1 231 ? -26.097 -4.825 26.890 1.00 62.16 231 ARG A O 1
ATOM 1691 N N . ASP A 1 232 ? -26.244 -3.518 28.722 1.00 65.88 232 ASP A N 1
ATOM 1692 C CA . ASP A 1 232 ? -27.432 -4.149 29.258 1.00 65.88 232 ASP A CA 1
ATOM 1693 C C . ASP A 1 232 ? -28.648 -3.362 28.740 1.00 65.88 232 ASP A C 1
ATOM 1695 O O . ASP A 1 232 ? -28.810 -2.194 29.114 1.00 65.88 232 ASP A O 1
ATOM 1699 N N . PRO A 1 233 ? -29.481 -3.944 27.859 1.00 71.88 233 PRO A N 1
ATOM 1700 C CA . PRO A 1 233 ? -30.673 -3.268 27.363 1.00 71.88 233 PRO A CA 1
ATOM 1701 C C . PRO A 1 233 ? -31.634 -2.881 28.498 1.00 71.88 233 PRO A C 1
ATOM 1703 O O . PRO A 1 233 ? -32.388 -1.921 28.342 1.00 71.88 233 PRO A O 1
ATOM 1706 N N . GLU A 1 234 ? -31.593 -3.568 29.644 1.00 72.06 234 GLU A N 1
ATOM 1707 C CA . GLU A 1 234 ? -32.366 -3.210 30.836 1.00 72.06 234 GLU A CA 1
ATOM 1708 C C . GLU A 1 234 ? -31.844 -1.909 31.466 1.00 72.06 234 GLU A C 1
ATOM 1710 O O . GLU A 1 234 ? -32.639 -1.027 31.785 1.00 72.06 234 GLU A O 1
ATOM 1715 N N . LEU A 1 235 ? -30.519 -1.727 31.571 1.00 70.62 235 LEU A N 1
ATOM 1716 C CA . LEU A 1 235 ? -29.913 -0.483 32.079 1.00 70.62 235 LEU A CA 1
ATOM 1717 C C . LEU A 1 235 ? -30.174 0.702 31.141 1.00 70.62 235 LEU A C 1
ATOM 1719 O O . LEU A 1 235 ? -30.430 1.815 31.610 1.00 70.62 235 LEU A O 1
ATOM 1723 N N . SER A 1 236 ? -30.164 0.463 29.825 1.00 73.81 236 SER A N 1
ATOM 1724 C CA . SER A 1 236 ? -30.570 1.462 28.831 1.00 73.81 236 SER A CA 1
ATOM 1725 C C . SER A 1 236 ? -32.041 1.860 29.009 1.00 73.81 236 SER A C 1
ATOM 1727 O O . SER A 1 236 ? -32.352 3.050 29.033 1.00 73.81 236 SER A O 1
ATOM 1729 N N . ARG A 1 237 ? -32.954 0.893 29.209 1.00 78.62 237 ARG A N 1
ATOM 1730 C CA . ARG A 1 237 ? -34.378 1.171 29.496 1.00 78.62 237 ARG A CA 1
ATOM 1731 C C . ARG A 1 237 ? -34.586 1.887 30.829 1.00 78.62 237 ARG A C 1
ATOM 1733 O O . ARG A 1 237 ? -3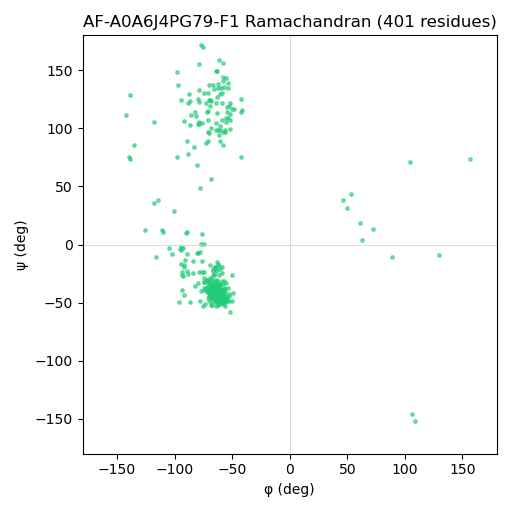5.470 2.732 30.924 1.00 78.62 237 ARG A O 1
ATOM 1740 N N . ALA A 1 238 ? -33.770 1.582 31.835 1.00 76.62 238 ALA A N 1
ATOM 1741 C CA . ALA A 1 238 ? -33.810 2.223 33.146 1.00 76.62 238 ALA A CA 1
ATOM 1742 C C . ALA A 1 238 ? -33.234 3.656 33.148 1.00 76.62 238 ALA A C 1
ATOM 1744 O O . ALA A 1 238 ? -33.198 4.300 34.194 1.00 76.62 238 ALA A O 1
ATOM 1745 N N . GLY A 1 239 ? -32.775 4.173 31.999 1.00 72.75 239 GLY A N 1
ATOM 1746 C CA . GLY A 1 239 ? -32.252 5.536 31.878 1.00 72.75 239 GLY A CA 1
ATOM 1747 C C . GLY A 1 239 ? -30.877 5.737 32.521 1.00 72.75 239 GLY A C 1
ATOM 1748 O O . GLY A 1 239 ? -30.431 6.872 32.676 1.00 72.75 239 GLY A O 1
ATOM 1749 N N . VAL A 1 240 ? -30.175 4.653 32.869 1.00 69.62 240 VAL A N 1
ATOM 1750 C CA . VAL A 1 240 ? -28.858 4.693 33.532 1.00 69.62 240 VAL A CA 1
ATOM 1751 C C . VAL A 1 240 ? -27.784 5.286 32.609 1.00 69.62 240 VAL A C 1
ATOM 1753 O O . VAL A 1 240 ? -26.797 5.850 33.077 1.00 69.62 240 VAL A O 1
ATOM 1756 N N . GLU A 1 241 ? -28.012 5.266 31.292 1.00 65.75 241 GLU A N 1
ATOM 1757 C CA . GLU A 1 241 ? -27.180 5.959 30.298 1.00 65.75 241 GLU A CA 1
ATOM 1758 C C . GLU A 1 241 ? -27.121 7.484 30.495 1.00 65.75 241 GLU A C 1
ATOM 1760 O O . GLU A 1 241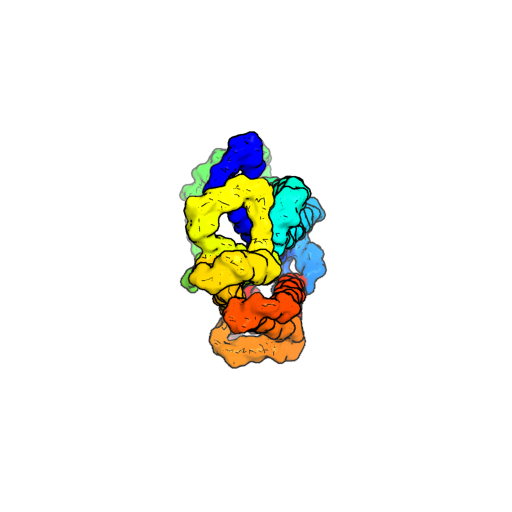 ? -26.172 8.115 30.031 1.00 65.75 241 GLU A O 1
ATOM 1765 N N . ALA A 1 242 ? -28.093 8.082 31.197 1.00 66.25 242 ALA A N 1
ATOM 1766 C CA . ALA A 1 242 ? -28.109 9.513 31.498 1.00 66.25 242 ALA A CA 1
ATOM 1767 C C . ALA A 1 242 ? -27.159 9.910 32.643 1.00 66.25 242 ALA A C 1
ATOM 1769 O O . ALA A 1 242 ? -26.989 11.102 32.913 1.00 66.25 242 ALA A O 1
ATOM 1770 N N . LEU A 1 243 ? -26.535 8.944 33.332 1.00 68.00 243 LEU A N 1
ATOM 1771 C CA . LEU A 1 243 ? -25.586 9.255 34.394 1.00 68.00 243 LEU A CA 1
ATOM 1772 C C . LEU A 1 243 ? -24.331 9.938 33.815 1.00 68.00 243 LEU A C 1
ATOM 1774 O O . LEU A 1 243 ? -23.784 9.479 32.814 1.00 68.00 243 LEU A O 1
ATOM 1778 N N . PRO A 1 244 ? -23.812 11.001 34.461 1.00 60.88 244 PRO A N 1
ATOM 1779 C CA . PRO A 1 244 ? -22.698 11.805 33.942 1.00 60.88 244 PRO A CA 1
ATOM 1780 C C . PRO A 1 244 ? -21.385 11.023 33.777 1.00 60.88 244 PRO A C 1
ATOM 1782 O O . PRO A 1 244 ? -20.478 11.454 33.059 1.00 60.88 244 PRO A O 1
ATOM 1785 N N . HIS A 1 245 ? -21.289 9.854 34.411 1.00 60.12 245 HIS A N 1
ATOM 1786 C CA . HIS A 1 245 ? -20.180 8.922 34.293 1.00 60.12 245 HIS A CA 1
ATOM 1787 C C . HIS A 1 245 ? -20.741 7.507 34.142 1.00 60.12 245 HIS A C 1
ATOM 1789 O O . HIS A 1 245 ? -20.866 6.814 35.152 1.00 60.12 245 HIS A O 1
ATOM 1795 N N . PRO A 1 246 ? -21.087 7.052 32.924 1.00 56.19 246 PRO A N 1
ATOM 1796 C CA . PRO A 1 246 ? -21.347 5.637 32.708 1.00 56.19 246 PRO A CA 1
ATOM 1797 C C . PRO A 1 246 ? -20.049 4.899 33.055 1.00 56.19 246 PRO A C 1
ATOM 1799 O O . PRO A 1 246 ? -19.070 4.937 32.302 1.00 56.19 246 PRO A O 1
ATOM 1802 N N . GLN A 1 247 ? -19.988 4.346 34.269 1.00 55.69 247 GLN A N 1
ATOM 1803 C CA . GLN A 1 247 ? -18.819 3.630 34.752 1.00 55.69 247 GLN A CA 1
ATOM 1804 C C . GLN A 1 247 ? -18.567 2.469 33.796 1.00 55.69 247 GLN A C 1
ATOM 1806 O O . GLN A 1 247 ? -19.481 1.766 33.359 1.00 55.69 247 GLN A O 1
ATOM 1811 N N . ARG A 1 248 ? -17.310 2.362 33.363 1.00 59.19 248 ARG A N 1
ATOM 1812 C CA . ARG A 1 248 ? -16.862 1.347 32.417 1.00 59.19 248 ARG A CA 1
ATOM 1813 C C . ARG A 1 248 ? -17.044 0.002 33.084 1.00 59.19 248 ARG A C 1
ATOM 1815 O O . ARG A 1 248 ? -16.123 -0.370 33.796 1.00 59.19 248 ARG A O 1
ATOM 1822 N N . GLY A 1 249 ? -18.145 -0.685 32.763 1.00 58.47 249 GLY A N 1
ATOM 1823 C CA . GLY A 1 249 ? -18.531 -2.024 33.217 1.00 58.47 249 GLY A CA 1
ATOM 1824 C C . GLY A 1 249 ? -17.376 -3.020 33.225 1.00 58.47 249 GLY A C 1
ATOM 1825 O O . GLY A 1 249 ? -17.226 -3.863 32.336 1.00 58.47 249 GLY A O 1
ATOM 1826 N N . GLY A 1 250 ? -16.513 -2.871 34.221 1.00 69.19 250 GLY A N 1
ATOM 1827 C CA . GLY A 1 250 ? -15.355 -3.693 34.454 1.00 69.19 250 GLY A CA 1
ATOM 1828 C C . GLY A 1 250 ? -15.815 -4.997 35.071 1.00 69.19 250 GLY A C 1
ATOM 1829 O O . GLY A 1 250 ? -16.969 -5.164 35.460 1.00 69.19 250 GLY A O 1
ATOM 1830 N N . ARG A 1 251 ? -14.892 -5.950 35.203 1.00 71.56 251 ARG A N 1
ATOM 1831 C CA . ARG A 1 251 ? -15.177 -7.160 35.987 1.00 71.56 251 ARG A CA 1
ATOM 1832 C C . ARG A 1 251 ? -15.626 -6.828 37.413 1.00 71.56 251 ARG A C 1
ATOM 1834 O O . ARG A 1 251 ? -16.441 -7.562 37.953 1.00 71.56 251 ARG A O 1
ATOM 1841 N N . GLU A 1 252 ? -15.102 -5.745 37.978 1.00 79.69 252 GLU A N 1
ATOM 1842 C CA . GLU A 1 252 ? -15.431 -5.255 39.318 1.00 79.69 252 GLU A CA 1
ATOM 1843 C C . GLU A 1 252 ? -16.853 -4.683 39.374 1.00 79.69 252 GLU A C 1
ATOM 1845 O O . GLU A 1 252 ? -17.639 -5.132 40.200 1.00 79.69 252 GLU A O 1
ATOM 1850 N N . ASP A 1 253 ? -17.234 -3.817 38.430 1.00 75.00 253 ASP A N 1
ATOM 1851 C CA . ASP A 1 253 ? -18.604 -3.286 38.345 1.00 75.00 253 ASP A CA 1
ATOM 1852 C C . ASP A 1 253 ? -19.633 -4.396 38.107 1.00 75.00 253 ASP A C 1
ATOM 1854 O O . ASP A 1 253 ? -20.715 -4.380 38.681 1.00 75.00 253 ASP A O 1
ATOM 1858 N N . LEU A 1 254 ? -19.291 -5.408 37.303 1.00 74.81 254 LEU A N 1
ATOM 1859 C CA . LEU A 1 254 ? -20.141 -6.586 37.122 1.00 74.81 254 LEU A CA 1
ATOM 1860 C C . LEU A 1 254 ? -20.260 -7.428 38.392 1.00 74.81 254 LEU A C 1
ATOM 1862 O O . LEU A 1 254 ? -21.327 -7.980 38.648 1.00 74.81 254 LEU A O 1
ATOM 1866 N N . ALA A 1 255 ? -19.183 -7.566 39.167 1.00 82.31 255 ALA A N 1
ATOM 1867 C CA . ALA A 1 255 ? -19.232 -8.264 40.449 1.00 82.31 255 ALA A CA 1
ATOM 1868 C C . ALA A 1 255 ? -20.113 -7.503 41.451 1.00 82.31 255 ALA A C 1
ATOM 1870 O O . ALA A 1 255 ? -20.885 -8.128 42.175 1.00 82.31 255 ALA A O 1
ATOM 1871 N N . LEU A 1 256 ? -20.048 -6.170 41.430 1.00 82.69 256 LEU A N 1
ATOM 1872 C CA . LEU A 1 256 ? -20.879 -5.282 42.236 1.00 82.69 256 LEU A CA 1
ATOM 1873 C C . LEU A 1 256 ? -22.356 -5.335 41.802 1.00 82.69 256 LEU A C 1
ATOM 1875 O O . LEU A 1 256 ? -23.241 -5.509 42.626 1.00 82.69 256 LEU A O 1
ATOM 1879 N N . LEU A 1 257 ? -22.653 -5.277 40.503 1.00 78.94 257 LEU A N 1
ATOM 1880 C CA . LEU A 1 257 ? -24.025 -5.411 39.997 1.00 78.94 257 LEU A CA 1
ATOM 1881 C C . LEU A 1 257 ? -24.616 -6.793 40.305 1.00 78.94 257 LEU A C 1
ATOM 1883 O O . LEU A 1 257 ? -25.768 -6.892 40.726 1.00 78.94 257 LEU A O 1
ATOM 1887 N N . ARG A 1 258 ? -23.819 -7.862 40.175 1.00 82.19 258 ARG A N 1
ATOM 1888 C CA . ARG A 1 258 ? -24.240 -9.220 40.553 1.00 82.19 258 ARG A CA 1
ATOM 1889 C C . ARG A 1 258 ? -24.466 -9.383 42.053 1.00 82.19 258 ARG A C 1
ATOM 1891 O O . ARG A 1 258 ? -25.245 -10.255 42.424 1.00 82.19 258 ARG A O 1
ATOM 1898 N N . SER A 1 259 ? -23.819 -8.589 42.910 1.00 87.69 259 SER A N 1
ATOM 1899 C CA . SER A 1 259 ? -24.085 -8.644 44.352 1.00 87.69 259 SER A CA 1
ATOM 1900 C C . SER A 1 259 ? -25.416 -7.981 44.716 1.00 87.69 259 SER A C 1
ATOM 1902 O O . SER A 1 259 ? -26.089 -8.458 45.626 1.00 87.69 259 SER A O 1
ATOM 1904 N N . PHE A 1 260 ? -25.837 -6.946 43.979 1.00 86.94 260 PHE A N 1
ATOM 1905 C CA . PHE A 1 260 ? -27.146 -6.309 44.168 1.00 86.94 260 PHE A CA 1
ATOM 1906 C C . PHE A 1 260 ? -28.300 -7.082 43.524 1.00 86.94 260 PHE A C 1
ATOM 1908 O O . PHE A 1 260 ? -29.411 -7.071 44.049 1.00 86.94 260 PHE A O 1
ATOM 1915 N N . ALA A 1 261 ? -28.052 -7.753 42.399 1.00 85.31 261 ALA A N 1
ATOM 1916 C CA . ALA A 1 261 ? -29.081 -8.451 41.640 1.00 85.31 261 ALA A CA 1
ATOM 1917 C C . ALA A 1 261 ? -28.573 -9.818 41.141 1.00 85.31 261 ALA A C 1
ATOM 1919 O O . ALA A 1 261 ? -28.317 -9.988 39.946 1.00 85.31 261 ALA A O 1
ATOM 1920 N N . PRO A 1 262 ? -28.436 -10.821 42.031 1.00 83.50 262 PRO A N 1
ATOM 1921 C CA . PRO A 1 262 ? -27.841 -12.116 41.682 1.00 83.50 262 PRO A CA 1
ATOM 1922 C C . PRO A 1 262 ? -28.638 -12.895 40.626 1.00 83.50 262 PRO A C 1
ATOM 1924 O O . PRO A 1 262 ? -28.072 -13.742 39.940 1.00 83.50 262 PRO A O 1
ATOM 1927 N N . ASN A 1 263 ? -29.930 -12.587 40.473 1.00 85.56 263 ASN A N 1
ATOM 1928 C CA . ASN A 1 263 ? -30.830 -13.259 39.534 1.00 85.56 263 ASN A CA 1
ATOM 1929 C C . ASN A 1 263 ? -30.948 -12.554 38.173 1.00 85.56 263 ASN A C 1
ATOM 1931 O O . ASN A 1 263 ? -31.635 -13.068 37.295 1.00 85.56 263 ASN A O 1
ATOM 1935 N N . VAL A 1 264 ? -30.326 -11.384 37.982 1.00 79.25 264 VAL A N 1
ATOM 1936 C CA . VAL A 1 264 ? -30.368 -10.692 36.687 1.00 79.25 264 VAL A CA 1
ATOM 1937 C C . VAL A 1 264 ? -29.323 -11.320 35.773 1.00 79.25 264 VAL A C 1
ATOM 1939 O O . VAL A 1 264 ? -28.114 -11.205 35.990 1.00 79.25 264 VAL A O 1
ATOM 1942 N N . GLU A 1 265 ? -29.796 -12.021 34.745 1.00 78.06 265 GLU A N 1
ATOM 1943 C CA . GLU A 1 265 ? -28.938 -12.577 33.708 1.00 78.06 265 GLU A CA 1
ATOM 1944 C C . GLU A 1 265 ? -28.383 -11.432 32.853 1.00 78.06 265 GLU A C 1
ATOM 1946 O O . GLU A 1 265 ? -29.024 -10.940 31.927 1.00 78.06 265 GLU A O 1
ATOM 1951 N N . VAL A 1 266 ? -27.171 -10.981 33.183 1.00 66.56 266 VAL A N 1
ATOM 1952 C CA . VAL A 1 266 ? -26.488 -9.928 32.426 1.00 66.56 266 VAL A CA 1
ATOM 1953 C C . VAL A 1 266 ? -26.055 -10.479 31.064 1.00 66.56 266 VAL A C 1
ATOM 1955 O O . VAL A 1 266 ? -24.947 -10.999 30.895 1.00 66.56 266 VAL A O 1
ATOM 1958 N N . THR A 1 267 ? -26.941 -10.365 30.079 1.00 70.25 267 THR A N 1
ATOM 1959 C CA . THR A 1 267 ? -26.688 -10.707 28.676 1.00 70.25 267 THR A CA 1
ATOM 1960 C C . THR A 1 267 ? -26.116 -9.493 27.946 1.00 70.25 267 THR A C 1
ATOM 1962 O O . THR A 1 267 ? -26.800 -8.782 27.222 1.00 70.25 267 THR A O 1
ATOM 1965 N N . GLY A 1 268 ? -24.826 -9.208 28.141 1.00 65.56 268 GLY A N 1
ATOM 1966 C CA . GLY A 1 268 ? -24.186 -8.142 27.367 1.00 65.56 268 GLY A CA 1
ATOM 1967 C C . GLY A 1 268 ? -23.834 -8.608 25.964 1.00 65.56 268 GLY A C 1
ATOM 1968 O O . GLY A 1 268 ? -23.044 -9.539 25.774 1.00 65.56 268 GLY A O 1
ATOM 1969 N N . GLU A 1 269 ? -24.355 -7.903 24.969 1.00 71.31 269 GLU A N 1
ATOM 1970 C CA . GLU A 1 269 ? -23.845 -8.007 23.612 1.00 71.31 269 GLU A CA 1
ATOM 1971 C C . GLU A 1 269 ? -22.468 -7.342 23.540 1.00 71.31 269 GLU A C 1
ATOM 1973 O O . GLU A 1 269 ? -22.325 -6.122 23.586 1.00 71.31 269 GLU A O 1
ATOM 1978 N N . VAL A 1 270 ? -21.415 -8.153 23.430 1.00 73.19 270 VAL A N 1
ATOM 1979 C CA . VAL A 1 270 ? -20.073 -7.634 23.153 1.00 73.19 270 VAL A CA 1
ATOM 1980 C C . VAL A 1 270 ? -20.039 -7.173 21.701 1.00 73.19 270 VAL A C 1
ATOM 1982 O O . VAL A 1 270 ? -20.106 -8.011 20.798 1.00 73.19 270 VAL A O 1
ATOM 1985 N N . GLU A 1 271 ? -19.890 -5.867 21.468 1.00 80.81 271 GLU A N 1
ATOM 1986 C CA . GLU A 1 271 ? -19.683 -5.322 20.124 1.00 80.81 271 GLU A CA 1
ATOM 1987 C C . GLU A 1 271 ? -18.473 -6.010 19.471 1.00 80.81 271 GLU A C 1
ATOM 1989 O O . GLU A 1 271 ? -17.331 -5.918 19.933 1.00 80.81 271 GLU A O 1
ATOM 1994 N N . ARG A 1 272 ? -18.725 -6.775 18.404 1.00 83.56 272 ARG A N 1
ATOM 1995 C CA . ARG A 1 272 ? -17.687 -7.557 17.729 1.00 83.56 272 ARG A CA 1
ATOM 1996 C C . ARG A 1 272 ? -17.089 -6.736 16.598 1.00 83.56 272 ARG A C 1
ATOM 1998 O O . ARG A 1 272 ? -17.680 -6.631 15.528 1.00 83.56 272 ARG A O 1
ATOM 2005 N N . ILE A 1 273 ? -15.871 -6.240 16.794 1.00 89.44 273 ILE A N 1
ATOM 2006 C CA . ILE A 1 273 ? -15.078 -5.685 15.692 1.00 89.44 273 ILE A CA 1
ATOM 2007 C C . ILE A 1 273 ? -14.684 -6.851 14.763 1.00 89.44 273 ILE A C 1
ATOM 2009 O O . ILE A 1 273 ? -14.071 -7.817 15.231 1.00 89.44 273 ILE A O 1
ATOM 2013 N N . PRO A 1 274 ? -15.013 -6.813 13.457 1.00 92.00 274 PRO A N 1
ATOM 2014 C CA . PRO A 1 274 ? -14.825 -7.938 12.537 1.00 92.00 274 PRO A CA 1
ATOM 2015 C C . PRO A 1 274 ? -13.364 -8.097 12.063 1.00 92.00 274 PRO A C 1
ATOM 2017 O O . PRO A 1 274 ? -13.102 -8.270 10.876 1.00 92.00 274 PRO A O 1
ATOM 2020 N N . VAL A 1 275 ? -12.403 -8.075 12.991 1.00 93.00 275 VAL A N 1
ATOM 2021 C CA . VAL A 1 275 ? -10.949 -8.088 12.734 1.00 93.00 275 VAL A CA 1
ATOM 2022 C C . VAL A 1 275 ? -10.521 -9.243 11.821 1.00 93.00 275 VAL A C 1
ATOM 2024 O O . VAL A 1 275 ? -9.780 -9.038 10.865 1.00 93.00 275 VAL A O 1
ATOM 2027 N N . ALA A 1 276 ? -11.040 -10.452 12.057 1.00 93.81 276 ALA A N 1
ATOM 2028 C CA . ALA A 1 276 ? -10.693 -11.626 11.253 1.00 93.81 276 ALA A CA 1
ATOM 2029 C C . ALA A 1 276 ? -11.109 -11.496 9.775 1.00 93.81 276 ALA A C 1
ATOM 2031 O O . ALA A 1 276 ? -10.435 -12.042 8.908 1.00 93.81 276 ALA A O 1
ATOM 2032 N N . ARG A 1 277 ? -12.194 -10.761 9.474 1.00 94.94 277 ARG A N 1
ATOM 2033 C CA . ARG A 1 277 ? -12.634 -10.534 8.087 1.00 94.94 277 ARG A CA 1
ATOM 2034 C C . ARG A 1 277 ? -11.660 -9.624 7.351 1.00 94.94 277 ARG A C 1
ATOM 2036 O O . ARG A 1 277 ? -11.322 -9.911 6.213 1.00 94.94 277 ARG A O 1
ATOM 2043 N N . PHE A 1 278 ? -11.177 -8.577 8.018 1.00 93.06 278 PHE A N 1
ATOM 2044 C CA . PHE A 1 278 ? -10.169 -7.688 7.443 1.00 93.06 278 PHE A CA 1
ATOM 2045 C C . PHE A 1 278 ? -8.868 -8.433 7.154 1.00 93.06 278 PHE A C 1
ATOM 2047 O O . PHE A 1 278 ? -8.371 -8.336 6.042 1.00 93.06 278 PHE A O 1
ATOM 2054 N N . TRP A 1 279 ? -8.382 -9.257 8.086 1.00 97.06 279 TRP A N 1
ATOM 2055 C CA . TRP A 1 279 ? -7.189 -10.073 7.842 1.00 97.06 279 TRP A CA 1
ATOM 2056 C C . TRP A 1 279 ? -7.348 -11.073 6.695 1.00 97.06 279 TRP A C 1
ATOM 2058 O O . TRP A 1 279 ? -6.405 -11.275 5.935 1.00 97.06 279 TRP A O 1
ATOM 2068 N N . LEU A 1 280 ? -8.537 -11.660 6.531 1.00 96.81 280 LEU A N 1
ATOM 2069 C CA . LEU A 1 280 ? -8.825 -12.529 5.392 1.00 96.81 280 LEU A CA 1
ATOM 2070 C C . LEU A 1 280 ? -8.797 -11.756 4.067 1.00 96.81 280 LEU A C 1
ATOM 2072 O O . LEU A 1 280 ? -8.230 -12.240 3.096 1.00 96.81 280 LEU A O 1
ATOM 2076 N N . VAL A 1 281 ? -9.368 -10.549 4.025 1.00 96.75 281 VAL A N 1
ATOM 2077 C CA . VAL A 1 281 ? -9.296 -9.689 2.833 1.00 96.75 281 VAL A CA 1
ATOM 2078 C C . VAL A 1 281 ? -7.845 -9.300 2.539 1.00 96.75 281 VAL A C 1
ATOM 2080 O O . VAL A 1 281 ? -7.422 -9.412 1.393 1.00 96.75 281 VAL A O 1
ATOM 2083 N N . THR A 1 282 ? -7.056 -8.934 3.556 1.00 96.50 282 THR A N 1
ATOM 2084 C CA . THR A 1 282 ? -5.615 -8.675 3.400 1.00 96.50 282 THR A CA 1
ATOM 2085 C C . THR A 1 282 ? -4.893 -9.888 2.815 1.00 96.50 282 THR A C 1
ATOM 2087 O O . THR A 1 282 ? -4.148 -9.732 1.858 1.00 96.50 282 THR A O 1
ATOM 2090 N N . PHE A 1 283 ? -5.150 -11.099 3.325 1.00 97.81 283 PHE A N 1
ATOM 2091 C CA . PHE A 1 283 ? -4.601 -12.342 2.772 1.00 97.81 283 PHE A CA 1
ATOM 2092 C C . PHE A 1 283 ? -4.943 -12.515 1.286 1.00 97.81 283 PHE A C 1
ATOM 2094 O O . PHE A 1 283 ? -4.047 -12.763 0.482 1.00 97.81 283 PHE A O 1
ATOM 2101 N N . LEU A 1 284 ? -6.218 -12.359 0.917 1.00 98.06 284 LEU A N 1
ATOM 2102 C CA . LEU A 1 284 ? -6.670 -12.533 -0.466 1.00 98.06 284 LEU A CA 1
ATOM 2103 C C . LEU A 1 284 ? -6.006 -11.526 -1.411 1.00 98.06 284 LEU A C 1
ATOM 2105 O O . LEU A 1 284 ? -5.569 -11.902 -2.496 1.00 98.06 284 LEU A O 1
ATOM 2109 N N . VAL A 1 285 ? -5.877 -10.265 -0.990 1.00 97.31 285 VAL A N 1
ATOM 2110 C CA . VAL A 1 285 ? -5.207 -9.230 -1.790 1.00 97.31 285 VAL A CA 1
ATOM 2111 C C . VAL A 1 285 ? -3.696 -9.475 -1.871 1.00 97.31 285 VAL A C 1
ATOM 2113 O O . VAL A 1 285 ? -3.139 -9.363 -2.959 1.00 97.31 285 VAL A O 1
ATOM 2116 N N . SER A 1 286 ? -3.031 -9.889 -0.786 1.00 97.25 286 SER A N 1
ATOM 2117 C CA . SER A 1 286 ? -1.612 -10.288 -0.819 1.00 97.25 286 SER A CA 1
ATOM 2118 C C . SER A 1 286 ? -1.369 -11.480 -1.751 1.00 97.25 286 SER A C 1
ATOM 2120 O O . SER A 1 286 ? -0.363 -11.525 -2.463 1.00 97.25 286 SER A O 1
ATOM 2122 N N . ALA A 1 287 ? -2.284 -12.453 -1.763 1.00 98.00 287 ALA A N 1
ATOM 2123 C CA . ALA A 1 287 ? -2.210 -13.606 -2.654 1.00 98.00 287 ALA A CA 1
ATOM 2124 C C . ALA A 1 287 ? -2.378 -13.176 -4.117 1.00 98.00 287 ALA A C 1
ATOM 2126 O O . ALA A 1 287 ? -1.575 -13.569 -4.960 1.00 98.00 287 ALA A O 1
ATOM 2127 N N . ALA A 1 288 ? -3.349 -12.305 -4.409 1.00 97.19 288 ALA A N 1
ATOM 2128 C CA . ALA A 1 288 ? -3.525 -11.725 -5.739 1.00 97.19 288 ALA A CA 1
ATOM 2129 C C . ALA A 1 288 ? -2.291 -10.923 -6.191 1.00 97.19 288 ALA A C 1
ATOM 2131 O O . ALA A 1 288 ? -1.846 -11.086 -7.323 1.00 97.19 288 ALA A O 1
ATOM 2132 N N . ALA A 1 289 ? -1.690 -10.119 -5.304 1.00 96.50 289 ALA A N 1
ATOM 2133 C CA . ALA A 1 289 ? -0.441 -9.409 -5.584 1.00 96.50 289 ALA A CA 1
ATOM 2134 C C . ALA A 1 289 ? 0.696 -10.385 -5.920 1.00 96.50 289 ALA A C 1
ATOM 2136 O O . ALA A 1 289 ? 1.422 -10.182 -6.889 1.00 96.50 289 ALA A O 1
ATOM 2137 N N . SER A 1 290 ? 0.820 -11.479 -5.164 1.00 96.62 290 SER A N 1
ATOM 2138 C CA . SER A 1 290 ? 1.833 -12.510 -5.416 1.00 96.62 290 SER A CA 1
ATOM 2139 C C . SER A 1 290 ? 1.618 -13.193 -6.767 1.00 96.62 290 SER A C 1
ATOM 2141 O O . SER A 1 290 ? 2.569 -13.334 -7.528 1.00 96.62 290 SER A O 1
ATOM 2143 N N . LEU A 1 291 ? 0.375 -13.553 -7.107 1.00 96.81 291 LEU A N 1
ATOM 2144 C CA . LEU A 1 291 ? 0.026 -14.118 -8.416 1.00 96.81 291 LEU A CA 1
ATOM 2145 C C . LEU A 1 291 ? 0.319 -13.144 -9.561 1.00 96.81 291 LEU A C 1
ATOM 2147 O O . LEU A 1 291 ? 0.850 -13.562 -10.583 1.00 96.81 291 LEU A O 1
ATOM 2151 N N . ALA A 1 292 ? 0.044 -11.850 -9.379 1.00 94.75 292 ALA A N 1
ATOM 2152 C CA . ALA A 1 292 ? 0.434 -10.827 -10.344 1.00 94.75 292 ALA A CA 1
ATOM 2153 C C . ALA A 1 292 ? 1.963 -10.749 -10.506 1.00 94.75 292 ALA A C 1
ATOM 2155 O O . ALA A 1 292 ? 2.439 -10.559 -11.614 1.00 94.75 292 ALA A O 1
ATOM 2156 N N . GLY A 1 293 ? 2.739 -10.974 -9.440 1.00 94.12 293 GLY A N 1
ATOM 2157 C CA . GLY A 1 293 ? 4.203 -11.066 -9.525 1.00 94.12 293 GLY A CA 1
ATOM 2158 C C . GLY A 1 293 ? 4.683 -12.287 -10.320 1.00 94.12 293 GLY A C 1
ATOM 2159 O O . GLY A 1 293 ? 5.617 -12.182 -11.108 1.00 94.12 293 GLY A O 1
ATOM 2160 N N . TRP A 1 294 ? 4.010 -13.433 -10.180 1.00 96.19 294 TRP A N 1
ATOM 2161 C CA . TRP A 1 294 ? 4.261 -14.600 -11.035 1.00 96.19 294 TRP A CA 1
ATOM 2162 C C . TRP A 1 294 ? 3.856 -14.355 -12.488 1.00 96.19 294 TRP A C 1
ATOM 2164 O O . TRP A 1 294 ? 4.542 -14.828 -13.388 1.00 96.19 294 TRP A O 1
ATOM 2174 N N . TRP A 1 295 ? 2.772 -13.610 -12.724 1.00 94.50 295 TRP A N 1
ATOM 2175 C CA . TRP A 1 295 ? 2.371 -13.206 -14.071 1.00 94.50 295 TRP A CA 1
ATOM 2176 C C . TRP A 1 295 ? 3.409 -12.284 -14.707 1.00 94.50 295 TRP A C 1
ATOM 2178 O O . TRP A 1 295 ? 3.778 -12.527 -15.848 1.00 94.50 295 TRP A O 1
ATOM 2188 N N . VAL A 1 296 ? 3.942 -11.307 -13.961 1.00 91.06 296 VAL A N 1
ATOM 2189 C CA . VAL A 1 296 ? 5.090 -10.502 -14.407 1.00 91.06 296 VAL A CA 1
ATOM 2190 C C . VAL A 1 296 ? 6.217 -11.430 -14.840 1.00 91.06 296 VAL A C 1
ATOM 2192 O O . VAL A 1 296 ? 6.559 -11.426 -16.013 1.00 91.06 296 VAL A O 1
ATOM 2195 N N . LEU A 1 297 ? 6.692 -12.308 -13.946 1.00 91.25 297 LEU A N 1
ATOM 2196 C CA . LEU A 1 297 ? 7.798 -13.229 -14.231 1.00 91.25 297 LEU A CA 1
ATOM 2197 C C . LEU A 1 297 ? 7.547 -14.120 -15.462 1.00 91.25 297 LEU A C 1
ATOM 2199 O O . LEU A 1 297 ? 8.464 -14.358 -16.246 1.00 91.25 297 LEU A O 1
ATOM 2203 N N . GLY A 1 298 ? 6.318 -14.617 -15.623 1.00 92.06 298 GLY A N 1
ATOM 2204 C CA . GLY A 1 298 ? 5.938 -15.471 -16.747 1.00 92.06 298 GLY A CA 1
ATOM 2205 C C . GLY A 1 298 ? 5.839 -14.733 -18.073 1.00 92.06 298 GLY A C 1
ATOM 2206 O O . GLY A 1 298 ? 6.285 -15.256 -19.093 1.00 92.06 298 GLY A O 1
ATOM 2207 N N . GLY A 1 299 ? 5.337 -13.498 -18.038 1.00 87.56 299 GLY A N 1
ATOM 2208 C CA . GLY A 1 299 ? 5.407 -12.580 -19.166 1.00 87.56 299 GLY A CA 1
ATOM 2209 C C . GLY A 1 299 ? 6.854 -12.293 -19.554 1.00 87.56 299 GLY A C 1
ATOM 2210 O O . GLY A 1 299 ? 7.160 -12.293 -20.742 1.00 87.56 299 GLY A O 1
ATOM 2211 N N . GLU A 1 300 ? 7.762 -12.145 -18.574 1.00 82.88 300 GLU A N 1
ATOM 2212 C CA . GLU A 1 300 ? 9.135 -11.750 -18.901 1.00 82.88 300 GLU A CA 1
ATOM 2213 C C . GLU A 1 300 ? 9.947 -12.796 -19.640 1.00 82.88 300 GLU A C 1
ATOM 2215 O O . GLU A 1 300 ? 10.834 -12.478 -20.428 1.00 82.88 300 GLU A O 1
ATOM 2220 N N . HIS A 1 301 ? 9.675 -14.053 -19.328 1.00 85.69 301 HIS A N 1
ATOM 2221 C CA . HIS A 1 301 ? 10.455 -15.179 -19.810 1.00 85.69 301 HIS A CA 1
ATOM 2222 C C . HIS A 1 301 ? 9.672 -16.045 -20.801 1.00 85.69 301 HIS A C 1
ATOM 2224 O O . HIS A 1 301 ? 10.104 -17.159 -21.093 1.00 85.69 301 HIS A O 1
ATOM 2230 N N . GLU A 1 302 ? 8.524 -15.552 -21.283 1.00 89.25 302 GLU A N 1
ATOM 2231 C CA . GLU A 1 302 ? 7.617 -16.246 -22.209 1.00 89.25 302 GLU A CA 1
ATOM 2232 C C . GLU A 1 302 ? 7.280 -17.682 -21.761 1.00 89.25 302 GLU A C 1
ATOM 2234 O O . GLU A 1 302 ? 7.063 -18.589 -22.566 1.00 89.25 302 GLU A O 1
ATOM 2239 N N . THR A 1 303 ? 7.240 -17.916 -20.447 1.00 92.44 303 THR A N 1
ATOM 2240 C CA . THR A 1 303 ? 7.011 -19.240 -19.870 1.00 92.44 303 THR A CA 1
ATOM 2241 C C . THR A 1 303 ? 6.076 -19.148 -18.680 1.00 92.44 303 THR A C 1
ATOM 2243 O O . THR A 1 303 ? 6.281 -18.376 -17.754 1.00 92.44 303 THR A O 1
ATOM 2246 N N . TYR A 1 304 ? 5.033 -19.973 -18.685 1.00 94.19 304 TYR A N 1
ATOM 2247 C CA . TYR A 1 304 ? 4.104 -20.112 -17.561 1.00 94.19 304 TYR A CA 1
ATOM 2248 C C . TYR A 1 304 ? 4.256 -21.466 -16.858 1.00 94.19 304 TYR A C 1
ATOM 2250 O O . TYR A 1 304 ? 3.430 -21.824 -16.020 1.00 94.19 304 TYR A O 1
ATOM 2258 N N . ASP A 1 305 ? 5.308 -22.225 -17.190 1.00 96.25 305 ASP A N 1
ATOM 2259 C CA . ASP A 1 305 ? 5.635 -23.475 -16.510 1.00 96.25 305 ASP A CA 1
ATOM 2260 C C . ASP A 1 305 ? 6.157 -23.173 -15.090 1.00 96.25 305 ASP A C 1
ATOM 2262 O O . ASP A 1 305 ? 7.235 -22.580 -14.945 1.00 96.25 305 ASP A O 1
ATOM 2266 N N . PRO A 1 306 ? 5.445 -23.587 -14.021 1.00 96.00 306 PRO A N 1
ATOM 2267 C CA . PRO A 1 306 ? 5.830 -23.268 -12.648 1.00 96.00 306 PRO A CA 1
ATOM 2268 C C . PRO A 1 306 ? 7.242 -23.737 -12.293 1.00 96.00 306 PRO A C 1
ATOM 2270 O O . PRO A 1 306 ? 7.921 -23.093 -11.493 1.00 96.00 306 PRO A O 1
ATOM 2273 N N . GLN A 1 307 ? 7.707 -24.844 -12.884 1.00 96.81 307 GLN A N 1
ATOM 2274 C CA . GLN A 1 307 ? 9.040 -25.364 -12.599 1.00 96.81 307 GLN A CA 1
ATOM 2275 C C . GLN A 1 307 ? 10.135 -24.478 -13.204 1.00 96.81 307 GLN A C 1
ATOM 2277 O O . GLN A 1 307 ? 11.147 -24.230 -12.546 1.00 96.81 307 GLN A O 1
ATOM 2282 N N . GLN A 1 308 ? 9.942 -23.981 -14.427 1.00 95.06 308 GLN A N 1
ATOM 2283 C CA . GLN A 1 308 ? 10.863 -23.033 -15.060 1.00 95.06 308 GLN A CA 1
ATOM 2284 C C . GLN A 1 308 ? 10.874 -21.695 -14.327 1.00 95.06 308 GLN A C 1
ATOM 2286 O O . GLN A 1 308 ? 11.948 -21.194 -14.000 1.00 95.06 308 GLN A O 1
ATOM 2291 N N . LEU A 1 309 ? 9.699 -21.168 -13.979 1.00 93.81 309 LEU A N 1
ATOM 2292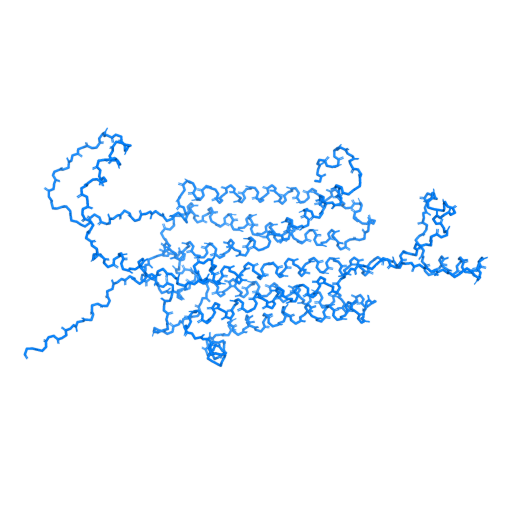 C CA . LEU A 1 309 ? 9.595 -19.930 -13.210 1.00 93.81 309 LEU A CA 1
ATOM 2293 C C . LEU A 1 309 ? 10.261 -20.052 -11.838 1.00 93.81 309 LEU A C 1
ATOM 2295 O O . LEU A 1 309 ? 10.977 -19.148 -11.414 1.00 93.81 309 LEU A O 1
ATOM 2299 N N . TRP A 1 310 ? 10.120 -21.196 -11.167 1.00 96.25 310 TRP A N 1
ATOM 2300 C CA . TRP A 1 310 ? 10.840 -21.441 -9.921 1.00 96.25 310 TRP A CA 1
ATOM 2301 C C . TRP A 1 310 ? 12.359 -21.462 -10.119 1.00 96.25 310 TRP A C 1
ATOM 2303 O O . TRP A 1 310 ? 13.072 -20.838 -9.339 1.00 96.25 310 TRP A O 1
ATOM 2313 N N . ARG A 1 311 ? 12.866 -22.093 -11.189 1.00 94.62 311 ARG A N 1
ATOM 2314 C CA . ARG A 1 311 ? 14.306 -22.072 -11.514 1.00 94.62 311 ARG A CA 1
ATOM 2315 C C . ARG A 1 311 ? 14.821 -20.654 -11.772 1.00 94.62 311 ARG A C 1
ATOM 2317 O O . ARG A 1 311 ? 15.932 -20.352 -11.352 1.00 94.62 311 ARG A O 1
ATOM 2324 N N . LEU A 1 312 ? 14.020 -19.790 -12.399 1.00 89.69 312 LEU A N 1
ATOM 2325 C CA . LEU A 1 312 ? 14.351 -18.373 -12.609 1.00 89.69 312 LEU A CA 1
ATOM 2326 C C . LEU A 1 312 ? 14.435 -17.590 -11.291 1.00 89.69 312 LEU A C 1
ATOM 2328 O O . LEU A 1 312 ? 15.231 -16.664 -11.164 1.00 89.69 312 LEU A O 1
ATOM 2332 N N . VAL A 1 313 ? 13.639 -17.969 -10.289 1.00 92.69 313 VAL A N 1
ATOM 2333 C CA . VAL A 1 313 ? 13.700 -17.379 -8.944 1.00 92.69 313 VAL A CA 1
ATOM 2334 C C . VAL A 1 313 ? 14.893 -17.914 -8.147 1.00 92.69 313 VAL A C 1
ATOM 2336 O O . VAL A 1 313 ? 15.524 -17.152 -7.417 1.00 92.69 313 VAL A O 1
ATOM 2339 N N . THR A 1 314 ? 15.202 -19.210 -8.257 1.00 95.00 314 THR A N 1
ATOM 2340 C CA . THR A 1 314 ? 16.234 -19.884 -7.447 1.00 95.00 314 THR A CA 1
ATOM 2341 C C . THR A 1 314 ? 17.614 -19.964 -8.099 1.00 95.00 314 THR A C 1
ATOM 2343 O O . THR A 1 314 ? 18.520 -20.533 -7.495 1.00 95.00 314 THR A O 1
ATOM 2346 N N . GLY A 1 315 ? 17.779 -19.483 -9.332 1.00 89.00 315 GLY A N 1
ATOM 2347 C CA . GLY A 1 315 ? 19.036 -19.584 -10.073 1.00 89.00 315 GLY A CA 1
ATOM 2348 C C . GLY A 1 315 ? 20.202 -18.856 -9.393 1.00 89.00 315 GLY A C 1
ATOM 2349 O O . GLY A 1 315 ? 20.013 -17.941 -8.584 1.00 89.00 315 GLY A O 1
ATOM 2350 N N . GLU A 1 316 ? 21.428 -19.247 -9.739 1.00 79.56 316 GLU A N 1
ATOM 2351 C CA . GLU A 1 316 ? 22.634 -18.563 -9.266 1.00 79.56 316 GLU A CA 1
ATOM 2352 C C . GLU A 1 316 ? 22.625 -17.089 -9.709 1.00 79.56 316 GLU A C 1
ATOM 2354 O O . GLU A 1 316 ? 22.271 -16.772 -10.840 1.00 79.56 316 GLU A O 1
ATOM 2359 N N . GLY A 1 317 ? 22.963 -16.172 -8.796 1.00 76.81 317 GLY A N 1
ATOM 2360 C CA . GLY A 1 317 ? 22.918 -14.722 -9.043 1.00 76.81 317 GLY A CA 1
ATOM 2361 C C . GLY A 1 317 ? 21.576 -14.037 -8.736 1.00 76.81 317 GLY A C 1
ATOM 2362 O O . GLY A 1 317 ? 21.537 -12.814 -8.618 1.00 76.81 317 GLY A O 1
ATOM 2363 N N . TYR A 1 318 ? 20.495 -14.788 -8.484 1.00 82.25 318 TYR A N 1
ATOM 2364 C CA . TYR A 1 318 ? 19.149 -14.236 -8.244 1.00 82.25 318 TYR A CA 1
ATOM 2365 C C . TYR A 1 318 ? 18.744 -14.162 -6.761 1.00 82.25 318 TYR A C 1
ATOM 2367 O O . TYR A 1 318 ? 17.558 -14.190 -6.429 1.00 82.25 318 TYR A O 1
ATOM 2375 N N . VAL A 1 319 ? 19.703 -14.002 -5.838 1.00 87.75 319 VAL A N 1
ATOM 2376 C CA . VAL A 1 319 ? 19.447 -13.991 -4.376 1.00 87.75 319 VAL A CA 1
ATOM 2377 C C . VAL A 1 319 ? 18.367 -12.977 -3.977 1.00 87.75 319 VAL A C 1
ATOM 2379 O O . VAL A 1 319 ? 17.537 -13.259 -3.116 1.00 87.75 319 VAL A O 1
ATOM 2382 N N . ARG A 1 320 ? 18.329 -11.810 -4.630 1.00 88.69 320 ARG A N 1
ATOM 2383 C CA . ARG A 1 320 ? 17.312 -10.776 -4.371 1.00 88.69 320 ARG A CA 1
ATOM 2384 C C . ARG A 1 320 ? 15.917 -11.201 -4.817 1.00 88.69 320 ARG A C 1
ATOM 2386 O O . ARG A 1 320 ? 14.952 -10.962 -4.098 1.00 88.69 320 ARG A O 1
ATOM 2393 N N . ARG A 1 321 ? 15.821 -11.857 -5.977 1.00 90.31 321 ARG A N 1
ATOM 2394 C CA . ARG A 1 321 ? 14.570 -12.387 -6.536 1.00 90.31 321 ARG A CA 1
ATOM 2395 C C . ARG A 1 321 ? 14.016 -13.474 -5.611 1.00 90.31 321 ARG A C 1
ATOM 2397 O O . ARG A 1 321 ? 12.857 -13.403 -5.210 1.00 90.31 321 ARG A O 1
ATOM 2404 N N . LEU A 1 322 ? 14.876 -14.391 -5.161 1.00 93.56 322 LEU A N 1
ATOM 2405 C CA . LEU A 1 322 ? 14.529 -15.395 -4.154 1.00 93.56 322 LEU A CA 1
ATOM 2406 C C . LEU A 1 322 ? 14.066 -14.758 -2.837 1.00 93.56 322 LEU A C 1
ATOM 2408 O O . LEU A 1 322 ? 13.005 -15.115 -2.326 1.00 93.56 322 LEU A O 1
ATOM 2412 N N . ALA A 1 323 ? 14.822 -13.794 -2.304 1.00 94.12 323 ALA A N 1
ATOM 2413 C CA . ALA A 1 323 ? 14.460 -13.095 -1.073 1.00 94.12 323 ALA A CA 1
ATOM 2414 C C . ALA A 1 323 ? 13.097 -12.394 -1.193 1.00 94.12 323 ALA A C 1
ATOM 2416 O O . ALA A 1 323 ? 12.293 -12.462 -0.266 1.00 94.12 323 ALA A O 1
ATOM 2417 N N . HIS A 1 324 ? 12.807 -11.783 -2.344 1.00 93.88 324 HIS A N 1
ATOM 2418 C CA . HIS A 1 324 ? 11.524 -11.140 -2.618 1.00 93.88 324 HIS A CA 1
ATOM 2419 C C . HIS A 1 324 ? 10.370 -12.151 -2.693 1.00 93.88 324 HIS A C 1
ATOM 2421 O O . HIS A 1 324 ? 9.299 -11.901 -2.146 1.00 93.88 324 HIS A O 1
ATOM 2427 N N . VAL A 1 325 ? 10.565 -13.323 -3.301 1.00 95.44 325 VAL A N 1
ATOM 2428 C CA . VAL A 1 325 ? 9.527 -14.371 -3.345 1.00 95.44 325 VAL A CA 1
ATOM 2429 C C . VAL A 1 325 ? 9.279 -14.979 -1.959 1.00 95.44 325 VAL A C 1
ATOM 2431 O O . VAL A 1 325 ? 8.128 -15.183 -1.568 1.00 95.44 325 VAL A O 1
ATOM 2434 N N . VAL A 1 326 ? 10.332 -15.207 -1.169 1.00 96.25 326 VAL A N 1
ATOM 2435 C CA . VAL A 1 326 ? 10.204 -15.662 0.228 1.00 96.25 326 VAL A CA 1
ATOM 2436 C C . VAL A 1 326 ? 9.489 -14.608 1.082 1.00 96.25 326 VAL A C 1
ATOM 2438 O O . VAL A 1 326 ? 8.577 -14.942 1.843 1.00 96.25 326 VAL A O 1
ATOM 2441 N N . GLY A 1 327 ? 9.851 -13.333 0.919 1.00 95.50 327 GLY A N 1
ATOM 2442 C CA . GLY A 1 327 ? 9.187 -12.203 1.568 1.00 95.50 327 GLY A CA 1
ATOM 2443 C C . GLY A 1 327 ? 7.704 -12.104 1.200 1.00 95.50 327 GLY A C 1
ATOM 2444 O O . GLY A 1 327 ? 6.864 -11.959 2.091 1.00 95.50 327 GLY A O 1
ATOM 2445 N N . ALA A 1 328 ? 7.355 -12.293 -0.078 1.00 95.69 328 ALA A N 1
ATOM 2446 C CA . ALA A 1 328 ? 5.966 -12.362 -0.535 1.00 95.69 328 ALA A CA 1
ATOM 2447 C C . ALA A 1 328 ? 5.201 -13.488 0.178 1.00 95.69 328 ALA A C 1
ATOM 2449 O O . ALA A 1 328 ? 4.106 -13.262 0.696 1.00 95.69 328 ALA A O 1
ATOM 2450 N N . GLY A 1 329 ? 5.810 -14.674 0.294 1.00 97.25 329 GLY A N 1
ATOM 2451 C CA . GLY A 1 329 ? 5.251 -15.794 1.051 1.00 97.25 329 GLY A CA 1
ATOM 2452 C C . GLY A 1 329 ? 4.937 -15.425 2.504 1.00 97.25 329 GLY A C 1
ATOM 2453 O O . GLY A 1 329 ? 3.839 -15.705 2.987 1.00 97.25 329 GLY A O 1
ATOM 2454 N N . ALA A 1 330 ? 5.844 -14.722 3.188 1.00 97.00 330 ALA A N 1
ATOM 2455 C CA . ALA A 1 330 ? 5.607 -14.239 4.549 1.00 97.00 330 ALA A CA 1
ATOM 2456 C C . ALA A 1 330 ? 4.444 -13.230 4.619 1.00 97.00 330 ALA A C 1
ATOM 2458 O O . ALA A 1 330 ? 3.573 -13.356 5.484 1.00 97.00 330 ALA A O 1
ATOM 2459 N N . VAL A 1 331 ? 4.381 -12.268 3.692 1.00 96.62 331 VAL A N 1
ATOM 2460 C CA . VAL A 1 331 ? 3.309 -11.252 3.614 1.00 96.62 331 VAL A CA 1
ATOM 2461 C C . VAL A 1 331 ? 1.942 -11.865 3.283 1.00 96.62 331 VAL A C 1
ATOM 2463 O O . VAL A 1 331 ? 0.915 -11.315 3.678 1.00 96.62 331 VAL A O 1
ATOM 2466 N N . VAL A 1 332 ? 1.897 -13.015 2.609 1.00 97.81 332 VAL A N 1
ATOM 2467 C CA . VAL A 1 332 ? 0.664 -13.789 2.392 1.00 97.81 332 VAL A CA 1
ATOM 2468 C C . VAL A 1 332 ? 0.288 -14.582 3.645 1.00 97.81 332 VAL A C 1
ATOM 2470 O O . VAL A 1 332 ? -0.849 -14.529 4.109 1.00 97.81 332 VAL A O 1
ATOM 2473 N N . VAL A 1 333 ? 1.234 -15.309 4.233 1.00 97.94 333 VAL A N 1
ATOM 2474 C CA . VAL A 1 333 ? 0.956 -16.256 5.322 1.00 97.94 333 VAL A CA 1
ATOM 2475 C C . VAL A 1 333 ? 0.631 -15.551 6.647 1.00 97.94 333 VAL A C 1
ATOM 2477 O O . VAL A 1 333 ? -0.257 -15.990 7.380 1.00 97.94 333 VAL A O 1
ATOM 2480 N N . LEU A 1 334 ? 1.287 -14.430 6.959 1.00 97.62 334 LEU A N 1
ATOM 2481 C CA . LEU A 1 334 ? 1.086 -13.709 8.223 1.00 97.62 334 LEU A CA 1
ATOM 2482 C C . LEU A 1 334 ? -0.350 -13.172 8.414 1.00 97.62 334 LEU A C 1
ATOM 2484 O O . LEU A 1 334 ? -0.914 -13.409 9.485 1.00 97.62 334 LEU A O 1
ATOM 2488 N N . PRO A 1 335 ? -1.001 -12.517 7.428 1.00 97.69 335 PRO A N 1
ATOM 2489 C CA . PRO A 1 335 ? -2.414 -12.147 7.520 1.00 97.69 335 PRO A CA 1
ATOM 2490 C C . PRO A 1 335 ? -3.343 -13.341 7.757 1.00 97.69 335 PRO A C 1
ATOM 2492 O O . PRO A 1 335 ? -4.280 -13.231 8.544 1.00 97.69 335 PRO A O 1
ATOM 2495 N N . LEU A 1 336 ? -3.072 -14.499 7.145 1.00 97.50 336 LEU A N 1
ATOM 2496 C CA . LEU A 1 336 ? -3.862 -15.711 7.377 1.00 97.50 336 LEU A CA 1
ATOM 2497 C C . LEU A 1 336 ? -3.737 -16.191 8.833 1.00 97.50 336 LEU A C 1
ATOM 2499 O O . LEU A 1 336 ? -4.747 -16.481 9.483 1.00 97.50 336 LEU A O 1
ATOM 2503 N N . PHE A 1 337 ? -2.519 -16.200 9.381 1.00 96.75 337 PHE A N 1
ATOM 2504 C CA . PHE A 1 337 ? -2.298 -16.488 10.801 1.00 96.75 337 PHE A CA 1
ATOM 2505 C C . PHE A 1 337 ? -2.989 -15.470 11.709 1.00 96.75 337 PHE A C 1
ATOM 2507 O O . PHE A 1 337 ? -3.633 -15.860 12.682 1.00 96.75 337 PHE A O 1
ATOM 2514 N N . LEU A 1 338 ? -2.923 -14.178 11.390 1.00 96.25 338 LEU A N 1
ATOM 2515 C CA . LEU A 1 338 ? -3.607 -13.127 12.147 1.00 96.25 338 LEU A CA 1
ATOM 2516 C C . LEU A 1 338 ? -5.137 -13.262 12.080 1.00 96.25 338 LEU A C 1
ATOM 2518 O O . LEU A 1 338 ? -5.811 -13.040 13.090 1.00 96.25 338 LEU A O 1
ATOM 2522 N N . ALA A 1 339 ? -5.698 -13.707 10.952 1.00 96.44 339 ALA A N 1
ATOM 2523 C CA . ALA A 1 339 ? -7.117 -14.041 10.839 1.00 96.44 339 ALA A CA 1
ATOM 2524 C C . ALA A 1 339 ? -7.497 -15.203 11.774 1.00 96.44 339 ALA A C 1
ATOM 2526 O O . ALA A 1 339 ? -8.503 -15.123 12.491 1.00 96.44 339 ALA A O 1
ATOM 2527 N N . LEU A 1 340 ? -6.670 -16.255 11.819 1.00 95.94 340 LEU A N 1
ATOM 2528 C CA . LEU A 1 340 ? -6.865 -17.406 12.703 1.00 95.94 340 LEU A CA 1
ATOM 2529 C C . LEU A 1 340 ? -6.715 -17.023 14.182 1.00 95.94 340 LEU A C 1
ATOM 2531 O O . LEU A 1 340 ? -7.573 -17.370 14.995 1.00 95.94 340 LEU A O 1
ATOM 2535 N N . LEU A 1 341 ? -5.689 -16.247 14.540 1.00 94.25 341 LEU A N 1
ATOM 2536 C CA . LEU A 1 341 ? -5.486 -15.723 15.895 1.00 94.25 341 LEU A CA 1
ATOM 2537 C C . LEU A 1 341 ? -6.641 -14.809 16.318 1.00 94.25 341 LEU A C 1
ATOM 2539 O O . LEU A 1 341 ? -7.145 -14.930 17.435 1.00 94.25 341 LEU A O 1
ATOM 2543 N N . GLY A 1 342 ? -7.146 -13.973 15.409 1.00 91.19 342 GLY A N 1
ATOM 2544 C CA . GLY A 1 342 ? -8.352 -13.170 15.613 1.00 91.19 342 GLY A CA 1
ATOM 2545 C C . GLY A 1 342 ? -9.622 -14.008 15.818 1.00 91.19 342 GLY A C 1
ATOM 2546 O O . GLY A 1 342 ? -10.637 -13.500 16.302 1.00 91.19 342 GLY A O 1
ATOM 2547 N N . ARG A 1 343 ? -9.599 -15.306 15.498 1.00 92.38 343 ARG A N 1
ATOM 2548 C CA . ARG A 1 343 ? -10.687 -16.244 15.792 1.00 92.38 343 ARG A CA 1
ATOM 2549 C C . ARG A 1 343 ? -10.453 -17.018 17.089 1.00 92.38 343 ARG A C 1
ATOM 2551 O O . ARG A 1 343 ? -11.364 -17.055 17.911 1.00 92.38 343 ARG A O 1
ATOM 2558 N N . VAL A 1 344 ? -9.269 -17.603 17.262 1.00 93.62 344 VAL A N 1
ATOM 2559 C CA . VAL A 1 344 ? -8.954 -18.567 18.332 1.00 93.62 344 VAL A CA 1
ATOM 2560 C C . VAL A 1 344 ? -8.387 -17.884 19.578 1.00 93.62 344 VAL A C 1
ATOM 2562 O O . VAL A 1 344 ? -8.803 -18.174 20.694 1.00 93.62 344 VAL A O 1
ATOM 2565 N N . ALA A 1 345 ? -7.476 -16.929 19.400 1.00 89.75 345 ALA A N 1
ATOM 2566 C CA . ALA A 1 345 ? -6.681 -16.321 20.466 1.00 89.75 345 ALA A CA 1
ATOM 2567 C C . ALA A 1 345 ? -7.005 -14.830 20.659 1.00 89.75 345 ALA A C 1
ATOM 2569 O O . ALA A 1 345 ? -6.122 -14.026 20.952 1.00 89.75 345 ALA A O 1
ATOM 2570 N N . ARG A 1 346 ? -8.288 -14.456 20.547 1.00 81.50 346 ARG A N 1
ATOM 2571 C CA . ARG A 1 346 ? -8.776 -13.057 20.600 1.00 81.50 346 ARG A CA 1
ATOM 2572 C C . ARG A 1 346 ? -8.272 -12.234 21.785 1.00 81.50 346 ARG A C 1
ATOM 2574 O O . ARG A 1 346 ? -8.238 -11.013 21.711 1.00 81.50 346 ARG A O 1
ATOM 2581 N N . ARG A 1 347 ? -7.932 -12.892 22.894 1.00 81.50 347 ARG A N 1
ATOM 2582 C CA . ARG A 1 347 ? -7.477 -12.240 24.130 1.00 81.50 347 ARG A CA 1
ATOM 2583 C C . ARG A 1 347 ? -5.960 -12.060 24.208 1.00 81.50 347 ARG A C 1
ATOM 2585 O O . ARG A 1 347 ? -5.496 -11.315 25.067 1.00 81.50 347 ARG A O 1
ATOM 2592 N N . SER A 1 348 ? -5.183 -12.707 23.339 1.00 90.94 348 SER A N 1
ATOM 2593 C CA . SER A 1 348 ? -3.722 -12.652 23.398 1.00 90.94 348 SER A CA 1
ATOM 2594 C C . SER A 1 348 ? -3.186 -11.395 22.715 1.00 90.94 348 SER A C 1
ATOM 2596 O O . SER A 1 348 ? -2.793 -11.406 21.549 1.00 90.94 348 SER A O 1
ATOM 2598 N N . ARG A 1 349 ? -3.163 -10.288 23.467 1.00 90.62 349 ARG A N 1
ATOM 2599 C CA . ARG A 1 349 ? -2.615 -9.000 23.007 1.00 90.62 349 ARG A CA 1
ATOM 2600 C C . ARG A 1 349 ? -1.160 -9.123 22.556 1.00 90.62 349 ARG A C 1
ATOM 2602 O O . ARG A 1 349 ? -0.781 -8.517 21.562 1.00 90.62 349 ARG A O 1
ATOM 2609 N N . VAL A 1 350 ? -0.379 -9.937 23.269 1.00 93.00 350 VAL A N 1
ATOM 2610 C CA . VAL A 1 350 ? 1.042 -10.168 22.984 1.00 93.00 350 VAL A CA 1
ATOM 2611 C C . VAL A 1 350 ? 1.218 -10.860 21.636 1.00 93.00 350 VAL A C 1
ATOM 2613 O O . VAL A 1 350 ? 1.994 -10.384 20.818 1.00 93.00 350 VAL A O 1
ATOM 2616 N N . MET A 1 351 ? 0.464 -11.931 21.365 1.00 93.19 351 MET A N 1
ATOM 2617 C CA . MET A 1 351 ? 0.564 -12.639 20.084 1.00 93.19 351 MET A CA 1
ATOM 2618 C C . MET A 1 351 ? 0.105 -11.763 18.920 1.00 93.19 351 MET A C 1
ATOM 2620 O O . MET A 1 351 ? 0.810 -11.664 17.923 1.00 93.19 351 MET A O 1
ATOM 2624 N N . ILE A 1 352 ? -1.034 -11.074 19.058 1.00 90.75 352 ILE A N 1
ATOM 2625 C CA . ILE A 1 352 ? -1.525 -10.159 18.016 1.00 90.75 352 ILE A CA 1
ATOM 2626 C C . ILE A 1 352 ? -0.492 -9.059 17.739 1.00 90.75 352 ILE A C 1
ATOM 2628 O O . ILE A 1 352 ? -0.192 -8.794 16.580 1.00 90.75 352 ILE A O 1
ATOM 2632 N N . GLY A 1 353 ? 0.080 -8.455 18.786 1.00 91.12 353 GLY A N 1
ATOM 2633 C CA . GLY A 1 353 ? 1.114 -7.430 18.650 1.00 91.12 353 GLY A CA 1
ATOM 2634 C C . GLY A 1 353 ? 2.388 -7.949 17.982 1.00 91.12 353 GLY A C 1
ATOM 2635 O O . GLY A 1 353 ? 2.891 -7.310 17.063 1.00 91.12 353 GLY A O 1
ATOM 2636 N N . LEU A 1 354 ? 2.873 -9.128 18.388 1.00 95.62 354 LEU A N 1
ATOM 2637 C CA . LEU A 1 354 ? 4.075 -9.750 17.829 1.00 95.62 354 LEU A CA 1
ATOM 2638 C C . LEU A 1 354 ? 3.920 -10.044 16.332 1.00 95.62 354 LEU A C 1
ATOM 2640 O O . LEU A 1 354 ? 4.758 -9.631 15.536 1.00 95.62 354 LEU A O 1
ATOM 2644 N N . PHE A 1 355 ? 2.837 -10.719 15.937 1.00 95.12 355 PHE A N 1
ATOM 2645 C CA . PHE A 1 355 ? 2.596 -11.058 14.532 1.00 95.12 355 PHE A CA 1
ATOM 2646 C C . PHE A 1 355 ? 2.270 -9.825 13.678 1.00 95.12 355 PHE A C 1
ATOM 2648 O O . PHE A 1 355 ? 2.666 -9.773 12.517 1.00 95.12 355 PHE A O 1
ATOM 2655 N N . ALA A 1 356 ? 1.605 -8.809 14.241 1.00 92.88 356 ALA A N 1
ATOM 2656 C CA . ALA A 1 356 ? 1.408 -7.529 13.564 1.00 92.88 356 ALA A CA 1
ATOM 2657 C C . ALA A 1 356 ? 2.742 -6.810 13.311 1.00 92.88 356 ALA A C 1
ATOM 2659 O O . ALA A 1 356 ? 2.970 -6.322 12.209 1.00 92.88 356 ALA A O 1
ATOM 2660 N N . MET A 1 357 ? 3.643 -6.781 14.299 1.00 93.94 357 MET A N 1
ATOM 2661 C CA . MET A 1 357 ? 4.978 -6.200 14.138 1.00 93.94 357 MET A CA 1
ATOM 2662 C C . MET A 1 357 ? 5.801 -6.971 13.102 1.00 93.94 357 MET A C 1
ATOM 2664 O O . MET A 1 357 ? 6.423 -6.360 12.237 1.00 93.94 357 MET A O 1
ATOM 2668 N N . LEU A 1 358 ? 5.750 -8.305 13.142 1.00 95.69 358 LEU A N 1
ATOM 2669 C CA . LEU A 1 358 ? 6.405 -9.154 12.150 1.00 95.69 358 LEU A CA 1
ATOM 2670 C C . LEU A 1 358 ? 5.879 -8.878 10.735 1.00 95.69 358 LEU A C 1
ATOM 2672 O O . LEU A 1 358 ? 6.670 -8.793 9.802 1.00 95.69 35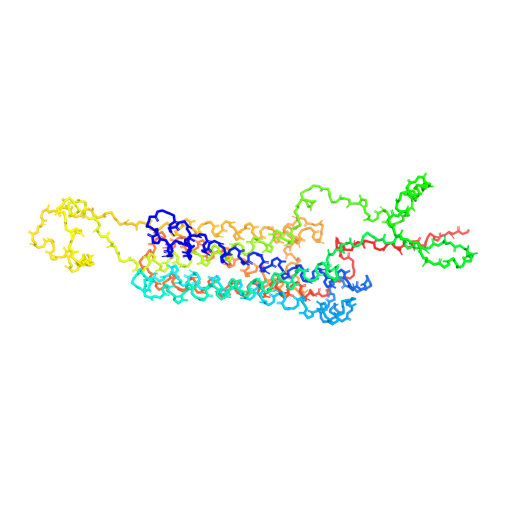8 LEU A O 1
ATOM 2676 N N . LEU A 1 359 ? 4.567 -8.672 10.576 1.00 94.00 359 LEU A N 1
ATOM 2677 C CA . LEU A 1 359 ? 3.978 -8.282 9.296 1.00 94.00 359 LEU A CA 1
ATOM 2678 C C . LEU A 1 359 ? 4.480 -6.912 8.826 1.00 94.00 359 LEU A C 1
ATOM 2680 O O . LEU A 1 359 ? 4.796 -6.770 7.651 1.00 94.00 359 LEU A O 1
ATOM 2684 N N . VAL A 1 360 ? 4.590 -5.917 9.713 1.00 92.12 360 VAL A N 1
ATOM 2685 C CA . VAL A 1 360 ? 5.142 -4.596 9.355 1.00 92.12 360 VAL A CA 1
ATOM 2686 C C . VAL A 1 360 ? 6.576 -4.726 8.849 1.00 92.12 360 VAL A C 1
ATOM 2688 O O . VAL A 1 360 ? 6.901 -4.169 7.803 1.00 92.12 360 VAL A O 1
ATOM 2691 N N . VAL A 1 361 ? 7.416 -5.494 9.549 1.00 93.69 361 VAL A N 1
ATOM 2692 C CA . VAL A 1 361 ? 8.801 -5.753 9.127 1.00 93.69 361 VAL A CA 1
ATOM 2693 C C . VAL A 1 361 ? 8.834 -6.476 7.780 1.00 93.69 361 VAL A C 1
ATOM 2695 O O . VAL A 1 361 ? 9.584 -6.070 6.898 1.00 93.69 361 VAL A O 1
ATOM 2698 N N . ALA A 1 362 ? 7.994 -7.498 7.590 1.00 94.62 362 ALA A N 1
ATOM 2699 C CA . ALA A 1 362 ? 7.910 -8.237 6.333 1.00 94.62 362 ALA A CA 1
ATOM 2700 C C . ALA A 1 362 ? 7.472 -7.341 5.163 1.00 94.62 362 ALA A C 1
ATOM 2702 O O . ALA A 1 362 ? 8.093 -7.379 4.107 1.00 94.62 362 ALA A O 1
ATOM 2703 N N . VAL A 1 363 ? 6.455 -6.494 5.352 1.00 92.19 363 VAL A N 1
ATOM 2704 C CA . VAL A 1 363 ? 5.994 -5.540 4.330 1.00 92.19 363 VAL A CA 1
ATOM 2705 C C . VAL A 1 363 ? 7.079 -4.511 4.014 1.00 92.19 363 VAL A C 1
ATOM 2707 O O . VAL A 1 363 ? 7.342 -4.260 2.842 1.00 92.19 363 VAL A O 1
ATOM 2710 N N . ALA A 1 364 ? 7.745 -3.946 5.024 1.00 89.50 364 ALA A N 1
ATOM 2711 C CA . ALA A 1 364 ? 8.825 -2.981 4.815 1.00 89.50 364 ALA A CA 1
ATOM 2712 C C . ALA A 1 364 ? 10.001 -3.598 4.042 1.00 89.50 364 ALA A C 1
ATOM 2714 O O . ALA A 1 364 ? 10.466 -3.017 3.062 1.00 89.50 364 ALA A O 1
ATOM 2715 N N . ALA A 1 365 ? 10.433 -4.801 4.434 1.00 91.44 365 ALA A N 1
ATOM 2716 C CA . ALA A 1 365 ? 11.464 -5.549 3.722 1.00 91.44 365 ALA A CA 1
ATOM 2717 C C . ALA A 1 365 ? 11.036 -5.872 2.283 1.00 91.44 365 ALA A C 1
ATOM 2719 O O . ALA A 1 365 ? 11.841 -5.744 1.366 1.00 91.44 365 ALA A O 1
ATOM 2720 N N . GLN A 1 366 ? 9.767 -6.229 2.067 1.00 94.50 366 GLN A N 1
ATOM 2721 C CA . GLN A 1 366 ? 9.246 -6.554 0.743 1.00 94.50 366 GLN A CA 1
ATOM 2722 C C . GLN A 1 366 ? 9.196 -5.342 -0.186 1.00 94.50 366 GLN A C 1
ATOM 2724 O O . GLN A 1 366 ? 9.586 -5.452 -1.348 1.00 94.50 366 GLN A O 1
ATOM 2729 N N . VAL A 1 367 ? 8.753 -4.188 0.321 1.00 88.75 367 VAL A N 1
ATOM 2730 C CA . VAL A 1 367 ? 8.767 -2.924 -0.427 1.00 88.75 367 VAL A CA 1
ATOM 2731 C C . VAL A 1 367 ? 10.203 -2.541 -0.767 1.00 88.75 367 VAL A C 1
ATOM 2733 O O . VAL A 1 367 ? 10.489 -2.235 -1.919 1.00 88.75 367 VAL A O 1
ATOM 2736 N N . TRP A 1 368 ? 11.122 -2.625 0.198 1.00 89.19 368 TRP A N 1
ATOM 2737 C CA . TRP A 1 368 ? 12.538 -2.340 -0.032 1.00 89.19 368 TRP A CA 1
ATOM 2738 C C . TRP A 1 368 ? 13.160 -3.269 -1.085 1.00 89.19 368 TRP A C 1
ATOM 2740 O O . TRP A 1 368 ? 13.791 -2.790 -2.023 1.00 89.19 368 TRP A O 1
ATOM 2750 N N . LEU A 1 369 ? 12.928 -4.583 -0.996 1.00 89.12 369 LEU A N 1
ATOM 2751 C CA . LEU A 1 369 ? 13.401 -5.549 -1.992 1.00 89.12 369 LEU A CA 1
ATOM 2752 C C . LEU A 1 369 ? 12.777 -5.315 -3.372 1.00 89.12 369 LEU A C 1
ATOM 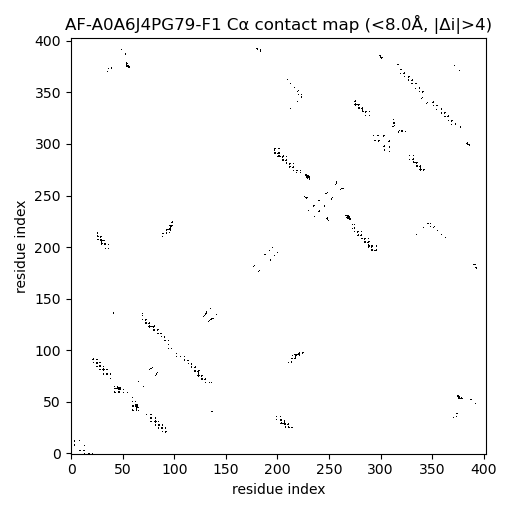2754 O O . LEU A 1 369 ? 13.481 -5.417 -4.370 1.00 89.12 369 LEU A O 1
ATOM 2758 N N . GLY A 1 370 ? 11.484 -4.987 -3.442 1.00 87.44 370 GLY A N 1
ATOM 2759 C CA . GLY A 1 370 ? 10.815 -4.665 -4.706 1.00 87.44 370 GLY A CA 1
ATOM 2760 C C . GLY A 1 370 ? 11.401 -3.414 -5.362 1.00 87.44 370 GLY A C 1
ATOM 2761 O O . GLY A 1 370 ? 11.684 -3.416 -6.556 1.00 87.44 370 GLY A O 1
ATOM 2762 N N . VAL A 1 371 ? 11.678 -2.380 -4.564 1.00 84.06 371 VAL A N 1
ATOM 2763 C CA . VAL A 1 371 ? 12.384 -1.170 -5.007 1.00 84.06 371 VAL A CA 1
ATOM 2764 C C . VAL A 1 371 ? 13.781 -1.513 -5.531 1.00 84.06 371 VAL A C 1
ATOM 2766 O O . VAL A 1 371 ? 14.157 -1.056 -6.608 1.00 84.06 371 VAL A O 1
ATOM 2769 N N . LEU A 1 372 ? 14.533 -2.362 -4.825 1.00 83.88 372 LEU A N 1
ATOM 2770 C CA . LEU A 1 372 ? 15.842 -2.817 -5.296 1.00 83.88 372 LEU A CA 1
ATOM 2771 C C . LEU A 1 372 ? 15.758 -3.611 -6.600 1.00 83.88 372 LEU A C 1
ATOM 2773 O O . LEU A 1 372 ? 16.605 -3.416 -7.457 1.00 83.88 372 LEU A O 1
ATOM 2777 N N . LEU A 1 373 ? 14.762 -4.482 -6.774 1.00 84.69 373 LEU A N 1
ATOM 2778 C CA . LEU A 1 373 ? 14.586 -5.236 -8.020 1.00 84.69 373 LEU A CA 1
ATOM 2779 C C . LEU A 1 373 ? 14.231 -4.336 -9.207 1.00 84.69 373 LEU A C 1
ATOM 2781 O O . LEU A 1 373 ? 14.592 -4.643 -10.335 1.00 84.69 373 LEU A O 1
ATOM 2785 N N . MET A 1 374 ? 13.546 -3.222 -8.960 1.00 82.31 374 MET A N 1
ATOM 2786 C CA . MET A 1 374 ? 13.183 -2.262 -10.000 1.00 82.31 374 MET A CA 1
ATOM 2787 C C . MET A 1 374 ? 14.382 -1.416 -10.460 1.00 82.31 374 MET A C 1
ATOM 2789 O O . MET A 1 374 ? 14.528 -1.109 -11.647 1.00 82.31 374 MET A O 1
ATOM 2793 N N . TYR A 1 375 ? 15.260 -1.057 -9.524 1.00 77.81 375 TYR A N 1
ATOM 2794 C CA . TYR A 1 375 ? 16.415 -0.201 -9.794 1.00 77.81 375 TYR A CA 1
ATOM 2795 C C . TYR A 1 375 ? 17.699 -0.977 -10.118 1.00 77.81 375 TYR A C 1
ATOM 2797 O O . TYR A 1 375 ? 18.554 -0.476 -10.838 1.00 77.81 375 TYR A O 1
ATOM 2805 N N . ASP A 1 376 ? 17.839 -2.205 -9.633 1.00 71.38 376 ASP A N 1
ATOM 2806 C CA . ASP A 1 376 ? 19.081 -2.973 -9.703 1.00 71.38 376 ASP A CA 1
ATOM 2807 C C . ASP A 1 376 ? 18.755 -4.439 -10.038 1.00 71.38 376 ASP A C 1
ATOM 2809 O O . ASP A 1 376 ? 18.733 -5.327 -9.172 1.00 71.38 376 ASP A O 1
ATOM 2813 N N . GLN A 1 377 ? 18.413 -4.655 -11.316 1.00 61.66 377 GLN A N 1
ATOM 2814 C CA . GLN A 1 377 ? 18.228 -5.979 -11.914 1.00 61.66 377 GLN A CA 1
ATOM 2815 C C . GLN A 1 377 ? 19.610 -6.645 -12.050 1.00 61.66 377 GLN A C 1
ATOM 2817 O O . GLN A 1 377 ? 20.539 -6.016 -12.552 1.00 61.66 377 GLN A O 1
ATOM 2822 N N . PRO A 1 378 ? 19.790 -7.899 -11.600 1.00 55.03 378 PRO A N 1
ATOM 2823 C CA . PRO A 1 378 ? 21.032 -8.622 -11.846 1.00 55.03 378 PRO A CA 1
ATOM 2824 C C . PRO A 1 378 ? 21.228 -8.850 -13.347 1.00 55.03 378 PRO A C 1
ATOM 2826 O O . PRO A 1 378 ? 20.252 -9.033 -14.074 1.00 55.03 378 PRO A O 1
ATOM 2829 N N . HIS A 1 379 ? 22.497 -8.885 -13.765 1.00 51.28 379 HIS A N 1
ATOM 2830 C CA . HIS A 1 379 ? 22.884 -9.027 -15.163 1.00 51.28 379 HIS A CA 1
ATOM 2831 C C . HIS A 1 379 ? 22.221 -10.270 -15.780 1.00 51.28 379 HIS A C 1
ATOM 2833 O O . HIS A 1 379 ? 22.445 -11.385 -15.299 1.00 51.28 379 HIS A O 1
ATOM 2839 N N . VAL A 1 380 ? 21.385 -10.098 -16.801 1.00 53.59 380 VAL A N 1
ATOM 2840 C CA . VAL A 1 380 ? 20.732 -11.205 -17.494 1.00 53.59 380 VAL A CA 1
ATOM 2841 C C . VAL A 1 380 ? 21.584 -11.561 -18.717 1.00 53.59 380 VAL A C 1
ATOM 2843 O O . VAL A 1 380 ? 21.888 -10.685 -19.528 1.00 53.59 380 VAL A O 1
ATOM 2846 N N . PRO A 1 381 ? 22.022 -12.825 -18.873 1.00 49.09 381 PRO A N 1
ATOM 2847 C CA . PRO A 1 381 ? 22.815 -13.233 -20.028 1.00 49.09 381 PRO A CA 1
ATOM 2848 C C . PRO A 1 381 ? 22.115 -12.868 -21.342 1.00 49.09 381 PRO A C 1
ATOM 2850 O O . PRO A 1 381 ? 20.920 -13.116 -21.503 1.00 49.09 381 PRO A O 1
ATOM 2853 N N . ARG A 1 382 ? 22.867 -12.301 -22.295 1.00 48.72 382 ARG A N 1
ATOM 2854 C CA . ARG A 1 382 ? 22.367 -11.947 -23.635 1.00 48.72 382 ARG A CA 1
ATOM 2855 C C . ARG A 1 382 ? 21.596 -13.131 -24.242 1.00 48.72 382 ARG A C 1
ATOM 2857 O O . ARG A 1 382 ? 22.196 -14.178 -24.473 1.00 48.72 382 ARG A O 1
ATOM 2864 N N . GLY A 1 383 ? 20.293 -12.961 -24.496 1.00 51.41 383 GLY A N 1
ATOM 2865 C CA . GLY A 1 383 ? 19.445 -13.960 -25.166 1.00 51.41 383 GLY A CA 1
ATOM 2866 C C . GLY A 1 383 ? 18.123 -14.327 -24.474 1.00 51.41 383 GLY A C 1
ATOM 2867 O O . GLY A 1 383 ? 17.308 -15.014 -25.082 1.00 51.41 383 GLY A O 1
ATOM 2868 N N . THR A 1 384 ? 17.864 -13.887 -23.242 1.00 50.53 384 THR A N 1
ATOM 2869 C CA . THR A 1 384 ? 16.528 -13.993 -22.614 1.00 50.53 384 THR A CA 1
ATOM 2870 C C . THR A 1 384 ? 15.591 -12.902 -23.127 1.00 50.53 384 THR A C 1
ATOM 2872 O O . THR A 1 384 ? 15.988 -11.741 -23.193 1.00 50.53 384 THR A O 1
ATOM 2875 N N . GLY A 1 385 ? 14.371 -13.306 -23.497 1.00 43.12 385 GLY A N 1
ATOM 2876 C CA . GLY A 1 385 ? 13.367 -12.526 -24.224 1.00 43.12 385 GLY A CA 1
ATOM 2877 C C . GLY A 1 385 ? 13.211 -11.081 -23.761 1.00 43.12 385 GLY A C 1
ATOM 2878 O O . GLY A 1 385 ? 12.975 -10.786 -22.593 1.00 43.12 385 GLY A O 1
ATOM 2879 N N . ALA A 1 386 ? 13.344 -10.181 -24.725 1.00 42.53 386 ALA A N 1
ATOM 2880 C CA . ALA A 1 386 ? 13.315 -8.751 -24.530 1.00 42.53 386 ALA A CA 1
ATOM 2881 C C . ALA A 1 386 ? 11.921 -8.201 -24.844 1.00 42.53 386 ALA A C 1
ATOM 2883 O O . ALA A 1 386 ? 11.675 -7.616 -25.893 1.00 42.53 386 ALA A O 1
ATOM 2884 N N . TRP A 1 387 ? 10.980 -8.423 -23.938 1.00 43.81 387 TRP A N 1
ATOM 2885 C CA . TRP A 1 387 ? 9.604 -7.938 -24.074 1.00 43.81 387 TRP A CA 1
ATOM 2886 C C . TRP A 1 387 ? 9.455 -6.453 -23.678 1.00 43.81 387 TRP A C 1
ATOM 2888 O O . TRP A 1 387 ? 8.408 -5.849 -23.910 1.00 43.81 387 TRP A O 1
ATOM 2898 N N . TYR A 1 388 ? 10.513 -5.844 -23.124 1.00 38.06 388 TYR A N 1
ATOM 2899 C CA . TYR A 1 388 ? 10.634 -4.392 -22.938 1.00 38.06 388 TYR A CA 1
ATOM 2900 C C . TYR A 1 388 ? 11.371 -3.690 -24.079 1.00 38.06 388 TYR A C 1
ATOM 2902 O O . TYR A 1 388 ? 11.246 -2.470 -24.214 1.00 38.06 388 TYR A O 1
ATOM 2910 N N . LEU A 1 389 ? 12.113 -4.435 -24.910 1.00 38.41 389 LEU A N 1
ATOM 2911 C CA . LEU A 1 389 ? 12.656 -3.886 -26.142 1.00 38.41 389 LEU A CA 1
ATOM 2912 C C . LEU A 1 389 ? 11.472 -3.629 -27.070 1.00 38.41 389 LEU A C 1
ATOM 2914 O O . LEU A 1 389 ? 10.983 -4.511 -27.774 1.00 38.41 389 LEU A O 1
ATOM 2918 N N . ILE A 1 390 ? 11.057 -2.364 -27.132 1.00 37.19 390 ILE A N 1
ATOM 2919 C CA . ILE A 1 390 ? 10.635 -1.795 -28.408 1.00 37.19 390 ILE A CA 1
ATOM 2920 C C . ILE A 1 390 ? 11.803 -2.094 -29.345 1.00 37.19 390 ILE A C 1
ATOM 2922 O O . ILE A 1 390 ? 12.855 -1.468 -29.252 1.00 37.19 390 ILE A O 1
ATOM 2926 N N . ARG A 1 391 ? 11.650 -3.155 -30.136 1.00 38.38 391 ARG A N 1
ATOM 2927 C CA . ARG A 1 391 ? 12.685 -3.764 -30.965 1.00 38.38 391 ARG A CA 1
ATOM 2928 C C . ARG A 1 391 ? 13.179 -2.727 -31.969 1.00 38.38 391 ARG A C 1
ATOM 2930 O O . ARG A 1 391 ? 12.634 -2.612 -3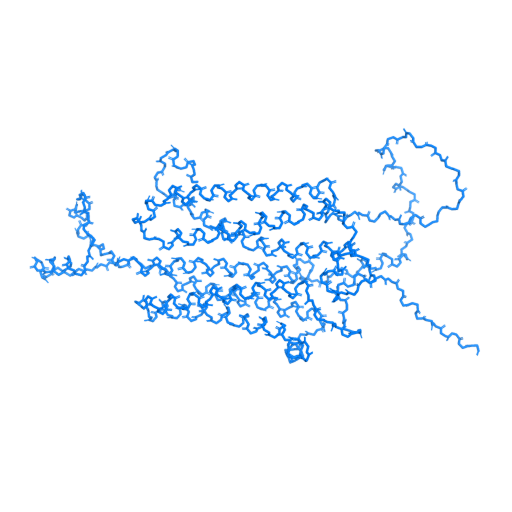3.060 1.00 38.38 391 ARG A O 1
ATOM 2937 N N . GLY A 1 392 ? 14.187 -1.944 -31.587 1.00 35.88 392 GLY A N 1
ATOM 2938 C CA . GLY A 1 392 ? 14.954 -1.117 -32.506 1.00 35.88 392 GLY A CA 1
ATOM 2939 C C . GLY A 1 392 ? 15.493 -2.044 -33.584 1.00 35.88 392 GLY A C 1
ATOM 2940 O O . GLY A 1 392 ? 16.332 -2.901 -33.315 1.00 35.88 392 GLY A O 1
ATOM 2941 N N . GLY A 1 393 ? 14.894 -1.965 -34.769 1.00 41.03 393 GLY A N 1
ATOM 2942 C CA . GLY A 1 393 ? 15.218 -2.840 -35.878 1.00 41.03 393 GLY A CA 1
ATOM 2943 C C . GLY A 1 393 ? 16.680 -2.689 -36.272 1.00 41.03 393 GLY A C 1
ATOM 2944 O O . GLY A 1 393 ? 17.152 -1.577 -36.478 1.00 41.03 393 GLY A O 1
ATOM 2945 N N . ALA A 1 394 ? 17.367 -3.823 -36.371 1.00 41.81 394 ALA A N 1
ATOM 2946 C CA . ALA A 1 394 ? 18.150 -4.249 -37.530 1.00 41.81 394 ALA A CA 1
ATOM 2947 C C . ALA A 1 394 ? 19.214 -5.259 -37.077 1.00 41.81 394 ALA A C 1
ATOM 2949 O O . ALA A 1 394 ? 20.409 -4.980 -37.099 1.00 41.81 394 ALA A O 1
ATOM 2950 N N . GLU A 1 395 ? 18.798 -6.487 -36.755 1.00 42.00 395 GLU A N 1
ATOM 2951 C CA . GLU A 1 395 ? 19.625 -7.604 -37.206 1.00 42.00 395 GLU A CA 1
ATOM 2952 C C . GLU A 1 395 ? 19.400 -7.707 -38.712 1.00 42.00 395 GLU A C 1
ATOM 2954 O O . GLU A 1 395 ? 18.510 -8.405 -39.202 1.00 42.00 395 GLU A O 1
ATOM 2959 N N . THR A 1 396 ? 20.204 -6.953 -39.460 1.00 44.94 396 THR A N 1
ATOM 2960 C CA . THR A 1 396 ? 20.577 -7.319 -40.819 1.00 44.94 396 THR A CA 1
ATOM 2961 C C . THR A 1 396 ? 21.238 -8.685 -40.725 1.00 44.94 396 THR A C 1
ATOM 2963 O O . THR A 1 396 ? 22.454 -8.827 -40.611 1.00 44.94 396 THR A O 1
ATOM 2966 N N . THR A 1 397 ? 20.405 -9.723 -40.749 1.00 44.81 397 THR A N 1
ATOM 2967 C CA . THR A 1 397 ? 20.826 -11.047 -41.168 1.00 44.81 397 THR A CA 1
ATOM 2968 C C . THR A 1 397 ? 21.399 -10.857 -42.559 1.00 44.81 397 THR A C 1
ATOM 2970 O O . THR A 1 397 ? 20.687 -10.689 -43.549 1.00 44.81 397 THR A O 1
ATOM 2973 N N . GLY A 1 398 ? 22.727 -10.777 -42.607 1.00 42.25 398 GLY A N 1
ATOM 2974 C CA . GLY A 1 398 ? 23.486 -10.889 -43.829 1.00 42.25 398 GLY A CA 1
ATOM 2975 C C . GLY A 1 398 ? 23.098 -12.214 -44.454 1.00 42.25 398 GLY A C 1
ATOM 2976 O O . GLY A 1 398 ? 23.606 -13.266 -44.074 1.00 42.25 398 GLY A O 1
ATOM 2977 N N . VAL A 1 399 ? 22.160 -12.154 -45.394 1.00 43.38 399 VAL A N 1
ATOM 2978 C CA . VAL A 1 399 ? 21.984 -13.175 -46.409 1.00 43.38 399 VAL A CA 1
ATOM 2979 C C . VAL A 1 399 ? 23.326 -13.233 -47.121 1.00 43.38 399 VAL A C 1
ATOM 2981 O O . VAL A 1 399 ? 23.634 -12.405 -47.977 1.00 43.38 399 VAL A O 1
ATOM 2984 N N . VAL A 1 400 ? 24.160 -14.184 -46.709 1.00 47.97 400 VAL A N 1
ATOM 2985 C CA . VAL A 1 400 ? 25.321 -14.610 -47.476 1.00 47.97 400 VAL A CA 1
ATOM 2986 C C . VAL A 1 400 ? 24.754 -15.162 -48.780 1.00 47.97 400 VAL A C 1
ATOM 2988 O O . VAL A 1 400 ? 24.319 -16.309 -48.853 1.00 47.97 400 VAL A O 1
ATOM 2991 N N . ARG A 1 401 ? 24.688 -14.310 -49.808 1.00 49.16 401 ARG A N 1
ATOM 2992 C CA . ARG A 1 401 ? 24.594 -14.763 -51.193 1.00 49.16 401 ARG A CA 1
ATOM 2993 C C . ARG A 1 401 ? 25.896 -15.499 -51.477 1.00 49.16 401 ARG A C 1
ATOM 2995 O O . ARG A 1 401 ? 26.940 -14.873 -51.615 1.00 49.16 401 ARG A O 1
ATOM 3002 N N . THR A 1 402 ? 25.833 -16.822 -51.507 1.00 55.88 402 THR A N 1
ATOM 3003 C CA . THR A 1 402 ? 26.837 -17.622 -52.204 1.00 55.88 402 THR A CA 1
ATOM 3004 C C . THR A 1 402 ? 26.663 -17.376 -53.698 1.00 55.88 402 THR A C 1
ATOM 3006 O O . THR A 1 402 ? 25.568 -17.603 -54.221 1.00 55.88 402 THR A O 1
ATOM 3009 N N . GLU A 1 403 ? 27.712 -16.851 -54.332 1.00 56.53 403 GLU A N 1
ATOM 3010 C CA . GLU A 1 403 ? 27.894 -16.877 -55.791 1.00 56.53 403 GLU A CA 1
ATOM 3011 C C . GLU A 1 403 ? 28.137 -18.301 -56.297 1.00 56.53 403 GLU A C 1
ATOM 3013 O O . GLU A 1 403 ? 28.758 -19.098 -55.549 1.00 56.53 403 GLU A O 1
#

Secondary structure (DSSP, 8-state):
-HHHHHTT--SHHHHHHHHHHHHHHHHHHHHHHHHHHHHHHHHHHTS-TTS-TT--HHHHHHHS---HHHHHHHHHHHIIIIIHHHHHHHHHHHHHHS-HHHHHHHHHHHHHHHHHHHHHHHHHHHHHHHHHHTT-TT-------------S-------S-TTTHHHHTTSS----S--HHHHTT--PPPSGGGT--HHHHHHHHHHHHHHHHHHHHHHHHHHHHS------HHHHHTTGGGSSS-----HHHHHHHHHH-TT-----------HHHHHHHHHHHHHHHHHHHHHHHHHHTT---HHHHHHHHHSTT-HHHHHHHHHHHHHHHHHHHHHHHHHH-TT-HHHHHHHHHHHHHHHHHHHHHHHHHHH-PPPPPTTS--SS---------------

Foldseek 3Di:
DVVCVVVVDDDDVVVVVLVVLLCVLLLLLLVLLLLLLLLLVLLQVQADLPQDPQHFQVNSNVRGPDDPLLVVLSVLLSCLSNVLSVVSLLLSLVLLLDDPVVNVVCVVVSVVSSVVSVVSNVVSVVSVVCSCPVVVRPPPPPPPPPPPDDPDDPDDDDDDDPPVVVVVVPPPDPDPCDDVLNVLVPPCPPPPCNVDPLVSLLSSLLSSLVSLLSNLLSLLSRLQPDDQQFPQVVCVVVVVVVPPDPDRCDPVVVVVVCVVPVPDPSPGDRPDRLSLVSLVVSLVSLVVSLVSVLVVLCVQQVHNPVVVSVCVCVPPQNVLSVVLNVLSVLLNVLSNVLSVCVVPVSNCPPVNVVSSVVNVVSSVVNSVSVSCCSNRPGDDPPPRDPPVPSPPDDPPPPPPPDD

pLDDT: mean 79.57, std 17.16, range [35.88, 98.06]

InterPro domains:
  IPR019251 Domain of unknown function DUF2231, transmembrane [PF09990] (6-139)

Organism: NCBI:txid904963

Solvent-accessible surface area (backbone atoms only — not comparable to full-atom values): 22548 Å² total; per-residue (Å²): 86,72,66,40,63,75,69,66,54,79,61,68,68,48,52,49,36,53,50,49,53,44,51,53,27,28,53,27,34,19,52,26,44,43,47,57,49,51,53,52,51,45,40,54,72,42,25,59,88,85,58,59,92,38,45,44,44,71,56,36,62,70,51,21,72,67,51,72,68,56,49,53,34,53,52,48,19,48,47,32,36,29,53,35,18,52,52,35,31,51,51,45,24,51,56,51,28,39,47,73,71,56,33,66,71,43,41,68,57,55,51,51,52,47,50,50,36,52,54,42,35,50,53,12,51,48,33,52,46,46,38,40,76,76,65,46,51,88,53,82,68,76,72,74,73,74,84,79,82,75,83,90,72,82,87,73,88,87,83,77,72,74,80,67,55,71,69,67,67,73,82,72,74,79,76,76,88,80,46,73,75,62,55,62,66,61,74,61,62,79,65,68,60,61,80,44,53,46,60,59,49,16,38,32,31,45,19,46,20,52,31,40,43,44,49,33,47,12,46,44,45,27,56,65,62,54,70,65,54,61,54,43,69,66,46,56,73,68,51,52,74,74,44,97,67,69,72,78,58,38,77,63,53,50,52,53,51,41,70,78,39,76,83,63,82,84,70,46,60,61,82,76,75,66,44,32,58,44,18,45,51,23,19,54,37,28,45,51,16,49,50,28,45,51,48,33,56,21,64,49,62,79,40,83,52,67,68,60,52,48,46,67,32,69,36,91,85,26,64,66,53,36,50,38,54,54,30,47,51,50,51,26,50,46,29,46,51,50,19,49,37,51,67,76,46,66,81,44,57,66,59,55,50,52,54,46,51,50,45,52,52,36,48,53,52,33,52,52,43,51,52,44,52,72,42,49,39,64,83,68,70,92,84,68,61,62,84,80,52,77,63,77,84,72,85,74,73,75,75,78,75,79,130

Nearest PDB structures (foldseek):
  8snb-assembly1_8G  TM=1.861E-01  e=1.521E+00  Strongylocentrotus purpuratus
  8snb-assembly1_8T  TM=1.729E-01  e=1.725E+00  Strongylocentrotus purpuratus
  7ung-assembly1_D7  TM=1.353E-01  e=3.371E+00  Homo sapiens
  9cpb-assembly1_5S  TM=1.808E-01  e=8.475E+00  Bos taurus
  8iyj-assembly1_T3  TM=1.603E-01  e=7.167E+00  Mus musculus

Sequence (403 aa):
EVVCLVFRQHGSVRAAARWMVVFGALGGLPAACAGAYALSDVARRTAPAELPDDAPWHAVTSASSLNADQWEMLESHAWTSGGIAVIAAVLVTLAVACSDRWRAGLYPVFLGMLLGCAGFMSVGAWYGGEMVYRHGVAVRLPYAEVEGERPDGPAVPSSQPAAARAAETAEGAGASLDSPAAETQREKPRGVEYFVNPLQAHVTLAGLAAALGMLGIGLSLRAASTSPHWRDPELSRAGVEALPHPQRGGREDLALLRSFAPNVEVTGEVERIPVARFWLVTFLVSAAASLAGWWVLGGEHETYDPQQLWRLVTGEGYVRRLAHVVGAGAVVVLPLFLALLGRVARRSRVMIGLFAMLLVVAVAAQVWLGVLLMYDQPHVPRGTGAWYLIRGGAETTGVVRTE

Mean predicted aligned error: 10.42 Å

Radius of gyration: 29.34 Å; Cα contacts (8 Å, |Δi|>4): 380; chains: 1; bounding box: 62×59×100 Å